Protein AF-A0A817TFV3-F1 (afdb_monomer_lite)

Structure (mmCIF, N/CA/C/O backbone):
data_AF-A0A817TFV3-F1
#
_entry.id   AF-A0A817TFV3-F1
#
loop_
_atom_site.group_PDB
_atom_site.id
_atom_site.type_symbol
_atom_site.label_atom_id
_atom_site.label_alt_id
_atom_site.label_comp_id
_atom_site.label_asym_id
_atom_site.label_entity_id
_atom_site.label_seq_id
_atom_site.pdbx_PDB_ins_code
_atom_site.Cartn_x
_atom_site.Cartn_y
_atom_site.Cartn_z
_atom_site.occupancy
_atom_site.B_iso_or_equiv
_atom_site.auth_seq_id
_atom_site.auth_comp_id
_atom_site.auth_asym_id
_atom_site.auth_atom_id
_atom_site.pdbx_PDB_model_num
ATOM 1 N N . MET A 1 1 ? -37.656 -33.175 47.670 1.00 30.80 1 MET A N 1
ATOM 2 C CA . MET A 1 1 ? -36.840 -32.812 46.497 1.00 30.80 1 MET A CA 1
ATOM 3 C C . MET A 1 1 ? -36.865 -31.299 46.432 1.00 30.80 1 MET A C 1
ATOM 5 O O . MET A 1 1 ? -37.912 -30.750 46.127 1.00 30.80 1 MET A O 1
ATOM 9 N N . SER A 1 2 ? -35.809 -30.638 46.906 1.00 28.09 2 SER A N 1
ATOM 10 C CA . SER A 1 2 ? -35.699 -29.178 46.861 1.00 28.09 2 SER A CA 1
ATOM 11 C C . SER A 1 2 ? -35.552 -28.756 45.404 1.00 28.09 2 SER A C 1
ATOM 13 O O . SER A 1 2 ? -34.631 -29.220 44.736 1.00 28.09 2 SER A O 1
ATOM 15 N N . SER A 1 3 ? -36.477 -27.935 44.916 1.00 32.72 3 SER A N 1
ATOM 16 C CA . SER A 1 3 ? -36.365 -27.254 43.629 1.00 32.72 3 SER A CA 1
ATOM 17 C C . SER A 1 3 ? -35.034 -26.503 43.586 1.00 32.72 3 SER A C 1
ATOM 19 O O . SER A 1 3 ? -34.817 -25.603 44.396 1.00 32.72 3 SER A O 1
ATOM 21 N N . SER A 1 4 ? -34.126 -26.899 42.695 1.00 42.16 4 SER A N 1
ATOM 22 C CA . SER A 1 4 ? -32.968 -26.078 42.347 1.00 42.16 4 SER A CA 1
ATOM 23 C C . SER A 1 4 ? -33.500 -24.757 41.798 1.00 42.16 4 SER A C 1
ATOM 25 O O . SER A 1 4 ? -34.212 -24.774 40.796 1.00 42.16 4 SER A O 1
ATOM 27 N N . SER A 1 5 ? -33.229 -23.641 42.471 1.00 53.72 5 SER A N 1
ATOM 28 C CA . SER A 1 5 ? -33.558 -22.309 41.964 1.00 53.72 5 SER A CA 1
ATOM 29 C C . SER A 1 5 ? -32.720 -22.052 40.712 1.00 53.72 5 SER A C 1
ATOM 31 O O . SER A 1 5 ? -31.523 -21.782 40.809 1.00 53.72 5 SER A O 1
ATOM 33 N N . SER A 1 6 ? -33.316 -22.235 39.537 1.00 72.19 6 SER A N 1
ATOM 34 C CA . SER A 1 6 ? -32.696 -21.870 38.267 1.00 72.19 6 SER A CA 1
ATOM 35 C C . SER A 1 6 ? -32.699 -20.353 38.143 1.00 72.19 6 SER A C 1
ATOM 37 O O . SER A 1 6 ? -33.741 -19.740 38.343 1.00 72.19 6 SER A O 1
ATOM 39 N N . TRP A 1 7 ? -31.549 -19.766 37.825 1.00 84.88 7 TRP A N 1
ATOM 40 C CA . TRP A 1 7 ? -31.457 -18.349 37.486 1.00 84.88 7 TRP A CA 1
ATOM 41 C C . TRP A 1 7 ? -31.914 -18.137 36.037 1.00 84.88 7 TRP A C 1
ATOM 43 O O . TRP A 1 7 ? -31.548 -18.937 35.165 1.00 84.88 7 TRP A O 1
ATOM 53 N N . HIS A 1 8 ? -32.676 -17.078 35.767 1.00 87.94 8 HIS A N 1
ATOM 54 C CA . HIS A 1 8 ? -33.058 -16.700 34.399 1.00 87.94 8 HIS A CA 1
ATOM 55 C C . HIS A 1 8 ? -31.999 -15.809 33.742 1.00 87.94 8 HIS A C 1
ATOM 57 O O . HIS A 1 8 ? -31.216 -15.149 34.413 1.00 87.94 8 HIS A O 1
ATOM 63 N N . ALA A 1 9 ? -31.923 -15.814 32.411 1.00 86.81 9 ALA A N 1
ATOM 64 C CA . ALA A 1 9 ? -30.982 -14.953 31.703 1.00 86.81 9 ALA A CA 1
ATOM 65 C C . ALA A 1 9 ? -31.516 -13.518 31.607 1.00 86.81 9 ALA A C 1
ATOM 67 O O . ALA A 1 9 ? -32.691 -13.309 31.321 1.00 86.81 9 ALA A O 1
ATOM 68 N N . LEU A 1 10 ? -30.632 -12.539 31.809 1.00 88.62 10 LEU A N 1
ATOM 69 C CA . LEU A 1 10 ? -30.952 -11.118 31.664 1.00 88.62 10 LEU A CA 1
ATOM 70 C C . LEU A 1 10 ? -30.774 -10.645 30.217 1.00 88.62 10 LEU A C 1
ATOM 72 O O . LEU A 1 10 ? -29.748 -10.910 29.576 1.00 88.62 10 LEU A O 1
ATOM 76 N N . GLU A 1 11 ? -31.764 -9.894 29.742 1.00 89.50 11 GLU A N 1
ATOM 77 C CA . GLU A 1 11 ? -31.744 -9.202 28.455 1.00 89.50 11 GLU A CA 1
ATOM 78 C C . GLU A 1 11 ? -30.618 -8.151 28.401 1.00 89.50 11 GLU A C 1
ATOM 80 O O . GLU A 1 11 ? -30.235 -7.568 29.422 1.00 89.50 11 GLU A O 1
ATOM 85 N N . SER A 1 12 ? -30.059 -7.933 27.206 1.00 89.94 12 SER A N 1
ATOM 86 C CA . SER A 1 12 ? -28.999 -6.944 26.968 1.00 89.94 12 SER A CA 1
ATOM 87 C C . SER A 1 12 ? -29.602 -5.559 26.764 1.00 89.94 12 SER A C 1
ATOM 89 O O . SER A 1 12 ? -29.548 -5.027 25.660 1.00 89.94 12 SER A O 1
ATOM 91 N N . ASP A 1 13 ? -30.181 -5.002 27.822 1.00 90.00 13 ASP A N 1
ATOM 92 C CA . ASP A 1 13 ? -30.858 -3.707 27.804 1.00 90.00 13 ASP A CA 1
ATOM 93 C C . ASP A 1 13 ? -30.249 -2.789 28.888 1.00 90.00 13 ASP A C 1
ATOM 95 O O . ASP A 1 13 ? -30.354 -3.104 30.081 1.00 90.00 13 ASP A O 1
ATOM 99 N N . PRO A 1 14 ? -29.586 -1.675 28.510 1.00 90.31 14 PRO A N 1
ATOM 100 C CA . PRO A 1 14 ? -29.017 -0.712 29.454 1.00 90.31 14 PRO A CA 1
ATOM 101 C C . PRO A 1 14 ? -30.021 -0.172 30.478 1.00 90.31 14 PRO A C 1
ATOM 103 O O . PRO A 1 14 ? -29.669 -0.047 31.654 1.00 90.31 14 PRO A O 1
ATOM 106 N N . ASP A 1 15 ? -31.268 0.089 30.071 1.00 90.00 15 ASP A N 1
ATOM 107 C CA . ASP A 1 15 ? -32.306 0.609 30.968 1.00 90.00 15 ASP A CA 1
ATOM 108 C C . ASP A 1 15 ? -32.667 -0.443 32.027 1.00 90.00 15 ASP A C 1
ATOM 110 O O . ASP A 1 15 ? -32.799 -0.145 33.220 1.00 90.00 15 ASP A O 1
ATOM 114 N N . LEU A 1 16 ? -32.744 -1.711 31.609 1.00 92.06 16 LEU A N 1
ATOM 115 C CA . LEU A 1 16 ? -32.974 -2.842 32.505 1.00 92.06 16 LEU A CA 1
ATOM 116 C C . LEU A 1 16 ? -31.817 -3.017 33.498 1.00 92.06 16 LEU A C 1
ATOM 118 O O . LEU A 1 16 ? -32.038 -3.265 34.688 1.00 92.06 16 LEU A O 1
ATOM 122 N N . TRP A 1 17 ? -30.574 -2.869 33.033 1.00 93.31 17 TRP A N 1
ATOM 123 C CA . TRP A 1 17 ? -29.389 -2.949 33.889 1.00 93.31 17 TRP A CA 1
ATOM 124 C C . TRP A 1 17 ? -29.336 -1.801 34.891 1.00 93.31 17 TRP A C 1
ATOM 126 O O . TRP A 1 17 ? -28.963 -2.038 36.042 1.00 93.31 17 TRP A O 1
ATOM 136 N N . GLN A 1 18 ? -29.764 -0.598 34.502 1.00 92.12 18 GLN A N 1
ATOM 137 C CA . GLN A 1 18 ? -29.839 0.553 35.397 1.00 92.12 18 GLN A CA 1
ATOM 138 C C . GLN A 1 18 ? -30.810 0.291 36.555 1.00 92.12 18 GLN A C 1
ATOM 140 O O . GLN A 1 18 ? -30.433 0.425 37.724 1.00 92.12 18 GLN A O 1
ATOM 145 N N . VAL A 1 19 ? -32.021 -0.191 36.249 1.00 91.81 19 VAL A N 1
ATOM 146 C CA . VAL A 1 19 ? -33.004 -0.612 37.264 1.00 91.81 19 VAL A CA 1
ATOM 147 C C . VAL A 1 19 ? -32.423 -1.702 38.166 1.00 91.81 19 VAL A C 1
ATOM 149 O O . VAL A 1 19 ? -32.622 -1.693 39.386 1.00 91.81 19 VAL A O 1
ATOM 152 N N . TYR A 1 20 ? -31.680 -2.646 37.588 1.00 94.31 20 TYR A N 1
ATOM 153 C CA . TYR A 1 20 ? -31.111 -3.754 38.340 1.00 94.31 20 TYR A CA 1
ATOM 154 C C . TYR A 1 20 ? -30.064 -3.299 39.359 1.00 94.31 20 TYR A C 1
ATOM 156 O O . TYR A 1 20 ? -30.129 -3.670 40.536 1.00 94.31 20 TYR A O 1
ATOM 164 N N . VAL A 1 21 ? -29.095 -2.487 38.932 1.00 94.25 21 VAL A N 1
ATOM 165 C CA . VAL A 1 21 ? -28.017 -2.027 39.814 1.00 94.25 21 VAL A CA 1
ATOM 166 C C . VAL A 1 21 ? -28.525 -1.052 40.876 1.00 94.25 21 VAL A C 1
ATOM 168 O O . VAL A 1 21 ? -28.026 -1.082 42.004 1.00 94.25 21 VAL A O 1
ATOM 171 N N . GLU A 1 22 ? -29.558 -0.259 40.574 1.00 94.06 22 GLU A N 1
ATOM 172 C CA . GLU A 1 22 ? -30.229 0.610 41.547 1.00 94.06 22 GLU A CA 1
ATOM 173 C C . GLU A 1 22 ? -30.889 -0.219 42.661 1.00 94.06 22 GLU A C 1
ATOM 175 O O . GLU A 1 22 ? -30.627 0.020 43.843 1.00 94.06 22 GLU A O 1
ATOM 180 N N . LYS A 1 23 ? -31.645 -1.277 42.319 1.00 93.94 23 LYS A N 1
ATOM 181 C CA . LYS A 1 23 ? -32.212 -2.224 43.309 1.00 93.94 23 LYS A CA 1
ATOM 182 C C . LYS A 1 23 ? -31.134 -2.860 44.194 1.00 93.94 23 LYS A C 1
ATOM 184 O O . LYS A 1 23 ? -31.369 -3.166 45.366 1.00 93.94 23 LYS A O 1
ATOM 189 N N . LEU A 1 24 ? -29.947 -3.074 43.635 1.00 95.19 24 LEU A N 1
ATOM 190 C CA . LEU A 1 24 ? -28.790 -3.633 44.328 1.00 95.19 24 LEU A CA 1
ATOM 191 C C . LEU A 1 24 ? -27.991 -2.598 45.149 1.00 95.19 24 LEU A C 1
ATOM 193 O O . LEU A 1 24 ? -27.069 -2.983 45.882 1.00 95.19 24 LEU A O 1
ATOM 197 N N . GLY A 1 25 ? -28.390 -1.324 45.084 1.00 94.44 25 GLY A N 1
ATOM 198 C CA . GLY A 1 25 ? -27.893 -0.194 45.866 1.00 94.44 25 GLY A CA 1
ATOM 199 C C . GLY A 1 25 ? -26.681 0.517 45.272 1.00 94.44 25 GLY A C 1
ATOM 200 O O . GLY A 1 25 ? -25.842 1.017 46.024 1.00 94.44 25 GLY A O 1
ATOM 201 N N . VAL A 1 26 ? -26.562 0.550 43.945 1.00 94.44 26 VAL A N 1
ATOM 202 C CA . VAL A 1 26 ? -25.661 1.474 43.244 1.00 94.44 26 VAL A CA 1
ATOM 203 C C . VAL A 1 26 ? -26.314 2.854 43.161 1.00 94.44 26 VAL A C 1
ATOM 205 O O . VAL A 1 26 ? -27.489 2.973 42.831 1.00 94.44 26 VAL A O 1
ATOM 208 N N . ASN A 1 27 ? -25.552 3.912 43.439 1.00 92.56 27 ASN A N 1
ATOM 209 C CA . ASN A 1 27 ? -26.024 5.277 43.242 1.00 92.56 27 ASN A CA 1
ATOM 210 C C . ASN A 1 27 ? -26.059 5.611 41.744 1.00 92.56 27 ASN A C 1
ATOM 212 O O . ASN A 1 27 ? -25.007 5.679 41.101 1.00 92.56 27 ASN A O 1
ATOM 216 N N . VAL A 1 28 ? -27.252 5.896 41.225 1.00 85.81 28 VAL A N 1
ATOM 217 C CA . VAL A 1 28 ? -27.509 6.203 39.805 1.00 85.81 28 VAL A CA 1
ATOM 218 C C . VAL A 1 28 ? -26.750 7.421 39.263 1.00 85.81 28 VAL A C 1
ATOM 220 O O . VAL A 1 28 ? -26.597 7.552 38.060 1.00 85.81 28 VAL A O 1
ATOM 223 N N . ASN A 1 29 ? -26.227 8.308 40.119 1.00 87.56 29 ASN A N 1
ATOM 224 C CA . ASN A 1 29 ? -25.401 9.440 39.668 1.00 87.56 29 ASN A CA 1
ATOM 225 C C . ASN A 1 29 ? -23.921 9.069 39.471 1.00 87.56 29 ASN A C 1
ATOM 227 O O . ASN A 1 29 ? -23.135 9.905 39.033 1.00 87.56 29 ASN A O 1
ATOM 231 N N . SER A 1 30 ? -23.513 7.864 39.881 1.00 89.38 30 SER A N 1
ATOM 232 C CA . SER A 1 30 ? -22.117 7.403 39.809 1.00 89.38 30 SER A CA 1
ATOM 233 C C . SER A 1 30 ? -21.858 6.393 38.692 1.00 89.38 30 SER A C 1
ATOM 235 O O . SER A 1 30 ? -20.701 6.114 38.382 1.00 89.38 30 SER A O 1
ATOM 237 N N . LEU A 1 31 ? -22.922 5.835 38.115 1.00 90.31 31 LEU A N 1
ATOM 238 C CA . LEU A 1 31 ? -22.875 4.821 37.074 1.00 90.31 31 LEU A CA 1
ATOM 239 C C . LEU A 1 31 ? -24.079 5.003 36.154 1.00 90.31 31 LEU A C 1
ATOM 241 O O . LEU A 1 31 ? -25.207 5.117 36.633 1.00 90.31 31 LEU A O 1
ATOM 245 N N . ASP A 1 32 ? -23.804 4.970 34.858 1.00 89.88 32 ASP A N 1
ATOM 246 C CA . ASP A 1 32 ? -24.804 4.914 33.803 1.00 89.88 32 ASP A CA 1
ATOM 247 C C . ASP A 1 32 ? -24.370 3.879 32.755 1.00 89.88 32 ASP A C 1
ATOM 249 O O . ASP A 1 32 ? -23.171 3.591 32.619 1.00 89.88 32 ASP A O 1
ATOM 253 N N . PHE A 1 33 ? -25.332 3.304 32.037 1.00 90.25 33 PHE A N 1
ATOM 254 C CA . PHE A 1 33 ? -25.087 2.336 30.970 1.00 90.25 33 PHE A CA 1
ATOM 255 C C . PHE A 1 33 ? -25.460 2.945 29.624 1.00 90.25 33 PHE A C 1
ATOM 257 O O . PHE A 1 33 ? -26.580 3.394 29.414 1.00 90.25 33 PHE A O 1
ATOM 264 N N . ILE A 1 34 ? -24.517 2.923 28.684 1.00 86.94 34 ILE A N 1
ATOM 265 C CA . ILE A 1 34 ? -24.698 3.497 27.350 1.00 86.94 34 ILE A CA 1
ATOM 266 C C . ILE A 1 34 ? -24.683 2.369 26.323 1.00 86.94 34 ILE A C 1
ATOM 268 O O . ILE A 1 34 ? -23.766 1.543 26.310 1.00 86.94 34 ILE A O 1
ATOM 272 N N . GLU A 1 35 ? -25.681 2.354 25.441 1.00 86.06 35 GLU A N 1
ATOM 273 C CA . GLU A 1 35 ? -25.716 1.432 24.310 1.00 86.06 35 GLU A CA 1
ATOM 274 C C . GLU A 1 35 ? -24.665 1.803 23.255 1.00 86.06 35 GLU A C 1
ATOM 276 O O . GLU A 1 35 ? -24.493 2.968 22.886 1.00 86.06 35 GLU A O 1
ATOM 281 N N . ILE A 1 36 ? -23.962 0.793 22.742 1.00 80.75 36 ILE A N 1
ATOM 282 C CA . ILE A 1 36 ? -22.967 0.951 21.679 1.00 80.75 36 ILE A CA 1
ATOM 283 C C . ILE A 1 36 ? -23.610 0.517 20.361 1.00 80.75 36 ILE A C 1
ATOM 285 O O . ILE A 1 36 ? -23.737 -0.675 20.087 1.00 80.75 36 ILE A O 1
ATOM 289 N N . TYR A 1 37 ? -23.990 1.490 19.532 1.00 75.62 37 TYR A N 1
ATOM 290 C CA . TYR A 1 37 ? -24.669 1.236 18.255 1.00 75.62 37 TYR A CA 1
ATOM 291 C C . TYR A 1 37 ? -23.729 0.746 17.142 1.00 75.62 37 TYR A C 1
ATOM 293 O O . TYR A 1 37 ? -24.149 0.017 16.244 1.00 75.62 37 TYR A O 1
ATOM 301 N N . SER A 1 38 ? -22.460 1.160 17.169 1.00 68.44 38 SER A N 1
ATOM 302 C CA . SER A 1 38 ? -21.448 0.836 16.159 1.00 68.44 38 SER A CA 1
ATOM 303 C C . SER A 1 38 ? -20.084 0.616 16.811 1.00 68.44 38 SER A C 1
ATOM 305 O O . SER A 1 38 ? -19.813 1.135 17.880 1.00 68.44 38 SER A O 1
ATOM 307 N N . LEU A 1 39 ? -19.188 -0.141 16.176 1.00 65.38 39 LEU A N 1
ATOM 308 C CA . LEU A 1 39 ? -17.788 -0.264 16.625 1.00 65.38 39 LEU A CA 1
ATOM 309 C C . LEU A 1 39 ? -16.857 0.735 15.913 1.00 65.38 39 LEU A C 1
ATOM 311 O O . LEU A 1 39 ? -15.685 0.848 16.272 1.00 65.38 39 LEU A O 1
ATOM 315 N N . ASP A 1 40 ? -17.368 1.436 14.896 1.00 56.19 40 ASP A N 1
ATOM 316 C CA . ASP A 1 40 ? -16.605 2.371 14.060 1.00 56.19 40 ASP A CA 1
ATOM 317 C C . ASP A 1 40 ? -16.645 3.820 14.570 1.00 56.19 40 ASP A C 1
ATOM 319 O O . ASP A 1 40 ? -15.864 4.659 14.111 1.00 56.19 40 ASP A O 1
ATOM 323 N N . GLU A 1 41 ? -17.559 4.122 15.491 1.00 55.94 41 GLU A N 1
ATOM 324 C CA . GLU A 1 41 ? -17.725 5.447 16.083 1.00 55.94 41 GLU A CA 1
ATOM 325 C C . GLU A 1 41 ? -16.893 5.592 17.360 1.00 55.94 41 GLU A C 1
ATOM 327 O O . GLU A 1 41 ? -16.724 4.656 18.144 1.00 55.94 41 GLU A O 1
ATOM 332 N N . ASP A 1 42 ? -16.350 6.790 17.575 1.00 59.91 42 ASP A N 1
ATOM 333 C CA . ASP A 1 42 ? -15.569 7.085 18.769 1.00 59.91 42 ASP A CA 1
ATOM 334 C C . ASP A 1 42 ? -16.474 7.620 19.888 1.00 59.91 42 ASP A C 1
ATOM 336 O O . ASP A 1 42 ? -16.698 8.826 20.028 1.00 59.91 42 ASP A O 1
ATOM 340 N N . TYR A 1 43 ? -16.990 6.698 20.701 1.00 62.16 43 TYR A N 1
ATOM 341 C CA . TYR A 1 43 ? -17.813 7.010 21.877 1.00 62.16 43 TYR A CA 1
ATOM 342 C C . TYR A 1 43 ? -17.010 7.644 23.027 1.00 62.16 43 TYR A C 1
ATOM 344 O O . TYR A 1 43 ? -17.589 8.039 24.035 1.00 62.16 43 TYR A O 1
ATOM 352 N N . SER A 1 44 ? -15.683 7.792 22.894 1.00 56.78 44 SER A N 1
ATOM 353 C CA . SER A 1 44 ? -14.814 8.339 23.951 1.00 56.78 44 SER A CA 1
ATOM 354 C C . SER A 1 44 ? -14.909 9.859 24.142 1.00 56.78 44 SER A C 1
ATOM 356 O O . SER A 1 44 ? -14.229 10.419 25.002 1.00 56.78 44 SER A O 1
ATOM 358 N N . SER A 1 45 ? -15.727 10.550 23.344 1.00 49.53 45 SER A N 1
ATOM 359 C CA . SER A 1 45 ? -15.648 12.006 23.204 1.00 49.53 45 SER A CA 1
ATOM 360 C C . SER A 1 45 ? -16.338 12.824 24.304 1.00 49.53 45 SER A C 1
ATOM 362 O O . SER A 1 45 ? -16.007 14.002 24.417 1.00 49.53 45 SER A O 1
ATOM 364 N N . ASN A 1 46 ? -17.207 12.248 25.150 1.00 44.78 46 ASN A N 1
ATOM 365 C CA . ASN A 1 46 ? -17.961 13.042 26.139 1.00 44.78 46 ASN A CA 1
ATOM 366 C C . ASN A 1 46 ? -17.907 12.564 27.603 1.00 44.78 46 ASN A C 1
ATOM 368 O O . ASN A 1 46 ? -18.116 13.399 28.481 1.00 44.78 46 ASN A O 1
ATOM 372 N N . GLU A 1 47 ? -17.582 11.301 27.912 1.00 56.25 47 GLU A N 1
ATOM 373 C CA . GLU A 1 47 ? -17.625 10.780 29.295 1.00 56.25 47 GLU A CA 1
ATOM 374 C C . GLU A 1 47 ? -16.531 9.736 29.588 1.00 56.25 47 GLU A C 1
ATOM 376 O O . GLU A 1 47 ? -16.001 9.078 28.691 1.00 56.25 47 GLU A O 1
ATOM 381 N N . ALA A 1 48 ? -16.149 9.594 30.862 1.00 73.56 48 ALA A N 1
ATOM 382 C CA . ALA A 1 48 ? -15.077 8.695 31.290 1.00 73.56 48 ALA A CA 1
ATOM 383 C C . ALA A 1 48 ? -15.554 7.230 31.358 1.00 73.56 48 ALA A C 1
ATOM 385 O O . ALA A 1 48 ? -15.909 6.735 32.426 1.00 73.56 48 ALA A O 1
ATOM 386 N N . ILE A 1 49 ? -15.522 6.520 30.227 1.00 82.12 49 ILE A N 1
ATOM 387 C CA . ILE A 1 49 ? -15.846 5.085 30.158 1.00 82.12 49 ILE A CA 1
ATOM 388 C C . ILE A 1 49 ? -14.749 4.260 30.851 1.00 82.12 49 ILE A C 1
ATOM 390 O O . ILE A 1 49 ? -13.575 4.331 30.483 1.00 82.12 49 ILE A O 1
ATOM 394 N N . PHE A 1 50 ? -15.125 3.438 31.834 1.00 85.69 50 PHE A N 1
ATOM 395 C CA . PHE A 1 50 ? -14.192 2.587 32.590 1.00 85.69 50 PHE A CA 1
ATOM 396 C C . PHE A 1 50 ? -14.409 1.077 32.408 1.00 85.69 50 PHE A C 1
ATOM 398 O O . PHE A 1 50 ? -13.559 0.278 32.816 1.00 85.69 50 PHE A O 1
ATOM 405 N N . SER A 1 51 ? -15.515 0.667 31.785 1.00 89.56 51 SER A N 1
ATOM 406 C CA . SER A 1 51 ? -15.787 -0.731 31.459 1.00 89.56 51 SER A CA 1
ATOM 407 C C . SER A 1 51 ? -16.640 -0.853 30.197 1.00 89.56 51 SER A C 1
ATOM 409 O O . SER A 1 51 ? -17.415 0.047 29.891 1.00 89.56 51 SER A O 1
ATOM 411 N N . TYR A 1 52 ? -16.486 -1.967 29.481 1.00 89.31 52 TYR A N 1
ATOM 412 C CA . TYR A 1 52 ? -17.313 -2.334 28.332 1.00 89.31 52 TYR A CA 1
ATOM 413 C C . TYR A 1 52 ? -17.861 -3.741 28.547 1.00 89.31 52 TYR A C 1
ATOM 415 O O . TYR A 1 52 ? -17.097 -4.641 28.896 1.00 89.31 52 TYR A O 1
ATOM 423 N N . ILE A 1 53 ? -19.153 -3.953 28.316 1.00 90.50 53 ILE A N 1
ATOM 424 C CA . ILE A 1 53 ? -19.792 -5.267 28.434 1.00 90.50 53 ILE A CA 1
ATOM 425 C C . ILE A 1 53 ? -20.225 -5.711 27.039 1.00 90.50 53 ILE A C 1
ATOM 427 O O . ILE A 1 53 ? -20.856 -4.947 26.315 1.00 90.50 53 ILE A O 1
ATOM 431 N N . PHE A 1 54 ? -19.866 -6.935 26.657 1.00 88.19 54 PHE A N 1
ATOM 432 C CA . PHE A 1 54 ? -20.212 -7.512 25.358 1.00 88.19 54 PHE A CA 1
ATOM 433 C C . PHE A 1 54 ? -21.006 -8.794 25.538 1.00 88.19 54 PHE A C 1
ATOM 435 O O . PHE A 1 54 ? -20.616 -9.651 26.331 1.00 88.19 54 PHE A O 1
ATOM 442 N N . LEU A 1 55 ? -22.060 -8.942 24.739 1.00 87.62 55 LEU A N 1
ATOM 443 C CA . LEU A 1 55 ? -22.793 -10.186 24.542 1.00 87.62 55 LEU A CA 1
ATOM 444 C C . LEU A 1 55 ? -22.357 -10.814 23.215 1.00 87.62 55 LEU A C 1
ATOM 446 O O . LEU A 1 55 ? -22.408 -10.160 22.174 1.00 87.62 55 LEU A O 1
ATOM 450 N N . TYR A 1 56 ? -21.939 -12.078 23.225 1.00 82.25 56 TYR A N 1
ATOM 451 C CA . TYR A 1 56 ? -21.557 -12.792 22.003 1.00 82.25 56 TYR A CA 1
ATOM 452 C C . TYR A 1 56 ? -22.071 -14.237 22.000 1.00 82.25 56 TYR A C 1
ATOM 454 O O . TYR A 1 56 ? -22.326 -14.790 23.069 1.00 82.25 56 TYR A O 1
ATOM 462 N N . PRO A 1 57 ? -22.232 -14.873 20.823 1.00 80.62 57 PRO A N 1
ATOM 463 C CA . PRO A 1 57 ? -22.642 -16.273 20.745 1.00 80.62 57 PRO A CA 1
ATOM 464 C C . PRO A 1 57 ? -21.600 -17.193 21.399 1.00 80.62 57 PRO A C 1
ATOM 466 O O . PRO A 1 57 ? -20.422 -17.145 21.038 1.00 80.62 57 PRO A O 1
ATOM 469 N N . ASP A 1 58 ? -22.015 -18.054 22.329 1.00 71.75 58 ASP A N 1
ATOM 470 C CA . ASP A 1 58 ? -21.127 -19.034 22.962 1.00 71.75 58 ASP A CA 1
ATOM 471 C C . ASP A 1 58 ? -20.780 -20.138 21.950 1.00 71.75 58 ASP A C 1
ATOM 473 O O . ASP A 1 58 ? -21.576 -21.033 21.663 1.00 71.75 58 ASP A O 1
ATOM 477 N N . SER A 1 59 ? -19.576 -20.076 21.376 1.00 57.69 59 SER A N 1
ATOM 478 C CA . SER A 1 59 ? -19.110 -21.049 20.383 1.00 57.69 59 SER A CA 1
ATOM 479 C C . SER A 1 59 ? -18.638 -22.376 20.999 1.00 57.69 59 SER A C 1
ATOM 481 O O . SER A 1 59 ? -18.139 -23.239 20.276 1.00 57.69 59 SER A O 1
ATOM 483 N N . GLY A 1 60 ? -18.738 -22.554 22.326 1.00 50.16 60 GLY A N 1
ATOM 484 C CA . GLY A 1 60 ? -18.367 -23.790 23.030 1.00 50.16 60 GLY A CA 1
ATOM 485 C C . GLY A 1 60 ? -16.864 -24.107 23.031 1.00 50.16 60 GLY A C 1
ATOM 486 O O . GLY A 1 60 ? -16.443 -25.150 23.533 1.00 50.16 60 GLY A O 1
ATOM 487 N N . SER A 1 61 ? -16.036 -23.216 22.482 1.00 40.84 61 SER A N 1
ATOM 488 C CA . SER A 1 61 ? -14.598 -23.399 22.315 1.00 40.84 61 SER A CA 1
ATOM 489 C C . SER A 1 61 ? -13.842 -22.187 22.852 1.00 40.84 61 SER A C 1
ATOM 491 O O . SER A 1 61 ? -13.513 -21.270 22.104 1.00 40.84 61 SER A O 1
ATOM 493 N N . SER A 1 62 ? -13.511 -22.176 24.142 1.00 41.25 62 SER A N 1
ATOM 494 C CA .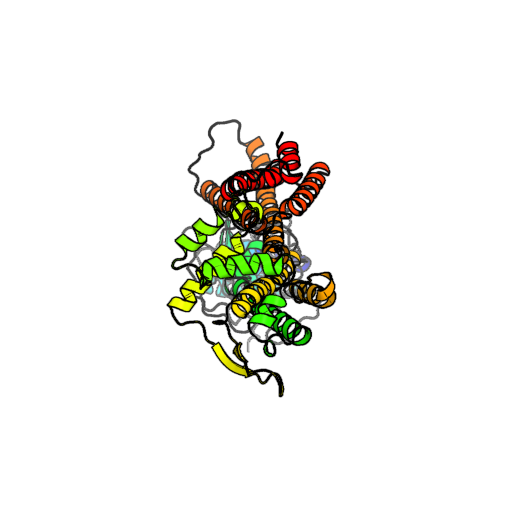 SER A 1 62 ? -12.415 -21.322 24.605 1.00 41.25 62 SER A CA 1
ATOM 495 C C . SER A 1 62 ? -11.105 -22.021 24.228 1.00 41.25 62 SER A C 1
ATOM 497 O O . SER A 1 62 ? -10.817 -23.082 24.794 1.00 41.25 62 SER A O 1
ATOM 499 N N . PRO A 1 63 ? -10.299 -21.508 23.278 1.00 35.59 63 PRO A N 1
ATOM 500 C CA . PRO A 1 63 ? -8.943 -22.004 23.129 1.00 35.59 63 PRO A CA 1
ATOM 501 C C . PRO A 1 63 ? -8.240 -21.801 24.471 1.00 35.59 63 PRO A C 1
ATOM 503 O O . PRO A 1 63 ? -8.317 -20.730 25.070 1.00 35.59 63 PRO A O 1
ATOM 506 N N . ILE A 1 64 ? -7.581 -22.850 24.959 1.00 37.94 64 ILE A N 1
ATOM 507 C CA . ILE A 1 64 ? -6.677 -22.775 26.106 1.00 37.94 64 ILE A CA 1
ATOM 508 C C . ILE A 1 64 ? -5.498 -21.905 25.654 1.00 37.94 64 ILE A C 1
ATOM 510 O O . ILE A 1 64 ? -4.476 -22.399 25.188 1.00 37.94 64 ILE A O 1
ATOM 514 N N . SER A 1 65 ? -5.670 -20.589 25.686 1.00 40.19 65 SER A N 1
ATOM 515 C CA . SER A 1 65 ? -4.581 -19.646 25.500 1.00 40.19 65 SER A CA 1
ATOM 516 C C . SER A 1 65 ? -3.769 -19.644 26.786 1.00 40.19 65 SER A C 1
ATOM 518 O O . SER A 1 65 ? -4.335 -19.512 27.868 1.00 40.19 65 SER A O 1
ATOM 520 N N . ASN A 1 66 ? -2.451 -19.803 26.677 1.00 39.88 66 ASN A N 1
ATOM 521 C CA . ASN A 1 66 ? -1.524 -19.601 27.787 1.00 39.88 66 ASN A CA 1
ATOM 522 C C . ASN A 1 66 ? -1.681 -18.161 28.296 1.00 39.88 66 ASN A C 1
ATOM 524 O O . ASN A 1 66 ? -1.133 -17.230 27.710 1.00 39.88 66 ASN A O 1
ATOM 528 N N . VAL A 1 67 ? -2.489 -17.973 29.337 1.00 48.69 67 VAL A N 1
ATOM 529 C CA . VAL A 1 67 ? -2.781 -16.654 29.895 1.00 48.69 67 VAL A CA 1
ATOM 530 C C . VAL A 1 67 ? -1.625 -16.231 30.796 1.00 48.69 67 VAL A C 1
ATOM 532 O O . VAL A 1 67 ? -1.256 -16.936 31.738 1.00 48.69 67 VAL A O 1
ATOM 535 N N . SER A 1 68 ? -1.056 -15.065 30.512 1.00 47.59 68 SER A N 1
ATOM 536 C CA . SER A 1 68 ? -0.185 -14.344 31.431 1.00 47.59 68 SER A CA 1
ATOM 537 C C . SER A 1 68 ? -0.988 -13.946 32.668 1.00 47.59 68 SER A C 1
ATOM 539 O O . SER A 1 68 ? -2.004 -13.261 32.562 1.00 47.59 68 SER A O 1
ATOM 541 N N . GLN A 1 69 ? -0.548 -14.377 33.854 1.00 52.09 69 GLN A N 1
ATOM 542 C CA . GLN A 1 69 ? -1.134 -13.885 35.099 1.00 52.09 69 GLN A CA 1
ATOM 543 C C . GLN A 1 69 ? -1.026 -12.352 35.152 1.00 52.09 69 GLN A C 1
ATOM 545 O O . GLN A 1 69 ? -0.012 -11.808 34.696 1.00 52.09 69 GLN A O 1
ATOM 550 N N . PRO A 1 70 ? -2.043 -11.649 35.686 1.00 52.44 70 PRO A N 1
ATOM 551 C CA . PRO A 1 70 ? -1.974 -10.204 35.845 1.00 52.44 70 PRO A CA 1
ATOM 552 C C . PRO A 1 70 ? -0.707 -9.829 36.624 1.00 52.44 70 PRO A C 1
ATOM 554 O O . PRO A 1 70 ? -0.338 -10.493 37.596 1.00 52.44 70 PRO A O 1
ATOM 557 N N . SER A 1 71 ? -0.010 -8.783 36.170 1.00 47.84 71 SER A N 1
ATOM 558 C CA . SER A 1 71 ? 1.129 -8.218 36.895 1.00 47.84 71 SER A CA 1
ATOM 559 C C . SER A 1 71 ? 0.719 -7.891 38.332 1.00 47.84 71 SER A C 1
ATOM 561 O O . SER A 1 71 ? -0.370 -7.367 38.542 1.00 47.84 71 SER A O 1
ATOM 563 N N . ILE A 1 72 ? 1.604 -8.166 39.296 1.00 47.19 72 ILE A N 1
ATOM 564 C CA . ILE A 1 72 ? 1.373 -8.084 40.755 1.00 47.19 72 ILE A CA 1
ATOM 565 C C . ILE A 1 72 ? 0.735 -6.751 41.222 1.00 47.19 72 ILE A C 1
ATOM 567 O O . ILE A 1 72 ? 0.077 -6.734 42.263 1.00 47.19 72 ILE A O 1
ATOM 571 N N . ASP A 1 73 ? 0.881 -5.666 40.454 1.00 50.62 73 ASP A N 1
ATOM 572 C CA . ASP A 1 73 ? 0.333 -4.338 40.765 1.00 50.62 73 ASP A CA 1
ATOM 573 C C . ASP A 1 73 ? -1.183 -4.184 40.534 1.00 50.62 73 ASP A C 1
ATOM 575 O O . ASP A 1 73 ? -1.826 -3.419 41.251 1.00 50.62 73 ASP A O 1
ATOM 579 N N . ASP A 1 74 ? -1.791 -4.920 39.599 1.00 62.88 74 ASP A N 1
ATOM 580 C CA . ASP A 1 74 ? -3.215 -4.783 39.266 1.00 62.88 74 ASP A CA 1
ATOM 581 C C . ASP A 1 74 ? -4.006 -5.931 39.920 1.00 62.88 74 ASP A C 1
ATOM 583 O O . ASP A 1 74 ? -4.288 -6.962 39.306 1.00 62.88 74 ASP A O 1
ATOM 587 N N . LYS A 1 75 ? -4.330 -5.791 41.214 1.00 74.88 75 LYS A N 1
ATOM 588 C CA . LYS A 1 75 ? -5.186 -6.748 41.943 1.00 74.88 75 LYS A CA 1
ATOM 589 C C . LYS A 1 75 ? -6.634 -6.666 41.446 1.00 74.88 75 LYS A C 1
ATOM 591 O O . LYS A 1 75 ? -7.468 -6.023 42.078 1.00 74.88 75 LYS A O 1
ATOM 596 N N . LEU A 1 76 ? -6.925 -7.329 40.331 1.00 86.25 76 LEU A N 1
ATOM 597 C CA . LEU A 1 76 ? -8.271 -7.403 39.762 1.00 86.25 76 LEU A CA 1
ATOM 598 C C . LEU A 1 76 ? -9.212 -8.238 40.644 1.00 86.25 76 LEU A C 1
ATOM 600 O O . LEU A 1 76 ? -8.860 -9.319 41.129 1.00 86.25 76 LEU A O 1
ATOM 604 N N . TRP A 1 77 ? -10.434 -7.747 40.832 1.00 90.19 77 TRP A N 1
ATOM 605 C CA . TRP A 1 77 ? -11.525 -8.482 41.459 1.00 90.19 77 TRP A CA 1
ATOM 606 C C . TRP A 1 77 ? -12.241 -9.324 40.394 1.00 90.19 77 TRP A C 1
ATOM 608 O O . TRP A 1 77 ? -12.824 -8.791 39.454 1.00 90.19 77 TRP A O 1
ATOM 618 N N . THR A 1 78 ? -12.187 -10.651 40.520 1.00 90.12 78 THR A N 1
ATOM 619 C CA . THR A 1 78 ? -12.834 -11.593 39.595 1.00 90.12 78 THR A CA 1
ATOM 620 C C . THR A 1 78 ? -13.733 -12.582 40.344 1.00 90.12 78 THR A C 1
ATOM 622 O O . THR A 1 78 ? -13.545 -12.840 41.533 1.00 90.12 78 THR A O 1
ATOM 625 N N . ILE A 1 79 ? -14.714 -13.152 39.653 1.00 90.31 79 ILE A N 1
ATOM 626 C CA . ILE A 1 79 ? -15.644 -14.169 40.161 1.00 90.31 79 ILE A CA 1
ATOM 627 C C . ILE A 1 79 ? -15.887 -15.201 39.062 1.00 90.31 79 ILE A C 1
ATOM 629 O O . ILE A 1 79 ? -15.931 -14.844 37.881 1.00 90.31 79 ILE A O 1
ATOM 633 N N . LYS A 1 80 ? -16.006 -16.473 39.454 1.00 88.06 80 LYS A N 1
ATOM 634 C CA . LYS A 1 80 ? -16.268 -17.578 38.530 1.00 88.06 80 LYS A CA 1
ATOM 635 C C . LYS A 1 80 ? -17.755 -17.752 38.265 1.00 88.06 80 LYS A C 1
ATOM 637 O O . LYS A 1 80 ? -18.559 -17.626 39.184 1.00 88.06 80 LYS A O 1
ATOM 642 N N . GLN A 1 81 ? -18.089 -18.145 37.045 1.00 86.56 81 GLN A N 1
ATOM 643 C CA . GLN A 1 81 ? -19.385 -18.724 36.734 1.00 86.56 81 GLN A CA 1
ATOM 644 C C . GLN A 1 81 ? -19.300 -20.237 36.928 1.00 86.56 81 GLN A C 1
ATOM 646 O O . GLN A 1 81 ? -18.538 -20.916 36.241 1.00 86.56 81 GLN A O 1
ATOM 651 N N . ILE A 1 82 ? -20.016 -20.738 37.930 1.00 85.56 82 ILE A N 1
ATOM 652 C CA . ILE A 1 82 ? -20.176 -22.174 38.193 1.00 85.56 82 ILE A CA 1
ATOM 653 C C . ILE A 1 82 ? -21.445 -22.682 37.504 1.00 85.56 82 ILE A C 1
ATOM 655 O O . ILE A 1 82 ? -22.287 -21.875 37.117 1.00 85.56 82 ILE A O 1
ATOM 659 N N . ASP A 1 83 ? -21.582 -24.000 37.362 1.00 81.25 83 ASP A N 1
ATOM 660 C CA . ASP A 1 83 ? -22.694 -24.624 36.630 1.00 81.25 83 ASP A CA 1
ATOM 661 C C . ASP A 1 83 ? -24.067 -24.255 37.233 1.00 81.25 83 ASP A C 1
ATOM 663 O O . ASP A 1 83 ? -25.052 -24.108 36.516 1.00 81.25 83 ASP A O 1
ATOM 667 N N . GLU A 1 84 ? -24.145 -24.018 38.546 1.00 82.69 84 GLU A N 1
ATOM 668 C CA . GLU A 1 84 ? -25.363 -23.555 39.227 1.00 82.69 84 GLU A CA 1
ATOM 669 C C . GLU A 1 84 ? -25.729 -22.086 38.923 1.00 82.69 84 GLU A C 1
ATOM 671 O O . GLU A 1 84 ? -26.807 -21.630 39.304 1.00 82.69 84 GLU A O 1
ATOM 676 N N . LEU A 1 85 ? -24.845 -21.351 38.241 1.00 81.81 85 LEU A N 1
ATOM 677 C CA . LEU A 1 85 ? -24.991 -19.956 37.810 1.00 81.81 85 LEU A CA 1
ATOM 678 C C . LEU A 1 85 ? -24.934 -19.822 36.269 1.00 81.81 85 LEU A C 1
ATOM 680 O O . LEU A 1 85 ? -24.543 -18.770 35.760 1.00 81.81 85 LEU A O 1
ATOM 684 N N . ASP A 1 86 ? -25.277 -20.868 35.506 1.00 73.75 86 ASP A N 1
ATOM 685 C CA . ASP A 1 86 ? -25.119 -20.927 34.033 1.00 73.75 86 ASP A CA 1
ATOM 686 C C . ASP A 1 86 ? -25.828 -19.771 33.283 1.00 73.75 86 ASP A C 1
ATOM 688 O O . ASP A 1 86 ? -25.321 -19.275 32.281 1.00 73.75 86 ASP A O 1
ATOM 692 N N . SER A 1 87 ? -26.923 -19.227 33.828 1.00 82.00 87 SER A N 1
ATOM 693 C CA . SER A 1 87 ? -27.645 -18.075 33.246 1.00 82.00 87 SER A CA 1
ATOM 694 C C . SER A 1 87 ? -27.212 -16.702 33.785 1.00 82.00 87 SER A C 1
ATOM 696 O O . SER A 1 87 ? -27.726 -15.672 33.355 1.00 82.00 87 SER A O 1
ATOM 698 N N . CYS A 1 88 ? -26.265 -16.644 34.726 1.00 85.19 88 CYS A N 1
ATOM 699 C CA . CYS A 1 88 ? -25.907 -15.412 35.439 1.00 85.19 88 CYS A CA 1
ATOM 700 C C . CYS A 1 88 ? -24.739 -14.644 34.813 1.00 85.19 88 CYS A C 1
ATOM 702 O O . CYS A 1 88 ? -24.174 -13.762 35.467 1.00 85.19 88 CYS A O 1
ATOM 704 N N . CYS A 1 89 ? -24.335 -14.966 33.582 1.00 87.25 89 CYS A N 1
ATOM 705 C CA . CYS A 1 89 ? -23.177 -14.344 32.935 1.00 87.25 89 CYS A CA 1
ATOM 706 C C . CYS A 1 89 ? -23.293 -12.808 32.882 1.00 87.25 89 CYS A C 1
ATOM 708 O O . CYS A 1 89 ? -22.299 -12.122 33.116 1.00 87.25 89 CYS A O 1
ATOM 710 N N . CYS A 1 90 ? -24.505 -12.267 32.697 1.00 90.06 90 CYS A N 1
ATOM 711 C CA . CYS A 1 90 ? -24.772 -10.824 32.759 1.00 90.06 90 CYS A CA 1
ATOM 712 C C . CYS A 1 90 ? -24.434 -10.229 34.134 1.00 90.06 90 CYS A C 1
ATOM 714 O O . CYS A 1 90 ? -23.675 -9.268 34.235 1.00 90.06 90 CYS A O 1
ATOM 716 N N . LEU A 1 91 ? -24.957 -10.825 35.212 1.00 92.25 91 LEU A N 1
ATOM 717 C CA . LEU A 1 91 ? -24.672 -10.387 36.579 1.00 92.25 91 LEU A CA 1
ATOM 718 C C . LEU A 1 91 ? -23.174 -10.481 36.883 1.00 92.25 91 LEU A C 1
ATOM 720 O O . LEU A 1 91 ? -22.609 -9.588 37.503 1.00 92.25 91 LEU A O 1
ATOM 724 N N . ILE A 1 92 ? -22.508 -11.536 36.423 1.00 92.06 92 ILE A N 1
ATOM 725 C CA . ILE A 1 92 ? -21.065 -11.699 36.607 1.00 92.06 92 ILE A CA 1
ATOM 726 C C . ILE A 1 92 ? -20.284 -10.591 35.891 1.00 92.06 92 ILE A C 1
ATOM 728 O O . ILE A 1 92 ? -19.382 -10.012 36.500 1.00 92.06 92 ILE A O 1
ATOM 732 N N . ALA A 1 93 ? -20.653 -10.249 34.654 1.00 91.69 93 ALA A N 1
ATOM 733 C CA . ALA A 1 93 ? -20.050 -9.139 33.921 1.00 91.69 93 ALA A CA 1
ATOM 734 C C . ALA A 1 93 ? -20.286 -7.788 34.628 1.00 91.69 93 ALA A C 1
ATOM 736 O O . ALA A 1 93 ? -19.348 -7.004 34.779 1.00 91.69 93 ALA A O 1
ATOM 737 N N . LEU A 1 94 ? -21.492 -7.548 35.157 1.00 93.94 94 LEU A N 1
ATOM 738 C CA . LEU A 1 94 ? -21.806 -6.358 35.961 1.00 93.94 94 LEU A CA 1
ATOM 739 C C . LEU A 1 94 ? -20.980 -6.303 37.258 1.00 93.94 94 LEU A C 1
ATOM 741 O O . LEU A 1 94 ? -20.429 -5.259 37.606 1.00 93.94 94 LEU A O 1
ATOM 745 N N . LEU A 1 95 ? -20.824 -7.430 37.959 1.00 94.44 95 LEU A N 1
ATOM 746 C CA . LEU A 1 95 ? -19.996 -7.523 39.166 1.00 94.44 95 LEU A CA 1
ATOM 747 C C . LEU A 1 95 ? -18.512 -7.282 38.866 1.00 94.44 95 LEU A C 1
ATOM 749 O O . LEU A 1 95 ? -17.826 -6.643 39.662 1.00 94.44 95 LEU A O 1
ATOM 753 N N . HIS A 1 96 ? -18.008 -7.767 37.729 1.00 92.50 96 HIS A N 1
ATOM 754 C CA . HIS A 1 96 ? -16.663 -7.453 37.243 1.00 92.50 96 HIS A CA 1
ATOM 755 C C . HIS A 1 96 ? -16.506 -5.955 36.962 1.00 92.50 96 HIS A C 1
ATOM 757 O O . HIS A 1 96 ? -15.526 -5.364 37.422 1.00 92.50 96 HIS A O 1
ATOM 763 N N . ALA A 1 97 ? -17.465 -5.335 36.267 1.00 92.25 97 ALA A N 1
ATOM 764 C CA . ALA A 1 97 ? -17.453 -3.907 35.949 1.00 92.25 97 ALA A CA 1
ATOM 765 C C . ALA A 1 97 ? -17.451 -3.033 37.213 1.00 92.25 97 ALA A C 1
ATOM 767 O O . ALA A 1 97 ? -16.575 -2.181 37.375 1.00 92.25 97 ALA A O 1
ATOM 768 N N . ILE A 1 98 ? -18.375 -3.292 38.142 1.00 93.62 98 ILE A N 1
ATOM 769 C CA . ILE A 1 98 ? -18.538 -2.520 39.383 1.00 93.62 98 ILE A CA 1
ATOM 770 C C . ILE A 1 98 ? -17.390 -2.801 40.360 1.00 93.62 98 ILE A C 1
ATOM 772 O O . ILE A 1 98 ? -16.773 -1.875 40.884 1.00 93.62 98 ILE A O 1
ATOM 776 N N . GLY A 1 99 ? -17.059 -4.075 40.592 1.00 92.12 99 GLY A N 1
ATOM 777 C CA . GLY A 1 99 ? -16.085 -4.493 41.604 1.00 92.12 99 GLY A CA 1
ATOM 778 C C . GLY A 1 99 ? -14.661 -3.995 41.346 1.00 92.12 99 GLY A C 1
ATOM 779 O O . GLY A 1 99 ? -13.909 -3.774 42.295 1.00 92.12 99 GLY A O 1
ATOM 780 N N . ASN A 1 100 ? -14.297 -3.778 40.079 1.00 91.50 100 ASN A N 1
ATOM 781 C CA . ASN A 1 100 ? -12.999 -3.215 39.696 1.00 91.50 100 ASN A CA 1
ATOM 782 C C . ASN A 1 100 ? -12.993 -1.681 39.589 1.00 91.50 100 ASN A C 1
ATOM 784 O O . ASN A 1 100 ? -11.939 -1.112 39.326 1.00 91.50 100 ASN A O 1
ATOM 788 N N . ASN A 1 101 ? -14.133 -1.019 39.805 1.00 90.94 101 ASN A N 1
ATOM 789 C CA . ASN A 1 101 ? -14.280 0.437 39.719 1.00 90.94 101 ASN A CA 1
ATOM 790 C C . ASN A 1 101 ? -14.974 1.025 40.962 1.00 90.94 101 ASN A C 1
ATOM 792 O O . ASN A 1 101 ? -15.644 2.051 40.878 1.00 90.94 101 ASN A O 1
ATOM 796 N N . LEU A 1 102 ? -14.815 0.398 42.135 1.00 90.69 102 LEU A N 1
ATOM 797 C CA . LEU A 1 102 ? -15.384 0.875 43.409 1.00 90.69 102 LEU A CA 1
ATOM 798 C C . LEU A 1 102 ? -14.809 2.226 43.884 1.00 90.69 102 LEU A C 1
ATOM 800 O O . LEU A 1 102 ? -15.308 2.804 44.846 1.00 90.69 102 LEU A O 1
ATOM 804 N N . ASP A 1 103 ? -13.747 2.723 43.250 1.00 88.50 103 ASP A N 1
ATOM 805 C CA . ASP A 1 103 ? -13.224 4.082 43.423 1.00 88.50 103 ASP A CA 1
ATOM 806 C C . ASP A 1 103 ? -14.034 5.143 42.656 1.00 88.50 103 ASP A C 1
ATOM 808 O O . ASP A 1 103 ? -13.970 6.322 43.005 1.00 88.50 103 ASP A O 1
ATOM 812 N N . LYS A 1 104 ? -14.804 4.729 41.641 1.00 89.19 104 LYS A N 1
ATOM 813 C CA . LYS A 1 104 ? -15.636 5.589 40.780 1.00 89.19 104 LYS A CA 1
ATOM 814 C C . LYS A 1 104 ? -17.134 5.372 41.024 1.00 89.19 104 LYS A C 1
ATOM 816 O O . LYS A 1 104 ? -17.895 6.334 41.023 1.00 89.19 104 LYS A O 1
ATOM 821 N N . VAL A 1 105 ? -17.544 4.126 41.269 1.00 91.19 105 VAL A N 1
ATOM 822 C CA . VAL A 1 105 ? -18.937 3.728 41.513 1.00 91.19 105 VAL A CA 1
ATOM 823 C C . VAL A 1 105 ? -19.254 3.804 43.004 1.00 91.19 105 VAL A C 1
ATOM 825 O O . VAL A 1 105 ? -18.588 3.179 43.831 1.00 91.19 105 VAL A O 1
ATOM 828 N N . VAL A 1 106 ? -20.305 4.544 43.358 1.00 93.56 106 VAL A N 1
ATOM 829 C CA . VAL A 1 106 ? -20.727 4.749 44.746 1.00 93.56 106 VAL A CA 1
ATOM 830 C C . VAL A 1 106 ? -21.823 3.751 45.102 1.00 93.56 106 VAL A C 1
ATOM 832 O O . VAL A 1 106 ? -22.893 3.744 44.498 1.00 93.56 106 VAL A O 1
ATOM 835 N N . LEU A 1 107 ? -21.573 2.931 46.124 1.00 94.94 107 LEU A N 1
ATOM 836 C CA . LEU A 1 107 ? -22.562 2.009 46.684 1.00 94.94 107 LEU A CA 1
ATOM 837 C C . LEU A 1 107 ? -23.213 2.608 47.930 1.00 94.94 107 LEU A C 1
ATOM 839 O O . LEU A 1 107 ? -22.529 3.137 48.811 1.00 94.94 107 LEU A O 1
ATOM 843 N N . GLU A 1 108 ? -24.530 2.478 48.042 1.00 93.69 108 GLU A N 1
ATOM 844 C CA . GLU A 1 108 ? -25.256 2.868 49.243 1.00 93.69 108 GLU A CA 1
ATOM 845 C C . GLU A 1 108 ? -24.839 2.009 50.440 1.00 93.69 108 GLU A C 1
ATOM 847 O O . GLU A 1 108 ? -24.639 0.791 50.343 1.00 93.69 108 GLU A O 1
ATOM 852 N N . HIS A 1 109 ? -24.729 2.642 51.608 1.00 91.38 109 HIS A N 1
ATOM 853 C CA . HIS A 1 109 ? -24.347 1.950 52.832 1.00 91.38 109 HIS A CA 1
ATOM 854 C C . HIS A 1 109 ? -25.366 0.851 53.174 1.00 91.38 109 HIS A C 1
ATOM 856 O O . HIS A 1 109 ? -26.571 1.087 53.171 1.00 91.38 109 HIS A O 1
ATOM 862 N N . ASN A 1 110 ? -24.889 -0.343 53.541 1.00 90.81 110 ASN A N 1
ATOM 863 C CA . ASN A 1 110 ? -25.707 -1.530 53.836 1.00 90.81 110 ASN A CA 1
ATOM 864 C C . ASN A 1 110 ? -26.530 -2.111 52.667 1.00 90.81 110 ASN A C 1
ATOM 866 O O . ASN A 1 110 ? -27.334 -3.026 52.919 1.00 90.81 110 ASN A O 1
ATOM 870 N N . SER A 1 111 ? -26.309 -1.655 51.432 1.00 94.81 111 SER A N 1
ATOM 871 C CA . SER A 1 111 ? -26.896 -2.258 50.230 1.00 94.81 111 SER A CA 1
ATOM 872 C C . SER A 1 111 ? -26.475 -3.725 50.034 1.00 94.81 111 SER A C 1
ATOM 874 O O . SER A 1 111 ? -25.467 -4.162 50.612 1.00 94.81 111 SER A O 1
ATOM 876 N N . PRO A 1 112 ? -27.236 -4.517 49.249 1.00 95.38 112 PRO A N 1
ATOM 877 C CA . PRO A 1 112 ? -26.845 -5.873 48.869 1.00 95.38 112 PRO A CA 1
ATOM 878 C C . PRO A 1 112 ? -25.418 -5.947 48.308 1.00 95.38 112 PRO A C 1
ATOM 880 O O . PRO A 1 112 ? -24.607 -6.716 48.828 1.00 95.38 112 PRO A O 1
ATOM 883 N N . LEU A 1 113 ? -25.070 -5.094 47.335 1.00 95.56 113 LEU A N 1
ATOM 884 C CA . LEU A 1 113 ? -23.733 -5.112 46.733 1.00 95.56 113 LEU A CA 1
ATOM 885 C C . LEU A 1 113 ? -22.637 -4.638 47.682 1.00 95.56 113 LEU A C 1
ATOM 887 O O . LEU A 1 113 ? -21.571 -5.251 47.699 1.00 95.56 113 LEU A O 1
ATOM 891 N N . ALA A 1 114 ? -22.877 -3.616 48.514 1.00 94.88 114 ALA A N 1
ATOM 892 C CA . ALA A 1 114 ? -21.872 -3.177 49.486 1.00 94.88 114 ALA A CA 1
ATOM 893 C C . ALA A 1 114 ? -21.480 -4.321 50.434 1.00 94.88 114 ALA A C 1
ATOM 895 O O . ALA A 1 114 ? -20.295 -4.595 50.628 1.00 94.88 114 ALA A O 1
ATOM 896 N N . LYS A 1 115 ? -22.473 -5.056 50.955 1.00 95.56 115 LYS A N 1
ATOM 897 C CA . LYS A 1 115 ? -22.244 -6.229 51.816 1.00 95.56 115 LYS A CA 1
ATOM 898 C C . LYS A 1 115 ? -21.545 -7.359 51.073 1.00 95.56 115 LYS A C 1
ATOM 900 O O . LYS A 1 115 ? -20.670 -8.015 51.640 1.00 95.56 115 LYS A O 1
ATOM 905 N N . PHE A 1 116 ? -21.926 -7.592 49.821 1.00 96.12 116 PHE A N 1
ATOM 906 C CA . PHE A 1 116 ? -21.326 -8.626 48.993 1.00 96.12 116 PHE A CA 1
ATOM 907 C C . PHE A 1 116 ? -19.842 -8.345 48.718 1.00 96.12 116 PHE A C 1
ATOM 909 O O . PHE A 1 116 ? -19.000 -9.204 48.995 1.00 96.12 116 PHE A O 1
ATOM 916 N N . PHE A 1 117 ? -19.488 -7.142 48.255 1.00 95.06 117 PHE A N 1
ATOM 917 C CA . PHE A 1 117 ? -18.096 -6.761 47.984 1.00 95.06 117 PHE A CA 1
ATOM 918 C C . PHE A 1 117 ? -17.241 -6.691 49.255 1.00 95.06 117 PHE A C 1
ATOM 920 O O . PHE A 1 117 ? -16.082 -7.109 49.234 1.00 95.06 117 PHE A O 1
ATOM 927 N N . GLU A 1 118 ? -17.803 -6.241 50.380 1.00 94.00 118 GLU A N 1
ATOM 928 C CA . GLU A 1 118 ? -17.106 -6.248 51.671 1.00 94.00 118 GLU A CA 1
ATOM 929 C C . GLU A 1 118 ? -16.781 -7.681 52.122 1.00 94.00 118 GLU A C 1
ATOM 931 O O . GLU A 1 118 ? -15.629 -7.988 52.442 1.00 94.00 118 GLU A O 1
ATOM 936 N N . LYS A 1 119 ? -17.766 -8.587 52.063 1.00 94.50 119 LYS A N 1
ATOM 937 C CA . LYS A 1 119 ? -17.609 -10.002 52.438 1.00 94.50 119 LYS A CA 1
ATOM 938 C C . LYS A 1 119 ? -16.621 -10.747 51.538 1.00 94.50 119 LYS A C 1
ATOM 940 O O . LYS A 1 119 ? -15.909 -11.631 52.008 1.00 94.50 119 LYS A O 1
ATOM 945 N N . THR A 1 120 ? -16.575 -10.408 50.251 1.00 93.62 120 THR A N 1
ATOM 946 C CA . THR A 1 120 ? -15.800 -11.135 49.230 1.00 93.62 120 THR A CA 1
ATOM 947 C C . THR A 1 120 ? -14.412 -10.562 48.942 1.00 93.62 120 THR A C 1
ATOM 949 O O . THR A 1 120 ? -13.661 -11.125 48.134 1.00 93.62 120 THR A O 1
ATOM 952 N N . LYS A 1 121 ? -14.035 -9.462 49.602 1.00 89.75 121 LYS A N 1
ATOM 953 C CA . LYS A 1 121 ? -12.810 -8.700 49.320 1.00 89.75 121 LYS A CA 1
ATOM 954 C C . LYS A 1 121 ? -11.537 -9.552 49.309 1.00 89.75 121 LYS A C 1
ATOM 956 O O . LYS A 1 121 ? -10.698 -9.382 48.429 1.00 89.75 121 LYS A O 1
ATOM 961 N N . THR A 1 122 ? -11.401 -10.485 50.251 1.00 89.56 122 THR A N 1
ATOM 962 C CA . THR A 1 122 ? -10.212 -11.347 50.406 1.00 89.56 122 THR A CA 1
ATOM 963 C C . THR A 1 122 ? -10.402 -12.772 49.888 1.00 89.56 122 THR A C 1
ATOM 965 O O . THR A 1 122 ? -9.496 -13.586 50.030 1.00 89.56 122 THR A O 1
ATOM 968 N N . MET A 1 123 ? -11.572 -13.085 49.330 1.00 91.19 123 MET A N 1
ATOM 969 C CA . MET A 1 123 ? -11.915 -14.426 48.851 1.00 91.19 123 MET A CA 1
ATOM 970 C C . MET A 1 123 ? -11.351 -14.695 47.455 1.00 91.19 123 MET A C 1
ATOM 972 O O . MET A 1 123 ? -11.144 -13.773 46.662 1.00 91.19 123 MET A O 1
ATOM 976 N N . THR A 1 124 ? -11.143 -15.970 47.149 1.00 89.06 124 THR A N 1
ATOM 977 C CA . THR A 1 124 ? -10.828 -16.454 45.799 1.00 89.06 124 THR A CA 1
ATOM 978 C C . THR A 1 124 ? -12.049 -16.369 44.883 1.00 89.06 124 THR A C 1
ATOM 980 O O . THR A 1 124 ? -13.188 -16.261 45.336 1.00 89.06 124 THR A O 1
ATOM 983 N N . ALA A 1 125 ? -11.835 -16.430 43.570 1.00 88.06 125 ALA A N 1
ATOM 984 C CA . ALA A 1 125 ? -12.928 -16.310 42.615 1.00 88.06 125 ALA A CA 1
ATOM 985 C C . ALA A 1 125 ? -13.970 -17.443 42.689 1.00 88.06 125 ALA A C 1
ATOM 987 O O . ALA A 1 125 ? -15.146 -17.195 42.417 1.00 88.06 125 ALA A O 1
ATOM 988 N N . ASP A 1 126 ? -13.560 -18.659 43.063 1.00 87.88 126 ASP A N 1
ATOM 989 C CA . ASP A 1 126 ? -14.471 -19.785 43.300 1.00 87.88 126 ASP A CA 1
ATOM 990 C C . ASP A 1 126 ? -15.284 -19.579 44.594 1.00 87.88 126 ASP A C 1
ATOM 992 O O . ASP A 1 126 ? -16.501 -19.750 44.598 1.00 87.88 126 ASP A O 1
ATOM 996 N N . GLU A 1 127 ? -14.652 -19.128 45.684 1.00 91.00 127 GLU A N 1
ATOM 997 C CA . GLU A 1 127 ? -15.354 -18.816 46.943 1.00 91.00 127 GLU A CA 1
ATOM 998 C C . GLU A 1 127 ? -16.392 -17.702 46.759 1.00 91.00 127 GLU A C 1
ATOM 1000 O O . GLU A 1 127 ? -17.489 -17.767 47.317 1.00 91.00 127 GLU A O 1
ATOM 1005 N N . ARG A 1 128 ? -16.076 -16.699 45.931 1.00 92.81 128 ARG A N 1
ATOM 1006 C CA . ARG A 1 128 ? -17.008 -15.626 45.556 1.00 92.81 128 ARG A CA 1
ATOM 1007 C C . ARG A 1 128 ? -18.258 -16.165 44.866 1.00 92.81 128 ARG A C 1
ATOM 1009 O O . ARG A 1 128 ? -19.353 -15.718 45.195 1.00 92.81 128 ARG A O 1
ATOM 1016 N N . ALA A 1 129 ? -18.102 -17.142 43.971 1.00 90.56 129 ALA A N 1
ATOM 1017 C CA . ALA A 1 129 ? -19.221 -17.793 43.292 1.00 90.56 129 ALA A CA 1
ATOM 1018 C C . ALA A 1 129 ? -20.137 -18.522 44.288 1.00 90.56 129 ALA A C 1
ATOM 1020 O O . ALA A 1 129 ? -21.355 -18.397 44.213 1.00 90.56 129 ALA A O 1
ATOM 1021 N N . ILE A 1 130 ? -19.557 -19.198 45.287 1.00 91.25 130 ILE A N 1
ATOM 1022 C CA . ILE A 1 130 ? -20.317 -19.870 46.356 1.00 91.25 130 ILE A CA 1
ATOM 1023 C C . ILE A 1 130 ? -21.078 -18.853 47.219 1.00 91.25 130 ILE A C 1
ATOM 1025 O O . ILE A 1 130 ? -22.212 -19.110 47.627 1.00 91.25 130 ILE A O 1
ATOM 1029 N N . VAL A 1 131 ? -20.482 -17.694 47.519 1.00 93.88 131 VAL A N 1
ATOM 1030 C CA . VAL A 1 131 ? -21.184 -16.625 48.248 1.00 93.88 131 VAL A CA 1
ATOM 1031 C C . VAL A 1 131 ? -22.338 -16.068 47.420 1.00 93.88 131 VAL A C 1
ATOM 1033 O O . VAL A 1 131 ? -23.413 -15.882 47.983 1.00 93.88 131 VAL A O 1
ATOM 1036 N N . LEU A 1 132 ? -22.134 -15.846 46.118 1.00 93.25 132 LEU A N 1
ATOM 1037 C CA . LEU A 1 132 ? -23.165 -15.340 45.209 1.00 93.25 132 LEU A CA 1
ATOM 1038 C C . LEU A 1 132 ? -24.341 -16.313 45.089 1.00 93.25 132 LEU A C 1
ATOM 1040 O O . LEU A 1 132 ? -25.488 -15.897 45.213 1.00 93.25 132 LEU A O 1
ATOM 1044 N N . LEU A 1 133 ? -24.055 -17.609 44.943 1.00 91.56 133 LEU A N 1
ATOM 1045 C CA . LEU A 1 133 ? -25.068 -18.663 44.872 1.00 91.56 133 LEU A CA 1
ATOM 1046 C C . LEU A 1 133 ? -25.983 -18.688 46.108 1.00 91.56 133 LEU A C 1
ATOM 1048 O O . LEU A 1 133 ? -27.160 -19.016 46.004 1.00 91.56 133 LEU A O 1
ATOM 1052 N N . ASN A 1 134 ? -25.450 -18.335 47.281 1.00 92.50 134 ASN A N 1
ATOM 1053 C CA . ASN A 1 134 ? -26.195 -18.320 48.540 1.00 92.50 134 ASN A CA 1
ATOM 1054 C C . ASN A 1 134 ? -26.804 -16.945 48.884 1.00 92.50 134 ASN A C 1
ATOM 1056 O O . ASN A 1 134 ? -27.414 -16.806 49.950 1.00 92.50 134 ASN A O 1
ATOM 1060 N N . ASP A 1 135 ? -26.626 -15.919 48.045 1.00 93.50 135 ASP A N 1
ATOM 1061 C CA . ASP A 1 135 ? -27.160 -14.581 48.303 1.00 93.50 135 ASP A CA 1
ATOM 1062 C C . ASP A 1 135 ? -28.604 -14.459 47.804 1.00 93.50 135 ASP A C 1
ATOM 1064 O O . ASP A 1 135 ? -28.880 -14.179 46.637 1.00 93.50 135 ASP A O 1
ATOM 1068 N N . THR A 1 136 ? -29.549 -14.647 48.724 1.00 92.88 136 THR A N 1
ATOM 1069 C CA . THR A 1 136 ? -30.980 -14.612 48.403 1.00 92.88 136 THR A CA 1
ATOM 1070 C C . THR A 1 136 ? -31.469 -13.239 47.957 1.00 92.88 136 THR A C 1
ATOM 1072 O O . THR A 1 136 ? -32.451 -13.166 47.226 1.00 92.88 136 THR A O 1
ATOM 1075 N N . LYS A 1 137 ? -30.809 -12.148 48.371 1.00 94.25 137 LYS A N 1
ATOM 1076 C CA . LYS A 1 137 ? -31.230 -10.790 48.002 1.00 94.25 137 LYS A CA 1
ATOM 1077 C C . LYS A 1 137 ? -30.820 -10.458 46.580 1.00 94.25 137 LYS A C 1
ATOM 1079 O O . LYS A 1 137 ? -31.627 -9.911 45.836 1.00 94.25 137 LYS A O 1
ATOM 1084 N N . ILE A 1 138 ? -29.582 -10.793 46.216 1.00 94.44 138 ILE A N 1
ATOM 1085 C CA . ILE A 1 138 ? -29.100 -10.613 44.844 1.00 94.44 138 ILE A CA 1
ATOM 1086 C C . ILE A 1 138 ? -29.884 -11.523 43.899 1.00 94.44 138 ILE A C 1
ATOM 1088 O O . ILE A 1 138 ? -30.295 -11.063 42.836 1.00 94.44 138 ILE A O 1
ATOM 1092 N N . HIS A 1 139 ? -30.148 -12.769 44.310 1.00 92.50 139 HIS A N 1
ATOM 1093 C CA . HIS A 1 139 ? -30.966 -13.697 43.534 1.00 92.50 139 HIS A CA 1
ATOM 1094 C C . HIS A 1 139 ? -32.389 -13.169 43.319 1.00 92.50 139 HIS A C 1
ATOM 1096 O O . HIS A 1 139 ? -32.828 -13.069 42.183 1.00 92.50 139 HIS A O 1
ATOM 1102 N N . GLN A 1 140 ? -33.085 -12.734 44.374 1.00 92.94 140 GLN A N 1
ATOM 1103 C CA . GLN A 1 140 ? -34.434 -12.177 44.233 1.00 92.94 140 GLN A CA 1
ATOM 1104 C C . GLN A 1 140 ? -34.459 -10.955 43.300 1.00 92.94 140 GLN A C 1
ATOM 1106 O O . GLN A 1 140 ? -35.297 -10.882 42.407 1.00 92.94 140 GLN A O 1
ATOM 1111 N N . ALA A 1 141 ? -33.522 -10.015 43.469 1.00 93.44 141 ALA A N 1
ATOM 1112 C CA . ALA A 1 141 ? -33.444 -8.835 42.610 1.00 93.44 141 ALA A CA 1
ATOM 1113 C C . ALA A 1 141 ? -33.145 -9.192 41.142 1.00 93.44 141 ALA A C 1
ATOM 1115 O O . ALA A 1 141 ? -33.596 -8.485 40.243 1.00 93.44 141 ALA A O 1
ATOM 1116 N N . HIS A 1 142 ? -32.376 -10.260 40.904 1.00 92.69 142 HIS A N 1
ATOM 1117 C CA . HIS A 1 142 ? -32.082 -10.769 39.566 1.00 92.69 142 HIS A CA 1
ATOM 1118 C C . HIS A 1 142 ? -33.346 -11.264 38.869 1.00 92.69 142 HIS A C 1
ATOM 1120 O O . HIS A 1 142 ? -33.661 -10.799 37.780 1.00 92.69 142 HIS A O 1
ATOM 1126 N N . GLU A 1 143 ? -34.088 -12.150 39.531 1.00 90.19 143 GLU A N 1
ATOM 1127 C CA . GLU A 1 143 ? -35.304 -12.766 38.995 1.00 90.19 143 GLU A CA 1
ATOM 1128 C C . GLU A 1 143 ? -36.384 -11.716 38.713 1.00 90.19 143 GLU A C 1
ATOM 1130 O O . GLU A 1 143 ? -36.905 -11.641 37.605 1.00 90.19 143 GLU A O 1
ATOM 1135 N N . GLU A 1 144 ? -36.626 -10.806 39.664 1.00 91.00 144 GLU A N 1
ATOM 1136 C CA . GLU A 1 144 ? -37.575 -9.697 39.487 1.00 91.00 144 GLU A CA 1
ATOM 1137 C C . GLU A 1 144 ? -37.203 -8.761 38.331 1.00 91.00 144 GLU A C 1
ATOM 1139 O O . GLU A 1 144 ? -38.054 -8.024 37.842 1.00 91.00 144 GLU A O 1
ATOM 1144 N N . THR A 1 145 ? -35.925 -8.702 37.956 1.00 91.06 145 THR A N 1
ATOM 1145 C CA . THR A 1 145 ? -35.445 -7.873 36.844 1.00 91.06 145 THR A CA 1
ATOM 1146 C C . THR A 1 145 ? -35.514 -8.646 35.532 1.00 91.06 145 THR A C 1
ATOM 1148 O O . THR A 1 145 ? -35.934 -8.080 34.532 1.00 91.06 145 THR A O 1
ATOM 1151 N N . ALA A 1 146 ? -35.184 -9.939 35.523 1.00 88.06 146 ALA A N 1
ATOM 1152 C CA . ALA A 1 146 ? -35.332 -10.785 34.340 1.00 88.06 146 ALA A CA 1
ATOM 1153 C C . ALA A 1 146 ? -36.783 -10.795 33.814 1.00 88.06 146 ALA A C 1
ATOM 1155 O O . ALA A 1 146 ? -36.991 -10.760 32.605 1.00 88.06 146 ALA A O 1
ATOM 1156 N N . GLU A 1 147 ? -37.778 -10.726 34.706 1.00 87.69 147 GLU A N 1
ATOM 1157 C CA . GLU A 1 147 ? -39.205 -10.623 34.351 1.00 87.69 147 GLU A CA 1
ATOM 1158 C C . GLU A 1 147 ? -39.617 -9.279 33.714 1.00 87.69 147 GLU A C 1
ATOM 1160 O O . GLU A 1 147 ? -40.704 -9.179 33.147 1.00 87.69 147 GLU A O 1
ATOM 1165 N N . GLN A 1 148 ? -38.794 -8.231 33.828 1.00 87.75 148 GLN A N 1
ATOM 1166 C CA . GLN A 1 148 ? -39.103 -6.874 33.347 1.00 87.75 148 GLN A CA 1
ATOM 1167 C C . GLN A 1 148 ? -38.575 -6.596 31.933 1.00 87.75 148 GLN A C 1
ATOM 1169 O O . GLN A 1 148 ? -38.771 -5.489 31.429 1.00 87.75 148 GLN A O 1
ATOM 1174 N N . GLY A 1 149 ? -37.905 -7.571 31.312 1.00 82.94 149 GLY A N 1
ATOM 1175 C CA . GLY A 1 149 ? -37.391 -7.459 29.949 1.00 82.94 149 GLY A CA 1
ATOM 1176 C C . GLY A 1 149 ? -38.488 -7.211 28.911 1.00 82.94 149 GLY A C 1
ATOM 1177 O O . GLY A 1 149 ? -39.675 -7.462 29.135 1.00 82.94 149 GLY A O 1
ATOM 1178 N N . GLN A 1 150 ? -38.082 -6.711 27.747 1.00 83.94 150 GLN A N 1
ATOM 1179 C CA . GLN A 1 150 ? -38.986 -6.471 26.620 1.00 83.94 150 GLN A CA 1
ATOM 1180 C C . GLN A 1 150 ? -39.298 -7.774 25.868 1.00 83.94 150 GLN A C 1
ATOM 1182 O O . GLN A 1 150 ? -40.277 -7.851 25.118 1.00 83.94 150 GLN A O 1
ATOM 1187 N N . THR A 1 151 ? -38.465 -8.797 26.063 1.00 83.56 151 THR A N 1
ATOM 1188 C CA . THR A 1 151 ? -38.586 -10.124 25.458 1.00 83.56 151 THR A CA 1
ATOM 1189 C C . THR A 1 151 ? -39.165 -11.159 26.425 1.00 83.56 151 THR A C 1
ATOM 1191 O O . THR A 1 151 ? -39.026 -11.056 27.642 1.00 83.56 151 THR A O 1
ATOM 1194 N N . GLU A 1 152 ? -39.844 -12.178 25.884 1.00 79.31 152 GLU A N 1
ATOM 1195 C CA . GLU A 1 152 ? -40.322 -13.303 26.696 1.00 79.31 152 GLU A CA 1
ATOM 1196 C C . GLU A 1 152 ? -39.136 -14.100 27.256 1.00 79.31 152 GLU A C 1
ATOM 1198 O O . GLU A 1 152 ? -38.192 -14.433 26.534 1.00 79.31 152 GLU A O 1
ATOM 1203 N N . MET A 1 153 ? -39.205 -14.438 28.545 1.00 78.00 153 MET A N 1
ATOM 1204 C CA . MET A 1 153 ? -38.184 -15.254 29.194 1.00 78.00 153 MET A CA 1
ATOM 1205 C C . MET A 1 153 ? -38.130 -16.660 28.591 1.00 78.00 153 MET A C 1
ATOM 1207 O O . MET A 1 153 ? -39.137 -17.248 28.198 1.00 78.00 153 MET A O 1
ATOM 1211 N N . VAL A 1 154 ? -36.931 -17.236 28.560 1.00 71.12 154 VAL A N 1
ATOM 1212 C CA . VAL A 1 154 ? -36.737 -18.618 28.117 1.00 71.12 154 VAL A CA 1
ATOM 1213 C C . VAL A 1 154 ? -37.007 -19.562 29.289 1.00 71.12 154 VAL A C 1
ATOM 1215 O O . VAL A 1 154 ? -36.202 -19.650 30.213 1.00 71.12 154 VAL A O 1
ATOM 1218 N N . ASP A 1 155 ? -38.113 -20.307 29.218 1.00 59.41 155 ASP A N 1
ATOM 1219 C CA . ASP A 1 155 ? -38.580 -21.202 30.291 1.00 59.41 155 ASP A CA 1
ATOM 1220 C C . ASP A 1 155 ? -37.626 -22.376 30.600 1.00 59.41 155 ASP A C 1
ATOM 1222 O O . ASP A 1 155 ? -37.675 -22.956 31.685 1.00 59.41 155 ASP A O 1
ATOM 1226 N N . SER A 1 156 ? -36.784 -22.792 29.641 1.00 55.62 156 SER A N 1
ATOM 1227 C CA . SER A 1 156 ? -35.740 -23.807 29.861 1.00 55.62 156 SER A CA 1
ATOM 1228 C C . SER A 1 156 ? -34.752 -23.924 28.693 1.00 55.62 156 SER A C 1
ATOM 1230 O O . SER A 1 156 ? -35.139 -23.917 27.525 1.00 55.62 156 SER A O 1
ATOM 1232 N N . GLY A 1 157 ? -33.468 -24.110 29.011 1.00 58.38 157 GLY A N 1
ATOM 1233 C CA . GLY A 1 157 ? -32.407 -24.389 28.039 1.00 58.38 157 GLY A CA 1
ATOM 1234 C C . GLY A 1 157 ? -31.156 -23.543 28.264 1.00 58.38 157 GLY A C 1
ATOM 1235 O O . GLY A 1 157 ? -31.216 -22.472 28.858 1.00 58.38 157 GLY A O 1
ATOM 1236 N N . ARG A 1 158 ? -30.004 -24.032 27.788 1.00 61.78 158 ARG A N 1
ATOM 1237 C CA . ARG A 1 158 ? -28.755 -23.263 27.814 1.00 61.78 158 ARG A CA 1
ATOM 1238 C C . ARG A 1 158 ? -28.859 -22.114 26.816 1.00 61.78 158 ARG A C 1
ATOM 1240 O O . ARG A 1 158 ? -29.119 -22.347 25.634 1.00 61.78 158 ARG A O 1
ATOM 1247 N N . VAL A 1 159 ? -28.644 -20.891 27.287 1.00 69.75 159 VAL A N 1
ATOM 1248 C CA . VAL A 1 159 ? -28.634 -19.702 26.433 1.00 69.75 159 VAL A CA 1
ATOM 1249 C C . VAL A 1 159 ? -27.391 -19.747 25.549 1.00 69.75 159 VAL A C 1
ATOM 1251 O O . VAL A 1 159 ? -26.279 -19.947 26.027 1.00 69.75 159 VAL A O 1
ATOM 1254 N N . GLY A 1 160 ? -27.576 -19.596 24.236 1.00 74.12 160 GLY A N 1
ATOM 1255 C CA . GLY A 1 160 ? -26.493 -19.666 23.247 1.00 74.12 160 GLY A CA 1
ATOM 1256 C C . GLY A 1 160 ? -25.594 -18.428 23.199 1.00 74.12 160 GLY A C 1
ATOM 1257 O O . GLY A 1 160 ? -24.846 -18.271 22.238 1.00 74.12 160 GLY A O 1
ATOM 1258 N N . TYR A 1 161 ? -25.686 -17.541 24.189 1.00 83.44 161 TYR A N 1
ATOM 1259 C CA . TYR A 1 161 ? -24.972 -16.272 24.260 1.00 83.44 161 TYR A CA 1
ATOM 1260 C C . TYR A 1 161 ? -24.338 -16.095 25.637 1.00 83.44 161 TYR A C 1
ATOM 1262 O O . TYR A 1 161 ? -24.852 -16.597 26.635 1.00 83.44 161 TYR A O 1
ATOM 1270 N N . HIS A 1 162 ? -23.228 -15.364 25.689 1.00 85.75 162 HIS A N 1
ATOM 1271 C CA . HIS A 1 162 ? -22.433 -15.177 26.895 1.00 85.75 162 HIS A CA 1
ATOM 1272 C C . HIS A 1 162 ? -21.955 -13.732 27.037 1.00 85.75 162 HIS A C 1
ATOM 1274 O O . HIS A 1 162 ? -21.516 -13.124 26.059 1.00 85.75 162 HIS A O 1
ATOM 1280 N N . TYR A 1 163 ? -22.022 -13.200 28.259 1.00 89.00 163 TYR A N 1
ATOM 1281 C CA . TYR A 1 163 ? -21.519 -11.867 28.587 1.00 89.00 163 TYR A CA 1
ATOM 1282 C C . TYR A 1 163 ? -20.069 -11.903 29.074 1.00 89.00 163 TYR A C 1
ATOM 1284 O O . TYR A 1 163 ? -19.695 -12.735 29.904 1.00 89.00 163 TYR A O 1
ATOM 1292 N N . ILE A 1 164 ? -19.269 -10.939 28.621 1.00 89.19 164 ILE A N 1
ATOM 1293 C CA . ILE A 1 164 ? -17.928 -10.645 29.149 1.00 89.19 164 ILE A CA 1
ATOM 1294 C C . ILE A 1 164 ? -17.788 -9.166 29.475 1.00 89.19 164 ILE A C 1
ATOM 1296 O O . ILE A 1 164 ? -18.424 -8.323 28.844 1.00 89.19 164 ILE A O 1
ATOM 1300 N N . ALA A 1 165 ? -16.914 -8.859 30.431 1.00 90.31 165 ALA A N 1
ATOM 1301 C CA . ALA A 1 165 ? -16.588 -7.492 30.806 1.00 90.31 165 ALA A CA 1
ATOM 1302 C C . ALA A 1 165 ? -15.135 -7.176 30.451 1.00 90.31 165 ALA A C 1
ATOM 1304 O O . ALA A 1 165 ? -14.219 -7.909 30.816 1.00 90.31 165 ALA A O 1
ATOM 1305 N N . TYR A 1 166 ? -14.905 -6.047 29.795 1.00 89.62 166 TYR A N 1
ATOM 1306 C CA . TYR A 1 166 ? -13.588 -5.449 29.654 1.00 89.62 166 TYR A CA 1
ATOM 1307 C C . TYR A 1 166 ? -13.414 -4.360 30.710 1.00 89.62 166 TYR A C 1
ATOM 1309 O O . TYR A 1 166 ? -14.275 -3.490 30.862 1.00 89.62 166 TYR A O 1
ATOM 1317 N N . ILE A 1 167 ? -12.304 -4.406 31.443 1.00 89.06 167 ILE A N 1
ATOM 1318 C CA . ILE A 1 167 ? -11.990 -3.496 32.548 1.00 89.06 167 ILE A CA 1
ATOM 1319 C C . ILE A 1 167 ? -10.768 -2.660 32.202 1.00 89.06 167 ILE A C 1
ATOM 1321 O O . ILE A 1 167 ? -9.722 -3.204 31.833 1.00 89.06 167 ILE A O 1
ATOM 1325 N N . LEU A 1 168 ? -10.894 -1.346 32.385 1.00 85.50 168 LEU A N 1
ATOM 1326 C CA . LEU A 1 168 ? -9.776 -0.418 32.331 1.00 85.50 168 LEU A CA 1
ATOM 1327 C C . LEU A 1 168 ? -9.198 -0.205 33.735 1.00 85.50 168 LEU A C 1
ATOM 1329 O O . LEU A 1 168 ? -9.830 0.416 34.588 1.00 85.50 168 LEU A O 1
ATOM 1333 N N . SER A 1 169 ? -7.987 -0.707 33.977 1.00 80.50 169 SER A N 1
ATOM 1334 C CA . SER A 1 169 ? -7.255 -0.422 35.213 1.00 80.50 169 SER A CA 1
ATOM 1335 C C . SER A 1 169 ? -6.888 1.063 35.306 1.00 80.50 169 SER A C 1
ATOM 1337 O O . SER A 1 169 ? -6.682 1.738 34.296 1.00 80.50 169 SER A O 1
ATOM 1339 N N . ASN A 1 170 ? -6.682 1.545 36.532 1.00 74.06 170 ASN A N 1
ATOM 1340 C CA . ASN A 1 170 ? -6.144 2.875 36.829 1.00 74.06 170 ASN A CA 1
ATOM 1341 C C . ASN A 1 170 ? -4.744 3.115 36.226 1.00 74.06 170 ASN A C 1
ATOM 1343 O O . ASN A 1 170 ? -4.312 4.259 36.107 1.00 74.06 170 ASN A O 1
ATOM 1347 N N . SER A 1 171 ? -4.046 2.052 35.812 1.00 72.69 171 SER A N 1
ATOM 1348 C CA . SER A 1 171 ? -2.788 2.103 35.055 1.00 72.69 171 SER A CA 1
ATOM 1349 C C . SER A 1 171 ? -2.975 2.124 33.523 1.00 72.69 171 SER A C 1
ATOM 1351 O O . SER A 1 171 ? -2.012 1.902 32.793 1.00 72.69 171 SER A O 1
ATOM 1353 N N . ASN A 1 172 ? -4.193 2.380 33.022 1.00 76.75 172 ASN A N 1
ATOM 1354 C CA . ASN A 1 172 ? -4.590 2.311 31.604 1.00 76.75 172 ASN A CA 1
ATOM 1355 C C . ASN A 1 172 ? -4.393 0.935 30.948 1.00 76.75 172 ASN A C 1
ATOM 1357 O O . ASN A 1 172 ? -4.292 0.822 29.727 1.00 76.75 172 ASN A O 1
ATOM 1361 N N . LYS A 1 173 ? -4.356 -0.135 31.740 1.00 84.00 173 LYS A N 1
ATOM 1362 C CA . LYS A 1 173 ? -4.306 -1.511 31.238 1.00 84.00 173 LYS A CA 1
ATOM 1363 C C . LYS A 1 173 ? -5.709 -2.063 31.020 1.00 84.00 173 LYS A C 1
ATOM 1365 O O . LYS A 1 173 ? -6.555 -1.957 31.903 1.00 84.00 173 LYS A O 1
ATOM 1370 N N . LEU A 1 174 ? -5.934 -2.673 29.864 1.00 85.44 174 LEU A N 1
ATOM 1371 C CA . LEU A 1 174 ? -7.182 -3.301 29.464 1.00 85.44 174 LEU A CA 1
ATOM 1372 C C . LEU A 1 174 ? -7.137 -4.804 29.740 1.00 85.44 174 LEU A C 1
ATOM 1374 O O . LEU A 1 174 ? -6.235 -5.509 29.273 1.00 85.44 174 LEU A O 1
ATOM 1378 N N . TYR A 1 175 ? -8.143 -5.288 30.459 1.00 86.44 175 TYR A N 1
ATOM 1379 C CA . TYR A 1 175 ? -8.309 -6.699 30.786 1.00 86.44 175 TYR A CA 1
ATOM 1380 C C . TYR A 1 175 ? -9.672 -7.197 30.328 1.00 86.44 175 TYR A C 1
ATOM 1382 O O . TYR A 1 175 ? -10.676 -6.538 30.563 1.00 86.44 175 TYR A O 1
ATOM 1390 N N . GLU A 1 176 ? -9.704 -8.374 29.718 1.00 87.75 176 GLU A N 1
ATOM 1391 C CA . GLU A 1 176 ? -10.923 -9.133 29.452 1.00 87.75 176 GLU A CA 1
ATOM 1392 C C . GLU A 1 176 ? -11.195 -10.041 30.650 1.00 87.75 176 GLU A C 1
ATOM 1394 O O . GLU A 1 176 ? -10.355 -10.879 30.995 1.00 87.75 176 GLU A O 1
ATOM 1399 N N . LEU A 1 177 ? -12.345 -9.861 31.297 1.00 88.56 177 LEU A N 1
ATOM 1400 C CA . LEU A 1 177 ? -12.810 -10.689 32.396 1.00 88.56 177 LEU A CA 1
ATOM 1401 C C . LEU A 1 177 ? -13.934 -11.613 31.929 1.00 88.56 177 LEU A C 1
ATOM 1403 O O . LEU A 1 177 ? -14.979 -11.168 31.450 1.00 88.56 177 LEU A O 1
ATOM 1407 N N . ASN A 1 178 ? -13.706 -12.918 32.080 1.00 86.06 178 ASN A N 1
ATOM 1408 C CA . ASN A 1 178 ? -14.654 -13.945 31.670 1.00 86.06 178 ASN A CA 1
ATOM 1409 C C . ASN A 1 178 ? -14.800 -15.034 32.745 1.00 86.06 178 ASN A C 1
ATOM 1411 O O . ASN A 1 178 ? -13.889 -15.837 32.981 1.00 86.06 178 ASN A O 1
ATOM 1415 N N . GLY A 1 179 ? -15.983 -15.072 33.366 1.00 78.81 179 GLY A N 1
ATOM 1416 C CA . GLY A 1 179 ? -16.318 -15.998 34.446 1.00 78.81 179 GLY A CA 1
ATOM 1417 C C . GLY A 1 179 ? -16.426 -17.469 34.030 1.00 78.81 179 GLY A C 1
ATOM 1418 O O . GLY A 1 179 ? -16.214 -18.326 34.886 1.00 78.81 179 GLY A O 1
ATOM 1419 N N . SER A 1 180 ? -16.705 -17.774 32.755 1.00 73.94 180 SER A N 1
ATOM 1420 C CA . SE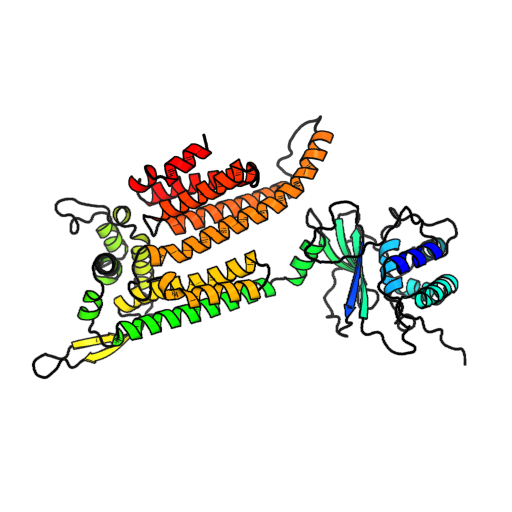R A 1 180 ? -16.923 -19.150 32.264 1.00 73.94 180 SER A CA 1
ATOM 1421 C C . SER A 1 180 ? -15.634 -19.885 31.874 1.00 73.94 180 SER A C 1
ATOM 1423 O O . SER A 1 180 ? -15.646 -21.078 31.558 1.00 73.94 180 SER A O 1
ATOM 1425 N N . THR A 1 181 ? -14.484 -19.205 31.905 1.00 64.81 181 THR A N 1
ATOM 1426 C CA . THR A 1 181 ? -13.206 -19.814 31.521 1.00 64.81 181 THR A CA 1
ATOM 1427 C C . THR A 1 181 ? -12.726 -20.844 32.551 1.00 64.81 181 THR A C 1
ATOM 1429 O O . THR A 1 181 ? -12.774 -20.638 33.763 1.00 64.81 181 THR A O 1
ATOM 1432 N N . LYS A 1 182 ? -12.177 -21.970 32.067 1.00 58.25 182 LYS A N 1
ATOM 1433 C CA . LYS A 1 182 ? -11.506 -22.984 32.911 1.00 58.25 182 LYS A CA 1
ATOM 1434 C C . LYS A 1 182 ? -10.121 -22.537 33.423 1.00 58.25 182 LYS A C 1
ATOM 1436 O O . LYS A 1 182 ? -9.474 -23.289 34.148 1.00 58.25 182 LYS A O 1
ATOM 1441 N N . GLY A 1 183 ? -9.651 -21.360 33.003 1.00 54.84 183 GLY A N 1
ATOM 1442 C CA . GLY A 1 183 ? -8.337 -20.784 33.306 1.00 54.84 183 GLY A CA 1
ATOM 1443 C C . GLY A 1 183 ? -8.432 -19.524 34.178 1.00 54.84 183 GLY A C 1
ATOM 1444 O O . GLY A 1 183 ? -9.442 -19.319 34.848 1.00 54.84 183 GLY A O 1
ATOM 1445 N N . PRO A 1 184 ? -7.388 -18.674 34.220 1.00 53.00 184 PRO A N 1
ATOM 1446 C CA . PRO A 1 184 ? -7.476 -17.400 34.924 1.00 53.00 184 PRO A CA 1
ATOM 1447 C C . PRO A 1 184 ? -8.542 -16.518 34.270 1.00 53.00 184 PRO A C 1
ATOM 1449 O O . PRO A 1 184 ? -8.534 -16.294 33.064 1.00 53.00 184 PRO A O 1
ATOM 1452 N N . GLN A 1 185 ? -9.433 -15.993 35.103 1.00 69.62 185 GLN A N 1
ATOM 1453 C CA . GLN A 1 185 ? -10.621 -15.233 34.701 1.00 69.62 185 GLN A CA 1
ATOM 1454 C C . GLN A 1 185 ? -10.316 -13.844 34.145 1.00 69.62 185 GLN A C 1
ATOM 1456 O O . GLN A 1 185 ? -11.247 -13.106 33.853 1.00 69.62 185 GLN A O 1
ATOM 1461 N N . ALA A 1 186 ? -9.037 -13.483 34.047 1.00 78.38 186 ALA A N 1
ATOM 1462 C CA . ALA A 1 186 ? -8.564 -12.206 33.552 1.00 78.38 186 ALA A CA 1
ATOM 1463 C C . ALA A 1 186 ? -7.492 -12.434 32.488 1.00 78.38 186 ALA A C 1
ATOM 1465 O O . ALA A 1 186 ? -6.447 -13.026 32.771 1.00 78.38 186 ALA A O 1
ATOM 1466 N N . LYS A 1 187 ? -7.732 -11.928 31.282 1.00 81.38 187 LYS A N 1
ATOM 1467 C CA . LYS A 1 187 ? -6.786 -11.930 30.167 1.00 81.38 187 LYS A CA 1
ATOM 1468 C C . LYS A 1 187 ? -6.334 -10.499 29.904 1.00 81.38 187 LYS A C 1
ATOM 1470 O O . LYS A 1 187 ? -7.150 -9.619 29.652 1.00 81.38 187 LYS A O 1
ATOM 1475 N N . PHE A 1 188 ? -5.027 -10.259 29.965 1.00 82.06 188 PHE A N 1
ATOM 1476 C CA . PHE A 1 188 ? -4.463 -8.962 29.598 1.00 82.06 188 PHE A CA 1
ATOM 1477 C C . PHE A 1 188 ? -4.555 -8.761 28.083 1.00 82.06 188 PHE A C 1
ATOM 1479 O O . PHE A 1 188 ? -4.061 -9.592 27.322 1.00 82.06 188 PHE A O 1
ATOM 1486 N N . ILE A 1 189 ? -5.182 -7.662 27.668 1.00 78.06 189 ILE A N 1
ATOM 1487 C CA . ILE A 1 189 ? -5.348 -7.290 26.259 1.00 78.06 189 ILE A CA 1
ATOM 1488 C C . ILE A 1 189 ? -4.273 -6.286 25.847 1.00 78.06 189 ILE A C 1
ATOM 1490 O O . ILE A 1 189 ? -3.706 -6.391 24.764 1.00 78.06 189 ILE A O 1
ATOM 1494 N N . GLY A 1 190 ? -3.954 -5.314 26.706 1.00 75.50 190 GLY A N 1
ATOM 1495 C CA . GLY A 1 190 ? -2.995 -4.272 26.355 1.00 75.50 190 GLY A CA 1
ATOM 1496 C C . GLY A 1 190 ? -3.031 -3.032 27.225 1.00 75.50 190 GLY A C 1
ATOM 1497 O O . GLY A 1 190 ? -3.780 -2.961 28.187 1.00 75.50 190 GLY A O 1
ATOM 1498 N N . GLU A 1 191 ? -2.240 -2.028 26.858 1.00 81.00 191 GLU A N 1
ATOM 1499 C CA . GLU A 1 191 ? -2.279 -0.689 27.454 1.00 81.00 191 GLU A CA 1
ATOM 1500 C C . GLU A 1 191 ? -2.936 0.301 26.487 1.00 81.00 191 GLU A C 1
ATOM 1502 O O . GLU A 1 191 ? -2.528 0.405 25.328 1.00 81.00 191 GLU A O 1
ATOM 1507 N N . LEU A 1 192 ? -3.921 1.058 26.969 1.00 70.88 192 LEU A N 1
ATOM 1508 C CA . LEU A 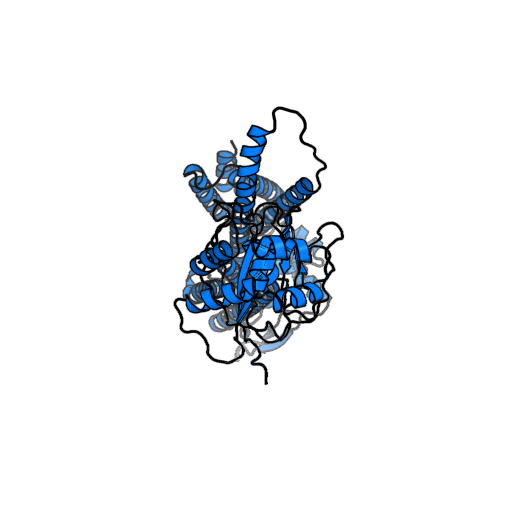1 192 ? -4.599 2.137 26.251 1.00 70.88 192 LEU A CA 1
ATOM 1509 C C . LEU A 1 192 ? -3.814 3.442 26.441 1.00 70.88 192 LEU A C 1
ATOM 1511 O O . LEU A 1 192 ? -4.226 4.377 27.124 1.00 70.88 192 LEU A O 1
ATOM 1515 N N . ASN A 1 193 ? -2.630 3.499 25.832 1.00 60.97 193 ASN A N 1
ATOM 1516 C CA . ASN A 1 193 ? -1.763 4.677 25.838 1.00 60.97 193 ASN A CA 1
ATOM 1517 C C . ASN A 1 193 ? -2.095 5.587 24.642 1.00 60.97 193 ASN A C 1
ATOM 1519 O O . ASN A 1 193 ? -1.244 5.788 23.772 1.00 60.97 193 ASN A O 1
ATOM 1523 N N . ASN A 1 194 ? -3.311 6.156 24.640 1.00 54.50 194 ASN A N 1
ATOM 1524 C CA . ASN A 1 194 ? -3.901 7.070 23.635 1.00 54.50 194 ASN A CA 1
ATOM 1525 C C . ASN A 1 194 ? -4.706 6.447 22.475 1.00 54.50 194 ASN A C 1
ATOM 1527 O O . ASN A 1 194 ? -5.077 7.164 21.547 1.00 54.50 194 ASN A O 1
ATOM 1531 N N . GLU A 1 195 ? -4.974 5.146 22.502 1.00 59.25 195 GLU A N 1
ATOM 1532 C CA . GLU A 1 195 ? -5.876 4.493 21.545 1.00 59.25 195 GLU A CA 1
ATOM 1533 C C . GLU A 1 195 ? -7.281 4.378 22.150 1.00 59.25 195 GLU A C 1
ATOM 1535 O O . GLU A 1 195 ? -7.409 4.239 23.368 1.00 59.25 195 GLU A O 1
ATOM 1540 N N . SER A 1 196 ? -8.334 4.418 21.325 1.00 68.31 196 SER A N 1
ATOM 1541 C CA . SER A 1 196 ? -9.681 4.069 21.792 1.00 68.31 196 SER A CA 1
ATOM 1542 C C . SER A 1 196 ? -9.772 2.563 22.059 1.00 68.31 196 SER A C 1
ATOM 1544 O O . SER A 1 196 ? -9.054 1.762 21.449 1.00 68.31 196 SER A O 1
ATOM 1546 N N . PHE A 1 197 ? -10.680 2.158 22.952 1.00 70.81 197 PHE A N 1
ATOM 1547 C CA . PHE A 1 197 ? -10.953 0.745 23.231 1.00 70.81 197 PHE A CA 1
ATOM 1548 C C . PHE A 1 197 ? -11.214 -0.053 21.941 1.00 70.81 197 PHE A C 1
ATOM 1550 O O . PHE A 1 197 ? -10.601 -1.098 21.724 1.00 70.81 197 PHE A O 1
ATOM 1557 N N . PHE A 1 198 ? -12.041 0.482 21.038 1.00 68.38 198 PHE A N 1
ATOM 1558 C CA . PHE A 1 198 ? -12.374 -0.165 19.766 1.00 68.38 198 PHE A CA 1
ATOM 1559 C C . PHE A 1 198 ? -11.179 -0.258 18.813 1.00 68.38 198 PHE A C 1
ATOM 1561 O O . PHE A 1 198 ? -10.982 -1.295 18.178 1.00 68.38 198 PHE A O 1
ATOM 1568 N N . SER A 1 199 ? -10.324 0.769 18.757 1.00 64.19 199 SER A N 1
ATOM 1569 C CA . SER A 1 199 ? -9.065 0.713 18.001 1.00 64.19 199 SER A CA 1
ATOM 1570 C C . SER A 1 199 ? -8.157 -0.407 18.518 1.00 64.19 199 SER A C 1
ATOM 1572 O O . SER A 1 199 ? -7.553 -1.138 17.735 1.00 64.19 199 SER A O 1
ATOM 1574 N N . ARG A 1 200 ? -8.082 -0.594 19.840 1.00 69.69 200 ARG A N 1
ATOM 1575 C CA . ARG A 1 200 ? -7.276 -1.670 20.424 1.00 69.69 200 ARG A CA 1
ATOM 1576 C C . ARG A 1 200 ? -7.874 -3.052 20.159 1.00 69.69 200 ARG A C 1
ATOM 1578 O O . ARG A 1 200 ? -7.153 -3.971 19.777 1.00 69.69 200 ARG A O 1
ATOM 1585 N N . MET A 1 201 ? -9.185 -3.201 20.327 1.00 66.00 201 MET A N 1
ATOM 1586 C CA . MET A 1 201 ? -9.874 -4.469 20.082 1.00 66.00 201 MET A CA 1
ATOM 158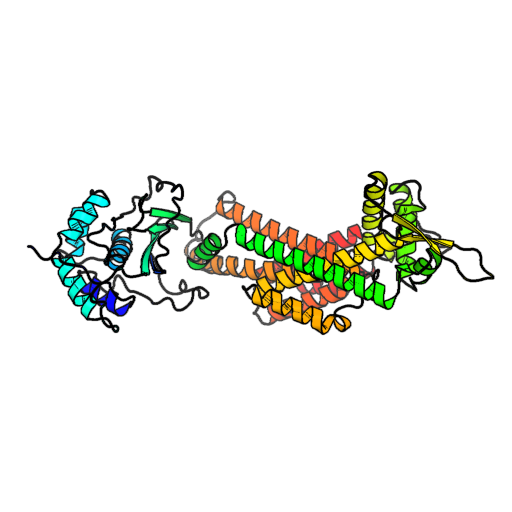7 C C . MET A 1 201 ? -9.805 -4.883 18.614 1.00 66.00 201 MET A C 1
ATOM 1589 O O . MET A 1 201 ? -9.561 -6.051 18.324 1.00 66.00 201 MET A O 1
ATOM 1593 N N . THR A 1 202 ? -9.940 -3.933 17.685 1.00 61.16 202 THR A N 1
ATOM 1594 C CA . THR A 1 202 ? -9.733 -4.195 16.256 1.00 61.16 202 THR A CA 1
ATOM 1595 C C . THR A 1 202 ? -8.295 -4.623 15.977 1.00 61.16 202 THR A C 1
ATOM 1597 O O . THR A 1 202 ? -8.106 -5.632 15.311 1.00 61.16 202 THR A O 1
ATOM 1600 N N . GLN A 1 203 ? -7.269 -3.967 16.529 1.00 62.53 203 GLN A N 1
ATOM 1601 C CA . GLN A 1 203 ? -5.876 -4.416 16.358 1.00 62.53 203 GLN A CA 1
ATOM 1602 C C . GLN A 1 203 ? -5.630 -5.859 16.843 1.00 62.53 203 GLN A C 1
ATOM 1604 O O . GLN A 1 203 ? -4.897 -6.602 16.190 1.00 62.53 203 GLN A O 1
ATOM 1609 N N . GLU A 1 204 ? -6.247 -6.273 17.951 1.00 59.19 204 GLU A N 1
ATOM 1610 C CA . GLU A 1 204 ? -6.143 -7.642 18.480 1.00 59.19 204 GLU A CA 1
ATOM 1611 C C . GLU A 1 204 ? -6.920 -8.660 17.622 1.00 59.19 204 GLU A C 1
ATOM 1613 O O . GLU A 1 204 ? -6.388 -9.716 17.267 1.00 59.19 204 GLU A O 1
ATOM 1618 N N . LEU A 1 205 ? -8.149 -8.321 17.207 1.00 51.19 205 LEU A N 1
ATOM 1619 C CA . LEU A 1 205 ? -8.952 -9.103 16.251 1.00 51.19 205 LEU A CA 1
ATOM 1620 C C . LEU A 1 205 ? -8.242 -9.252 14.893 1.00 51.19 205 LEU A C 1
ATOM 1622 O O . LEU A 1 205 ? -8.303 -10.310 14.269 1.00 51.19 205 LEU A O 1
ATOM 1626 N N . PHE A 1 206 ? -7.517 -8.216 14.466 1.00 55.06 206 PHE A N 1
ATOM 1627 C CA . PHE A 1 206 ? -6.727 -8.156 13.235 1.00 55.06 206 PHE A CA 1
ATOM 1628 C C . PHE A 1 206 ? -5.235 -8.446 13.466 1.00 55.06 206 PHE A C 1
ATOM 1630 O O . PHE A 1 206 ? -4.383 -7.959 12.713 1.00 55.06 206 PHE A O 1
ATOM 1637 N N . SER A 1 207 ? -4.900 -9.264 14.472 1.00 59.53 207 SER A N 1
ATOM 1638 C CA . SER A 1 207 ? -3.544 -9.804 14.645 1.00 59.53 207 SER A CA 1
ATOM 1639 C C . SER A 1 207 ? -3.019 -10.437 13.341 1.00 59.53 207 SER A C 1
ATOM 1641 O O . SER A 1 207 ? -3.811 -10.804 12.473 1.00 59.53 207 SER A O 1
ATOM 1643 N N . LEU A 1 208 ? -1.681 -10.525 13.203 1.00 57.34 208 LEU A N 1
ATOM 1644 C CA . LEU A 1 208 ? -0.838 -10.867 12.026 1.00 57.34 208 LEU A CA 1
ATOM 1645 C C . LEU A 1 208 ? -1.478 -11.582 10.806 1.00 57.34 208 LEU A C 1
ATOM 1647 O O . LEU A 1 208 ? -1.040 -11.359 9.678 1.00 57.34 208 LEU A O 1
ATOM 1651 N N . GLY A 1 209 ? -2.467 -12.453 11.007 1.00 70.19 209 GLY A N 1
ATOM 1652 C CA . GLY A 1 209 ? -3.227 -13.136 9.966 1.00 70.19 209 GLY A CA 1
ATOM 1653 C C . GLY A 1 209 ? -3.997 -12.212 9.016 1.00 70.19 209 GLY A C 1
ATOM 1654 O O . GLY A 1 209 ? -3.944 -12.448 7.815 1.00 70.19 209 GLY A O 1
ATOM 1655 N N . TYR A 1 210 ? -4.662 -11.149 9.481 1.00 77.81 210 TYR A N 1
ATOM 1656 C CA . TYR A 1 210 ? -5.446 -10.285 8.577 1.00 77.81 210 TYR A CA 1
ATOM 1657 C C . TYR A 1 210 ? -4.598 -9.552 7.518 1.00 77.81 210 TYR A C 1
ATOM 1659 O O . TYR A 1 210 ? -4.877 -9.713 6.327 1.00 77.81 210 TYR A O 1
ATOM 1667 N N . PRO A 1 211 ? -3.524 -8.813 7.873 1.00 82.25 211 PRO A N 1
ATOM 1668 C CA . PRO A 1 211 ? -2.663 -8.196 6.862 1.00 82.25 211 PRO A CA 1
ATOM 1669 C C . PRO A 1 211 ? -1.979 -9.237 5.963 1.00 82.25 211 PRO A C 1
ATOM 1671 O O . PRO A 1 211 ? -1.756 -8.967 4.783 1.00 82.25 211 PRO A O 1
ATOM 1674 N N . LEU A 1 212 ? -1.692 -10.440 6.477 1.00 86.50 212 LEU A N 1
ATOM 1675 C CA . LEU A 1 212 ? -1.163 -11.542 5.674 1.00 86.50 212 LEU A CA 1
ATOM 1676 C C . LEU A 1 212 ? -2.188 -12.045 4.646 1.00 86.50 212 LEU A C 1
ATOM 1678 O O . LEU A 1 212 ? -1.832 -12.249 3.489 1.00 86.50 212 LEU A O 1
ATOM 1682 N N . ILE A 1 213 ? -3.456 -12.199 5.035 1.00 90.06 213 ILE A N 1
ATOM 1683 C CA . ILE A 1 213 ? -4.554 -12.571 4.131 1.00 90.06 213 ILE A CA 1
ATOM 1684 C C . ILE A 1 213 ? -4.708 -11.518 3.032 1.00 90.06 213 ILE A C 1
ATOM 1686 O O . ILE A 1 213 ? -4.760 -11.872 1.855 1.00 90.06 213 ILE A O 1
ATOM 1690 N N . LEU A 1 214 ? -4.715 -10.230 3.390 1.00 91.94 214 LEU A N 1
ATOM 1691 C CA . LEU A 1 214 ? -4.783 -9.143 2.411 1.00 91.94 214 LEU A CA 1
ATOM 1692 C C . LEU A 1 214 ? -3.607 -9.179 1.433 1.00 91.94 214 LEU A C 1
ATOM 1694 O O . LEU A 1 214 ? -3.809 -9.017 0.230 1.00 91.94 214 LEU A O 1
ATOM 1698 N N . LEU A 1 215 ? -2.393 -9.427 1.930 1.00 93.31 215 LEU A N 1
ATOM 1699 C CA . LEU A 1 215 ? -1.205 -9.551 1.091 1.00 93.31 215 LEU A CA 1
ATOM 1700 C C . LEU A 1 215 ? -1.312 -10.746 0.135 1.00 93.31 215 LEU A C 1
ATOM 1702 O O . LEU A 1 215 ? -0.991 -10.609 -1.043 1.00 93.31 215 LEU A O 1
ATOM 1706 N N . ILE A 1 216 ? -1.796 -11.897 0.607 1.00 95.50 216 ILE A N 1
ATOM 1707 C CA . ILE A 1 216 ? -2.012 -13.083 -0.234 1.00 95.50 216 ILE A CA 1
ATOM 1708 C C . ILE A 1 216 ? -3.026 -12.775 -1.341 1.00 95.50 216 ILE A C 1
ATOM 1710 O O . ILE A 1 216 ? -2.751 -13.053 -2.507 1.00 95.50 216 ILE A O 1
ATOM 1714 N N . ILE A 1 217 ? -4.161 -12.153 -1.007 1.00 96.81 217 ILE A N 1
ATOM 1715 C CA . ILE A 1 217 ? -5.177 -11.762 -1.995 1.00 96.81 217 ILE A CA 1
ATOM 1716 C C . ILE A 1 217 ? -4.582 -10.781 -3.014 1.00 96.81 217 ILE A C 1
ATOM 1718 O O . ILE A 1 217 ? -4.744 -10.975 -4.219 1.00 96.81 217 ILE A O 1
ATOM 1722 N N . ALA A 1 218 ? -3.837 -9.772 -2.556 1.00 97.81 218 ALA A N 1
ATOM 1723 C CA . ALA A 1 218 ? -3.185 -8.798 -3.428 1.00 97.81 218 ALA A CA 1
ATOM 1724 C C . ALA A 1 218 ? -2.184 -9.454 -4.395 1.00 97.81 218 ALA A C 1
ATOM 1726 O O . ALA A 1 218 ? -2.132 -9.083 -5.569 1.00 97.81 218 ALA A O 1
ATOM 1727 N N . LEU A 1 219 ? -1.412 -10.446 -3.936 1.00 97.56 219 LEU A N 1
ATOM 1728 C CA . LEU A 1 219 ? -0.478 -11.203 -4.776 1.00 97.56 219 LEU A CA 1
ATOM 1729 C C . LEU A 1 219 ? -1.205 -12.062 -5.816 1.00 97.56 219 LEU A C 1
ATOM 1731 O O . LEU A 1 219 ? -0.786 -12.092 -6.973 1.00 97.56 219 LEU A O 1
ATOM 1735 N N . VAL A 1 220 ? -2.312 -12.708 -5.438 1.00 98.12 220 VAL A N 1
ATOM 1736 C CA . VAL A 1 220 ? -3.153 -13.469 -6.377 1.00 98.12 220 VAL A CA 1
ATOM 1737 C C . VAL A 1 220 ? -3.729 -12.544 -7.448 1.00 98.12 220 VAL A C 1
ATOM 1739 O O . VAL A 1 220 ? -3.579 -12.828 -8.634 1.00 98.12 220 VAL A O 1
ATOM 1742 N N . ILE A 1 221 ? -4.310 -11.405 -7.058 1.00 98.25 221 ILE A N 1
ATOM 1743 C CA . ILE A 1 221 ? -4.821 -10.392 -7.998 1.00 98.25 221 ILE A CA 1
ATOM 1744 C C . ILE A 1 221 ? -3.702 -9.900 -8.924 1.00 98.25 221 ILE A C 1
ATOM 1746 O O . ILE A 1 221 ? -3.904 -9.801 -10.134 1.00 98.25 221 ILE A O 1
ATOM 1750 N N . SER A 1 222 ? -2.509 -9.648 -8.378 1.00 98.12 222 SER A N 1
ATOM 1751 C CA . SER A 1 222 ? -1.355 -9.196 -9.163 1.00 98.12 222 SER A CA 1
ATOM 1752 C C . SER A 1 222 ? -0.935 -10.221 -10.215 1.00 98.12 222 SER A C 1
ATOM 1754 O O . SER A 1 222 ? -0.680 -9.857 -11.362 1.00 98.12 222 SER A O 1
ATOM 1756 N N . TYR A 1 223 ? -0.889 -11.504 -9.846 1.00 98.19 223 TYR A N 1
ATOM 1757 C CA . TYR A 1 223 ? -0.546 -12.594 -10.760 1.00 98.19 223 TYR A CA 1
ATOM 1758 C C . TYR A 1 223 ? -1.604 -12.798 -11.852 1.00 98.19 223 TYR A C 1
ATOM 1760 O O . TYR A 1 223 ? -1.260 -12.957 -13.026 1.00 98.19 223 TYR A O 1
ATOM 1768 N N . LEU A 1 224 ? -2.889 -12.752 -11.486 1.00 97.94 224 LEU A N 1
ATOM 1769 C CA . LEU A 1 224 ? -3.989 -12.856 -12.446 1.00 97.94 224 LEU A CA 1
ATOM 1770 C C . LEU A 1 224 ? -3.957 -11.701 -13.451 1.00 97.94 224 LEU A C 1
ATOM 1772 O O . LEU A 1 224 ? -4.092 -11.930 -14.649 1.00 97.94 224 LEU A O 1
ATOM 1776 N N . HIS A 1 225 ? -3.709 -10.474 -12.988 1.00 97.19 225 HIS A N 1
ATOM 1777 C CA . HIS A 1 225 ? -3.612 -9.308 -13.863 1.00 97.19 225 HIS A CA 1
ATOM 1778 C C . HIS A 1 225 ? -2.386 -9.345 -14.778 1.00 97.19 225 HIS A C 1
ATOM 1780 O O . HIS A 1 225 ? -2.490 -9.036 -15.962 1.00 97.19 225 HIS A O 1
ATOM 1786 N N . PHE A 1 226 ? -1.234 -9.770 -14.251 1.00 97.38 226 PHE A N 1
ATOM 1787 C CA . PHE A 1 226 ? -0.043 -10.032 -15.058 1.00 97.38 226 PHE A CA 1
ATOM 1788 C C . PHE A 1 226 ? -0.349 -11.019 -16.194 1.00 97.38 226 PHE A C 1
ATOM 1790 O O . PHE A 1 226 ? -0.045 -10.732 -17.351 1.00 97.38 226 PHE A O 1
ATOM 1797 N N . SER A 1 227 ? -0.987 -12.146 -15.865 1.00 97.25 227 SER A N 1
ATOM 1798 C CA . SER A 1 227 ? -1.339 -13.188 -16.837 1.00 97.25 227 SER A CA 1
ATOM 1799 C C . SER A 1 227 ? -2.329 -12.662 -17.880 1.00 97.25 227 SER A C 1
ATOM 1801 O O . SER A 1 227 ? -2.135 -12.869 -19.072 1.00 97.25 227 SER A O 1
ATOM 1803 N N . TYR A 1 228 ? -3.325 -11.889 -17.444 1.00 96.06 228 TYR A N 1
ATOM 1804 C CA . TYR A 1 228 ? -4.295 -11.233 -18.320 1.00 96.06 228 TYR A CA 1
ATOM 1805 C C . TYR A 1 228 ? -3.639 -10.266 -19.319 1.00 96.06 228 TYR A C 1
ATOM 1807 O O . TYR A 1 228 ? -3.898 -10.357 -20.517 1.00 96.06 228 TYR A O 1
ATOM 1815 N N . ILE A 1 229 ? -2.754 -9.369 -18.863 1.00 96.19 229 ILE A N 1
ATOM 1816 C CA . ILE A 1 229 ? -2.034 -8.449 -19.762 1.00 96.19 229 ILE A CA 1
ATOM 1817 C C . ILE A 1 229 ? -1.154 -9.231 -20.741 1.00 96.19 229 ILE A C 1
ATOM 1819 O O . ILE A 1 229 ? -1.106 -8.889 -21.923 1.00 96.19 229 ILE A O 1
ATOM 1823 N N . TYR A 1 230 ? -0.461 -10.264 -20.256 1.00 95.62 230 TYR A N 1
ATOM 1824 C CA . TYR A 1 230 ? 0.398 -11.099 -21.089 1.00 95.62 230 TYR A CA 1
ATOM 1825 C C . TYR A 1 230 ? -0.401 -11.766 -22.215 1.00 95.62 230 TYR A C 1
ATOM 1827 O O . TYR A 1 230 ? -0.014 -11.670 -23.379 1.00 95.62 230 TYR A O 1
ATOM 1835 N N . GLU A 1 231 ? -1.543 -12.378 -21.893 1.00 95.62 231 GLU A N 1
ATOM 1836 C CA . GLU A 1 231 ? -2.434 -12.993 -22.882 1.00 95.62 231 GLU A CA 1
ATOM 1837 C C . GLU A 1 231 ? -3.000 -11.968 -23.868 1.00 95.62 231 GLU A C 1
ATOM 1839 O O . GLU A 1 231 ? -3.055 -12.236 -25.066 1.00 95.62 231 GLU A O 1
ATOM 1844 N N . LEU A 1 232 ? -3.389 -10.776 -23.408 1.00 95.06 232 LEU A N 1
ATOM 1845 C CA . LEU A 1 232 ? -3.860 -9.713 -24.299 1.00 95.06 232 LEU A CA 1
ATOM 1846 C C . LEU A 1 232 ? -2.778 -9.249 -25.275 1.00 95.06 232 LEU A C 1
ATOM 1848 O O . LEU A 1 232 ? -3.055 -9.090 -26.464 1.00 95.06 232 LEU A O 1
ATOM 1852 N N . PHE A 1 233 ? -1.550 -9.064 -24.788 1.00 95.12 233 PHE A N 1
ATOM 1853 C CA . PHE A 1 233 ? -0.411 -8.706 -25.628 1.00 95.12 233 PHE A CA 1
ATOM 1854 C C . PHE A 1 233 ? -0.106 -9.801 -26.654 1.00 95.12 233 PHE A C 1
ATOM 1856 O O . PHE A 1 233 ? 0.095 -9.498 -27.831 1.00 95.12 233 PHE A O 1
ATOM 1863 N N . GLU A 1 234 ? -0.117 -11.069 -26.238 1.00 94.31 234 GLU A N 1
ATOM 1864 C CA . GLU A 1 234 ? 0.107 -12.199 -27.140 1.00 94.31 234 GLU A CA 1
ATOM 1865 C C . GLU A 1 234 ? -1.006 -12.315 -28.189 1.00 94.31 234 GLU A C 1
ATOM 1867 O O . GLU A 1 234 ? -0.721 -12.495 -29.371 1.00 94.31 234 GLU A O 1
ATOM 1872 N N . ASN A 1 235 ? -2.267 -12.120 -27.804 1.00 94.19 235 ASN A N 1
ATOM 1873 C CA . ASN A 1 235 ? -3.400 -12.161 -28.729 1.00 94.19 235 ASN A CA 1
ATOM 1874 C C . ASN A 1 235 ? -3.372 -11.017 -29.761 1.00 94.19 235 ASN A C 1
ATOM 1876 O O . ASN A 1 235 ? -3.746 -11.231 -30.916 1.00 94.19 235 ASN A O 1
ATOM 1880 N N . ASP A 1 236 ? -2.916 -9.821 -29.370 1.00 91.88 236 ASP A N 1
ATOM 1881 C CA . ASP A 1 236 ? -2.797 -8.658 -30.264 1.00 91.88 236 ASP A CA 1
ATOM 1882 C C . ASP A 1 236 ? -1.579 -8.760 -31.193 1.00 91.88 236 ASP A C 1
ATOM 1884 O O . ASP A 1 236 ? -1.687 -8.559 -32.406 1.00 91.88 236 ASP A O 1
ATOM 1888 N N . LYS A 1 237 ? -0.401 -9.068 -30.637 1.00 89.88 237 LYS A N 1
ATOM 1889 C CA . LYS A 1 237 ? 0.873 -9.026 -31.371 1.00 89.88 237 LYS A CA 1
ATOM 1890 C C . LYS A 1 237 ? 1.278 -10.350 -31.992 1.00 89.88 237 LYS A C 1
ATOM 1892 O O . LYS A 1 237 ? 2.095 -10.326 -32.913 1.00 89.88 237 LYS A O 1
ATOM 1897 N N . ARG A 1 238 ? 0.740 -11.474 -31.504 1.00 90.62 238 ARG A N 1
ATOM 1898 C CA . ARG A 1 238 ? 1.220 -12.831 -31.816 1.00 90.62 238 ARG A CA 1
ATOM 1899 C C . ARG A 1 238 ? 2.732 -12.909 -31.634 1.00 90.62 238 ARG A C 1
ATOM 1901 O O . ARG A 1 238 ? 3.459 -13.291 -32.549 1.00 90.62 238 ARG A O 1
ATOM 1908 N N . PHE A 1 239 ? 3.203 -12.420 -30.488 1.00 90.56 239 PHE A N 1
ATOM 1909 C CA . PHE A 1 239 ? 4.609 -12.108 -30.252 1.00 90.56 239 PHE A CA 1
ATOM 1910 C C . PHE A 1 239 ? 5.495 -13.361 -30.305 1.00 90.56 239 PHE A C 1
ATOM 1912 O O . PHE A 1 239 ? 6.629 -13.274 -30.780 1.00 90.56 239 PHE A O 1
ATOM 1919 N N . SER A 1 240 ? 4.952 -14.521 -29.917 1.00 88.75 240 SER A N 1
ATOM 1920 C CA . SER A 1 240 ? 5.558 -15.856 -30.106 1.00 88.75 240 SER A CA 1
ATOM 1921 C C . SER A 1 240 ? 5.889 -16.182 -31.558 1.00 88.75 240 SER A C 1
ATOM 1923 O O . SER A 1 240 ? 6.986 -16.637 -31.875 1.00 88.75 240 SER A O 1
ATOM 1925 N N . HIS A 1 241 ? 4.994 -15.839 -32.479 1.00 84.88 241 HIS A N 1
ATOM 1926 C CA . HIS A 1 241 ? 5.139 -16.164 -33.893 1.00 84.88 241 HIS A CA 1
ATOM 1927 C C . HIS A 1 241 ? 6.124 -15.263 -34.651 1.00 84.88 241 HIS A C 1
ATOM 1929 O O . HIS A 1 241 ? 6.406 -15.518 -35.823 1.00 84.88 241 HIS A O 1
ATOM 1935 N N . LEU A 1 242 ? 6.641 -14.209 -34.016 1.00 87.62 242 LEU A N 1
ATOM 1936 C CA . LEU A 1 242 ? 7.593 -13.289 -34.628 1.00 87.62 242 LEU A CA 1
ATOM 1937 C C . LEU A 1 242 ? 9.032 -13.797 -34.466 1.00 87.62 242 LEU A C 1
ATOM 1939 O O . LEU A 1 242 ? 9.429 -14.291 -33.408 1.00 87.62 242 LEU A O 1
ATOM 1943 N N . SER A 1 243 ? 9.851 -13.620 -35.503 1.00 87.31 243 SER A N 1
ATOM 1944 C CA . SER A 1 243 ? 11.303 -13.801 -35.381 1.00 87.31 243 SER A CA 1
ATOM 1945 C C . SER A 1 243 ? 11.920 -12.737 -34.464 1.00 87.31 243 SER A C 1
ATOM 1947 O O . SER A 1 243 ? 11.351 -11.661 -34.275 1.00 87.31 243 SER A O 1
ATOM 1949 N N . THR A 1 244 ? 13.126 -12.980 -33.938 1.00 87.31 244 THR A N 1
ATOM 1950 C CA . THR A 1 244 ? 13.839 -12.011 -33.080 1.00 87.31 244 THR A CA 1
ATOM 1951 C C . THR A 1 244 ? 13.914 -10.614 -33.701 1.00 87.31 244 THR A C 1
ATOM 1953 O O . THR A 1 244 ? 13.614 -9.630 -33.029 1.00 87.31 244 THR A O 1
ATOM 1956 N N . LEU A 1 245 ? 14.243 -10.508 -34.994 1.00 87.62 245 LEU A N 1
ATOM 1957 C CA . LEU A 1 245 ? 14.307 -9.211 -35.673 1.00 87.62 245 LEU A CA 1
ATOM 1958 C C . LEU A 1 245 ? 12.926 -8.542 -35.757 1.00 87.62 245 LEU A C 1
ATOM 1960 O O . LEU A 1 245 ? 12.810 -7.345 -35.515 1.00 87.62 245 LEU A O 1
ATOM 1964 N N . GLU A 1 246 ? 11.876 -9.296 -36.081 1.00 89.56 246 GLU A N 1
ATOM 1965 C CA . GLU A 1 246 ? 10.509 -8.766 -36.161 1.00 89.56 246 GLU A CA 1
ATOM 1966 C C . GLU A 1 246 ? 9.998 -8.298 -34.792 1.00 89.56 246 GLU A C 1
ATOM 1968 O O . GLU A 1 246 ? 9.349 -7.254 -34.713 1.00 89.56 246 GLU A O 1
ATOM 1973 N N . ARG A 1 247 ? 10.354 -9.000 -33.706 1.00 91.94 247 ARG A N 1
ATOM 1974 C CA . ARG A 1 247 ? 10.065 -8.563 -32.331 1.00 91.94 247 ARG A CA 1
ATOM 1975 C C . ARG A 1 247 ? 10.738 -7.236 -32.010 1.00 91.94 247 ARG A C 1
ATOM 1977 O O . ARG A 1 247 ? 10.071 -6.331 -31.515 1.00 91.94 247 ARG A O 1
ATOM 1984 N N . GLU A 1 248 ? 12.018 -7.077 -32.336 1.00 92.00 248 GLU A N 1
ATOM 1985 C CA . GLU A 1 248 ? 12.722 -5.807 -32.111 1.00 92.00 248 GLU A CA 1
ATOM 1986 C C . GLU A 1 248 ? 12.128 -4.666 -32.952 1.00 92.00 248 GLU A C 1
ATOM 1988 O O . GLU A 1 248 ? 11.930 -3.564 -32.443 1.00 92.00 248 GLU A O 1
ATOM 1993 N N . LEU A 1 249 ? 11.753 -4.935 -34.206 1.00 90.50 249 LEU A N 1
ATOM 1994 C CA . LEU A 1 249 ? 11.096 -3.960 -35.086 1.00 90.50 249 LEU A CA 1
ATOM 1995 C C . LEU A 1 249 ? 9.657 -3.620 -34.658 1.00 90.50 249 LEU A C 1
ATOM 1997 O O . LEU A 1 249 ? 9.129 -2.572 -35.046 1.00 90.50 249 LEU A O 1
ATOM 2001 N N . SER A 1 250 ? 9.012 -4.478 -33.861 1.00 91.56 250 SER A N 1
ATOM 2002 C CA . SER A 1 250 ? 7.693 -4.196 -33.286 1.00 91.56 250 SER A CA 1
ATOM 2003 C C . SER A 1 250 ? 7.743 -3.046 -32.271 1.00 91.56 250 SER A C 1
ATOM 2005 O O . SER A 1 250 ? 6.757 -2.320 -32.110 1.00 91.56 250 SER A O 1
ATOM 2007 N N . PHE A 1 251 ? 8.903 -2.817 -31.643 1.00 93.31 251 PHE A N 1
ATOM 2008 C CA . PHE A 1 251 ? 9.134 -1.687 -30.752 1.00 93.31 251 PHE A CA 1
ATOM 2009 C C . PHE A 1 251 ? 9.404 -0.417 -31.557 1.00 93.31 251 PHE A C 1
ATOM 2011 O O . PHE A 1 251 ? 10.533 -0.081 -31.911 1.00 93.31 251 PHE A O 1
ATOM 2018 N N . ARG A 1 252 ? 8.331 0.315 -31.852 1.00 89.81 252 ARG A N 1
ATOM 2019 C CA . ARG A 1 252 ? 8.406 1.587 -32.576 1.00 89.81 252 ARG A CA 1
ATOM 2020 C C . ARG A 1 252 ? 8.764 2.742 -31.640 1.00 89.81 252 ARG A C 1
ATOM 2022 O O . ARG A 1 252 ? 8.545 2.667 -30.434 1.00 89.81 252 ARG A O 1
ATOM 2029 N N . THR A 1 253 ? 9.294 3.811 -32.235 1.00 90.12 253 THR A N 1
ATOM 2030 C CA . THR A 1 253 ? 9.550 5.103 -31.577 1.00 90.12 253 THR A CA 1
ATOM 2031 C C . THR A 1 253 ? 10.335 4.964 -30.261 1.00 90.12 253 THR A C 1
ATOM 2033 O O . THR A 1 253 ? 11.460 4.465 -30.264 1.00 90.12 253 THR A O 1
ATOM 2036 N N . GLU A 1 254 ? 9.765 5.408 -29.144 1.00 91.25 254 GLU A N 1
ATOM 2037 C CA . GLU A 1 254 ? 10.408 5.452 -27.829 1.00 91.25 254 GLU A CA 1
ATOM 2038 C C . GLU A 1 254 ? 10.645 4.050 -27.259 1.00 91.25 254 GLU A C 1
ATOM 2040 O O . GLU A 1 254 ? 11.674 3.808 -26.634 1.00 91.25 254 GLU A O 1
ATOM 2045 N N . MET A 1 255 ? 9.748 3.098 -27.541 1.00 94.00 255 MET A N 1
ATOM 2046 C CA . MET A 1 255 ? 9.873 1.716 -27.066 1.00 94.00 255 MET A CA 1
ATOM 2047 C C . MET A 1 255 ? 11.162 1.072 -27.585 1.00 94.00 255 MET A C 1
ATOM 2049 O O . MET A 1 255 ? 11.901 0.449 -26.824 1.00 94.00 255 MET A O 1
ATOM 2053 N N . GLY A 1 256 ? 11.442 1.252 -28.880 1.00 94.44 256 GLY A N 1
ATOM 2054 C CA . GLY A 1 256 ? 12.649 0.725 -29.516 1.00 94.44 256 GLY A CA 1
ATOM 2055 C C . GLY A 1 256 ? 13.909 1.412 -28.999 1.00 94.44 256 GLY A C 1
ATOM 2056 O O . GLY A 1 256 ? 14.908 0.745 -28.730 1.00 94.44 256 GLY A O 1
ATOM 2057 N N . LEU A 1 257 ? 13.840 2.731 -28.782 1.00 93.81 257 LEU A N 1
ATOM 2058 C CA . LEU A 1 257 ? 14.935 3.499 -28.191 1.00 93.81 257 LEU A CA 1
ATOM 2059 C C . LEU A 1 257 ? 15.301 2.961 -26.801 1.00 93.81 257 LEU A C 1
ATOM 2061 O O . LEU A 1 257 ? 16.465 2.657 -26.548 1.00 93.81 257 LEU A O 1
ATOM 2065 N N . TYR A 1 258 ? 14.324 2.789 -25.913 1.00 95.81 258 TYR A N 1
ATOM 2066 C CA . TYR A 1 258 ? 14.566 2.317 -24.548 1.00 95.81 258 TYR A CA 1
ATOM 2067 C C . TYR A 1 258 ? 15.053 0.872 -24.501 1.00 95.81 258 TYR A C 1
ATOM 2069 O O . TYR A 1 258 ? 16.048 0.576 -23.833 1.00 95.81 258 TYR A O 1
ATOM 2077 N N . TYR A 1 259 ? 14.428 -0.007 -25.287 1.00 96.75 259 TYR A N 1
ATOM 2078 C CA . TYR A 1 259 ? 14.883 -1.385 -25.427 1.00 96.75 259 TYR A CA 1
ATOM 2079 C C . TYR A 1 259 ? 16.334 -1.461 -25.930 1.00 96.75 259 TYR A C 1
ATOM 2081 O O . TYR A 1 259 ? 17.102 -2.293 -25.450 1.00 96.75 259 TYR A O 1
ATOM 2089 N N . SER A 1 260 ? 16.753 -0.569 -26.837 1.00 95.38 260 SER A N 1
ATOM 2090 C CA . SER A 1 260 ? 18.132 -0.559 -27.344 1.00 95.38 260 SER A CA 1
ATOM 2091 C C . SER A 1 260 ? 19.175 -0.307 -26.246 1.00 95.38 260 SER A C 1
ATOM 2093 O O . SER A 1 260 ? 20.228 -0.943 -26.253 1.00 95.38 260 SER A O 1
ATOM 2095 N N . TYR A 1 261 ? 18.870 0.542 -25.258 1.00 96.12 261 TYR A N 1
ATOM 2096 C CA . TYR A 1 261 ? 19.756 0.778 -24.114 1.00 96.12 261 TYR A CA 1
ATOM 2097 C C . TYR A 1 261 ? 19.764 -0.389 -23.134 1.00 96.12 261 TYR A C 1
ATOM 2099 O O . TYR A 1 261 ? 20.832 -0.767 -22.649 1.00 96.12 261 TYR A O 1
ATOM 2107 N N . PHE A 1 262 ? 18.602 -0.998 -22.880 1.00 97.25 262 PHE A N 1
ATOM 2108 C CA . PHE A 1 262 ? 18.538 -2.254 -22.134 1.00 97.25 262 PHE A CA 1
ATOM 2109 C C . PHE A 1 262 ? 19.426 -3.314 -22.800 1.00 97.25 262 PHE A C 1
ATOM 2111 O O . PHE A 1 262 ? 20.302 -3.871 -22.147 1.00 97.25 262 PHE A O 1
ATOM 2118 N N . LYS A 1 263 ? 19.287 -3.528 -24.113 1.00 96.12 263 LYS A N 1
ATOM 2119 C CA . LYS A 1 263 ? 20.095 -4.484 -24.886 1.00 96.12 263 LYS A CA 1
ATOM 2120 C C . LYS A 1 263 ? 21.594 -4.171 -24.816 1.00 96.12 263 LYS A C 1
ATOM 2122 O O . LYS A 1 263 ? 22.394 -5.068 -24.547 1.00 96.12 263 LYS A O 1
ATOM 2127 N N . GLN A 1 264 ? 21.968 -2.899 -24.948 1.00 95.44 264 GLN A N 1
ATOM 2128 C CA . GLN A 1 264 ? 23.357 -2.447 -24.844 1.00 95.44 264 GLN A CA 1
ATOM 2129 C C . GLN A 1 264 ? 23.980 -2.780 -23.476 1.00 95.44 264 GLN A C 1
ATOM 2131 O O . GLN A 1 264 ? 25.108 -3.283 -23.393 1.00 95.44 264 GLN A O 1
ATOM 2136 N N . ILE A 1 265 ? 23.255 -2.527 -22.382 1.00 96.75 265 ILE A N 1
ATOM 2137 C CA . ILE A 1 265 ? 23.747 -2.808 -21.026 1.00 96.75 265 ILE A CA 1
ATOM 2138 C C . ILE A 1 265 ? 23.676 -4.298 -20.721 1.00 96.75 265 ILE A C 1
ATOM 2140 O O . ILE A 1 265 ? 24.592 -4.820 -20.098 1.00 96.75 265 ILE A O 1
ATOM 2144 N N . ALA A 1 266 ? 22.619 -4.997 -21.117 1.00 95.88 266 ALA A N 1
ATOM 2145 C CA . ALA A 1 266 ? 22.369 -6.385 -20.746 1.00 95.88 266 ALA A CA 1
ATOM 2146 C C . ALA A 1 266 ? 23.194 -7.391 -21.566 1.00 95.88 266 ALA A C 1
ATOM 2148 O O . ALA A 1 266 ? 23.604 -8.414 -21.015 1.00 95.88 266 ALA A O 1
ATOM 2149 N N . ILE A 1 267 ? 23.454 -7.096 -22.844 1.00 94.44 267 ILE A N 1
ATOM 2150 C CA . ILE A 1 267 ? 23.993 -8.056 -23.821 1.00 94.44 267 ILE A CA 1
ATOM 2151 C C . ILE A 1 267 ? 25.272 -7.545 -24.475 1.00 94.44 267 ILE A C 1
ATOM 2153 O O . ILE A 1 267 ? 26.296 -8.218 -24.396 1.00 94.44 267 ILE A O 1
ATOM 2157 N N . ASP A 1 268 ? 25.227 -6.369 -25.107 1.00 94.38 268 ASP A N 1
ATOM 2158 C CA . ASP A 1 268 ? 26.301 -5.948 -26.022 1.00 94.38 268 ASP A CA 1
ATOM 2159 C C . ASP A 1 268 ? 27.599 -5.579 -25.283 1.00 94.38 268 ASP A C 1
ATOM 2161 O O . ASP A 1 268 ? 28.699 -5.671 -25.829 1.00 94.38 268 ASP A O 1
ATOM 2165 N N . SER A 1 269 ? 27.490 -5.156 -24.022 1.00 94.31 269 SER A N 1
ATOM 2166 C CA . SER A 1 269 ? 28.641 -4.830 -23.178 1.00 94.31 269 SER A CA 1
ATOM 2167 C C . SER A 1 269 ? 29.265 -6.070 -22.531 1.00 94.31 269 SER A C 1
ATOM 2169 O O . SER A 1 269 ? 28.585 -7.022 -22.152 1.00 94.31 269 SER A O 1
ATOM 2171 N N . THR A 1 270 ? 30.584 -6.056 -22.315 1.00 93.25 270 THR A N 1
ATOM 2172 C CA . THR A 1 270 ? 31.267 -7.192 -21.662 1.00 93.25 270 THR A CA 1
ATOM 2173 C C . THR A 1 270 ? 30.944 -7.290 -20.168 1.00 93.25 270 THR A C 1
ATOM 2175 O O . THR A 1 270 ? 30.843 -8.383 -19.617 1.00 93.25 270 THR A O 1
ATOM 2178 N N . SER A 1 271 ? 30.718 -6.149 -19.512 1.00 95.25 271 SER A N 1
ATOM 2179 C CA . SER A 1 271 ? 30.352 -6.055 -18.098 1.00 95.25 271 SER A CA 1
ATOM 2180 C C . SER A 1 271 ? 29.250 -5.023 -17.874 1.00 95.25 271 SER A C 1
ATOM 2182 O O . SER A 1 271 ? 29.121 -4.062 -18.634 1.00 95.25 271 SER A O 1
ATOM 2184 N N . PHE A 1 272 ? 28.493 -5.187 -16.784 1.00 95.81 272 PHE A N 1
ATOM 2185 C CA . PHE A 1 272 ? 27.444 -4.240 -16.395 1.00 95.81 272 PHE A CA 1
ATOM 2186 C C . PHE A 1 272 ? 27.987 -2.815 -16.219 1.00 95.81 272 PHE A C 1
ATOM 2188 O O . PHE A 1 272 ? 27.396 -1.869 -16.724 1.00 95.81 272 PHE A O 1
ATOM 2195 N N . ILE A 1 273 ? 29.140 -2.663 -15.555 1.00 95.69 273 ILE A N 1
ATOM 2196 C CA . ILE A 1 273 ? 29.757 -1.351 -15.306 1.00 95.69 273 ILE A CA 1
ATOM 2197 C C . ILE A 1 273 ? 30.156 -0.684 -16.625 1.00 95.69 273 ILE A C 1
ATOM 2199 O O . ILE A 1 273 ? 29.904 0.504 -16.802 1.00 95.69 273 ILE A O 1
ATOM 2203 N N . GLN A 1 274 ? 30.732 -1.435 -17.570 1.00 95.56 274 GLN A N 1
ATOM 2204 C CA . GLN A 1 274 ? 31.054 -0.891 -18.890 1.00 95.56 274 GLN A CA 1
ATOM 2205 C C . GLN A 1 274 ? 29.787 -0.442 -19.630 1.00 95.56 274 GLN A C 1
ATOM 2207 O O . GLN A 1 274 ? 29.772 0.653 -20.188 1.00 95.56 274 GLN A O 1
ATOM 2212 N N . GLY A 1 275 ? 28.725 -1.256 -19.612 1.00 95.06 275 GLY A N 1
ATOM 2213 C CA . GLY A 1 275 ? 27.431 -0.890 -20.190 1.00 95.06 275 GLY A CA 1
ATOM 2214 C C . GLY A 1 275 ? 26.864 0.386 -19.564 1.00 95.06 275 GLY A C 1
ATOM 2215 O O . GLY A 1 275 ? 26.513 1.323 -20.277 1.00 95.06 275 GLY A O 1
ATOM 2216 N N . PHE A 1 276 ? 26.868 0.470 -18.235 1.00 95.50 276 PHE A N 1
ATOM 2217 C CA . PHE A 1 276 ? 26.403 1.635 -17.485 1.00 95.50 276 PHE A CA 1
ATOM 2218 C C . PHE A 1 276 ? 27.205 2.908 -17.800 1.00 95.50 276 PHE A C 1
ATOM 2220 O O . PHE A 1 276 ? 26.625 3.949 -18.090 1.00 95.50 276 PHE A O 1
ATOM 2227 N N . LEU A 1 277 ? 28.539 2.836 -17.819 1.00 94.81 277 LEU A N 1
ATOM 2228 C CA . LEU A 1 277 ? 29.377 3.987 -18.176 1.00 94.81 277 LEU A CA 1
ATOM 2229 C C . LEU A 1 277 ? 29.179 4.414 -19.638 1.00 94.81 277 LEU A C 1
ATOM 2231 O O . LEU A 1 277 ? 29.223 5.607 -19.933 1.00 94.81 277 LEU A O 1
ATOM 2235 N N . SER A 1 278 ? 28.912 3.462 -20.540 1.00 93.56 278 SER A N 1
ATOM 2236 C CA . SER A 1 278 ? 28.688 3.762 -21.958 1.00 93.56 278 SER A CA 1
ATOM 2237 C C . SER A 1 278 ? 27.426 4.590 -22.216 1.00 93.56 278 SER A C 1
ATOM 2239 O O . SER A 1 278 ? 27.423 5.382 -23.150 1.00 93.56 278 SER A O 1
ATOM 2241 N N . ILE A 1 279 ? 26.390 4.467 -21.375 1.00 94.38 279 ILE A N 1
ATOM 2242 C CA . ILE A 1 279 ? 25.160 5.270 -21.505 1.00 94.38 279 ILE A CA 1
ATOM 2243 C C . ILE A 1 279 ? 25.248 6.631 -20.796 1.00 94.38 279 ILE A C 1
ATOM 2245 O O . ILE A 1 279 ? 24.501 7.549 -21.125 1.00 94.38 279 ILE A O 1
ATOM 2249 N N . ILE A 1 280 ? 26.157 6.790 -19.828 1.00 93.81 280 ILE A N 1
ATOM 2250 C CA . ILE A 1 280 ? 26.410 8.085 -19.171 1.00 93.81 280 ILE A CA 1
ATOM 2251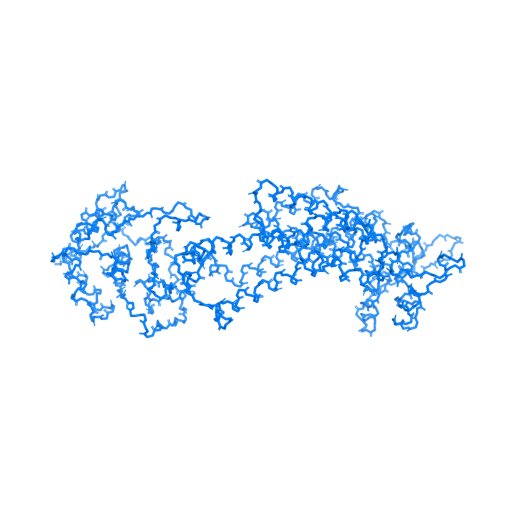 C C . ILE A 1 280 ? 27.189 9.027 -20.097 1.00 93.81 280 ILE A C 1
ATOM 2253 O O . ILE A 1 280 ? 27.044 10.242 -20.005 1.00 93.81 280 ILE A O 1
ATOM 2257 N N . SER A 1 281 ? 28.013 8.476 -20.988 1.00 92.00 281 SER A N 1
ATOM 2258 C CA . SER A 1 281 ? 28.798 9.235 -21.962 1.00 92.00 281 SER A CA 1
ATOM 2259 C C . SER A 1 281 ? 28.502 8.749 -23.382 1.00 92.00 281 SER A C 1
ATOM 2261 O O . SER A 1 281 ? 29.398 8.269 -24.083 1.00 92.00 281 SER A O 1
ATOM 2263 N N . ASP A 1 282 ? 27.244 8.865 -23.810 1.00 92.19 282 ASP A N 1
ATOM 2264 C CA . ASP A 1 282 ? 26.817 8.420 -25.137 1.00 92.19 282 ASP A CA 1
ATOM 2265 C C . ASP A 1 282 ? 27.083 9.495 -26.196 1.00 92.19 282 ASP A C 1
ATOM 2267 O O . ASP A 1 282 ? 26.626 10.627 -26.070 1.00 92.19 282 ASP A O 1
ATOM 2271 N N . ASN A 1 283 ? 27.804 9.132 -27.259 1.00 91.69 283 ASN A N 1
ATOM 2272 C CA . ASN A 1 283 ? 28.048 9.989 -28.430 1.00 91.69 283 ASN A CA 1
ATOM 2273 C C . ASN A 1 283 ? 27.313 9.490 -29.685 1.00 91.69 283 ASN A C 1
ATOM 2275 O O . ASN A 1 283 ? 27.565 9.962 -30.791 1.00 91.69 283 ASN A O 1
ATOM 2279 N N . ARG A 1 284 ? 26.484 8.448 -29.561 1.00 88.75 284 ARG A N 1
ATOM 2280 C CA . ARG A 1 284 ? 25.858 7.800 -30.719 1.00 88.75 284 ARG A CA 1
ATOM 2281 C C . ARG A 1 284 ? 24.503 8.419 -31.032 1.00 88.75 284 ARG A C 1
ATOM 2283 O O . ARG A 1 284 ? 24.145 8.541 -32.198 1.00 88.75 284 ARG A O 1
ATOM 2290 N N . THR A 1 285 ? 23.760 8.791 -29.999 1.00 88.62 285 THR A N 1
ATOM 2291 C CA . THR A 1 285 ? 22.350 9.175 -30.108 1.00 88.62 285 THR A CA 1
ATOM 2292 C C . THR A 1 285 ? 22.176 10.605 -30.601 1.00 88.62 285 THR A C 1
ATOM 2294 O O . THR A 1 285 ? 21.340 10.850 -31.463 1.00 88.62 285 THR A O 1
ATOM 2297 N N . GLU A 1 286 ? 22.999 11.536 -30.110 1.00 87.19 286 GLU A N 1
ATOM 2298 C CA . GLU A 1 286 ? 22.991 12.951 -30.510 1.00 87.19 286 GLU A CA 1
ATOM 2299 C C . GLU A 1 286 ? 24.372 13.385 -31.048 1.00 87.19 286 GLU A C 1
ATOM 2301 O O . GLU A 1 286 ? 24.915 14.419 -30.664 1.00 87.19 286 GLU A O 1
ATOM 2306 N N . ALA A 1 287 ? 24.977 12.593 -31.944 1.00 86.06 287 ALA A N 1
ATOM 2307 C CA . ALA A 1 287 ? 26.272 12.929 -32.547 1.00 86.06 287 ALA A CA 1
ATOM 2308 C C . ALA A 1 287 ? 26.213 14.291 -33.281 1.00 86.06 287 ALA A C 1
ATOM 2310 O O . ALA A 1 287 ? 25.281 14.516 -34.060 1.00 86.06 287 ALA A O 1
ATOM 2311 N N . PRO A 1 288 ? 27.191 15.205 -33.096 1.00 87.88 288 PRO A N 1
ATOM 2312 C CA . PRO A 1 288 ? 28.526 15.013 -32.509 1.00 87.88 288 PRO A CA 1
ATOM 2313 C C . PRO A 1 288 ? 28.633 15.291 -30.996 1.00 87.88 288 PRO A C 1
ATOM 2315 O O . PRO A 1 288 ? 29.745 15.368 -30.470 1.00 87.88 288 PRO A O 1
ATOM 2318 N N . THR A 1 289 ? 27.517 15.532 -30.308 1.00 89.25 289 THR A N 1
ATOM 2319 C CA . THR A 1 289 ? 27.512 15.849 -28.876 1.00 89.25 289 THR A CA 1
ATOM 2320 C C . THR A 1 289 ? 27.415 14.595 -28.017 1.00 89.25 289 THR A C 1
ATOM 2322 O O . THR A 1 289 ? 26.646 13.681 -28.300 1.00 89.25 289 THR A O 1
ATOM 2325 N N . THR A 1 290 ? 28.179 14.573 -26.926 1.00 90.44 290 THR A N 1
ATOM 2326 C CA . THR A 1 290 ? 28.070 13.539 -25.898 1.00 90.44 290 THR A CA 1
ATOM 2327 C C . THR A 1 290 ? 26.992 13.914 -24.892 1.00 90.44 290 THR A C 1
ATOM 2329 O O . THR A 1 290 ? 27.058 15.003 -24.315 1.00 90.44 290 THR A O 1
ATOM 2332 N N . ILE A 1 291 ? 26.049 13.013 -24.638 1.00 92.69 291 ILE A N 1
ATOM 2333 C CA . ILE A 1 291 ? 24.955 13.221 -23.689 1.00 92.69 291 ILE A CA 1
ATOM 2334 C C . ILE A 1 291 ? 24.952 12.158 -22.589 1.00 92.69 291 ILE A C 1
ATOM 2336 O O . ILE A 1 291 ? 25.324 11.003 -22.804 1.00 92.69 291 ILE A O 1
ATOM 2340 N N . ASN A 1 292 ? 24.481 12.553 -21.405 1.00 93.25 292 ASN A N 1
ATOM 2341 C CA . ASN A 1 292 ? 24.127 11.619 -20.346 1.00 93.25 292 ASN A CA 1
ATOM 2342 C C . ASN A 1 292 ? 22.702 11.118 -20.581 1.00 93.25 292 ASN A C 1
ATOM 2344 O O . ASN A 1 292 ? 21.722 11.796 -20.270 1.00 93.25 292 ASN A O 1
ATOM 2348 N N . VAL A 1 293 ? 22.589 9.921 -21.146 1.00 92.62 293 VAL A N 1
ATOM 2349 C CA . VAL A 1 293 ? 21.301 9.338 -21.536 1.00 92.62 293 VAL A CA 1
ATOM 2350 C C . VAL A 1 293 ? 20.449 9.004 -20.308 1.00 92.62 293 VAL A C 1
ATOM 2352 O O . VAL A 1 293 ? 19.223 9.117 -20.354 1.00 92.62 293 VAL A O 1
ATOM 2355 N N . LEU A 1 294 ? 21.089 8.647 -19.189 1.00 91.69 294 LEU A N 1
ATOM 2356 C CA . LEU A 1 294 ? 20.400 8.348 -17.935 1.00 91.69 294 LEU A CA 1
ATOM 2357 C C . LEU A 1 294 ? 19.646 9.576 -17.405 1.00 91.69 294 LEU A C 1
ATOM 2359 O O . LEU A 1 294 ? 18.478 9.458 -17.038 1.00 91.69 294 LEU A O 1
ATOM 2363 N N . GLU A 1 295 ? 20.289 10.748 -17.432 1.00 90.19 295 GLU A N 1
ATOM 2364 C CA . GLU A 1 295 ? 19.667 12.036 -17.093 1.00 90.19 295 GLU A CA 1
ATOM 2365 C C . GLU A 1 295 ? 18.611 12.449 -18.124 1.00 90.19 295 GLU A C 1
ATOM 2367 O O . GLU A 1 295 ? 17.531 12.913 -17.757 1.00 90.19 295 GLU A O 1
ATOM 2372 N N . ARG A 1 296 ? 18.934 12.309 -19.415 1.00 89.88 296 ARG A N 1
ATOM 2373 C CA . ARG A 1 296 ? 18.132 12.842 -20.522 1.00 89.88 296 ARG A CA 1
ATOM 2374 C C . ARG A 1 296 ? 16.804 12.112 -20.715 1.00 89.88 296 ARG A C 1
ATOM 2376 O O . ARG A 1 296 ? 15.831 12.756 -21.095 1.00 89.88 296 ARG A O 1
ATOM 2383 N N . PHE A 1 297 ? 16.773 10.798 -20.486 1.00 91.50 297 PHE A N 1
ATOM 2384 C CA . PHE A 1 297 ? 15.624 9.943 -20.814 1.00 91.50 297 PHE A CA 1
ATOM 2385 C C . PHE A 1 297 ? 15.109 9.095 -19.643 1.00 91.50 297 PHE A C 1
ATOM 2387 O O . PHE A 1 297 ? 14.273 8.217 -19.861 1.00 91.50 297 PHE A O 1
ATOM 2394 N N . ASN A 1 298 ? 15.581 9.331 -18.413 1.00 93.25 298 ASN A N 1
ATOM 2395 C CA . ASN A 1 298 ? 15.118 8.627 -17.210 1.00 93.25 298 ASN A CA 1
ATOM 2396 C C . ASN A 1 298 ? 15.250 7.088 -17.307 1.00 93.25 298 ASN A C 1
ATOM 2398 O O . ASN A 1 298 ? 14.342 6.350 -16.919 1.00 93.25 298 ASN A O 1
ATOM 2402 N N . LEU A 1 299 ? 16.393 6.590 -17.799 1.00 94.38 299 LEU A N 1
ATOM 2403 C CA . LEU A 1 299 ? 16.659 5.156 -18.053 1.00 94.38 299 LEU A CA 1
ATOM 2404 C C . LEU A 1 299 ? 16.913 4.288 -16.802 1.00 94.38 299 LEU A C 1
ATOM 2406 O O . LEU A 1 299 ? 17.479 3.197 -16.889 1.00 94.38 299 LEU A O 1
ATOM 2410 N N . TYR A 1 300 ? 16.521 4.749 -15.614 1.00 95.31 300 TYR A N 1
ATOM 2411 C CA . TYR A 1 300 ? 16.699 3.990 -14.373 1.00 95.31 300 TYR A CA 1
ATOM 2412 C C . TYR A 1 300 ? 16.047 2.592 -14.416 1.00 95.31 300 TYR A C 1
ATOM 2414 O O . TYR A 1 300 ? 16.700 1.643 -13.968 1.00 95.31 300 TYR A O 1
ATOM 2422 N N . PRO A 1 301 ? 14.829 2.411 -14.980 1.00 96.31 301 PRO A N 1
ATOM 2423 C CA . PRO A 1 301 ? 14.235 1.084 -15.143 1.00 96.31 301 PRO A CA 1
ATOM 2424 C C . PRO A 1 301 ? 15.106 0.141 -15.975 1.00 96.31 301 PRO A C 1
ATOM 2426 O O . PRO A 1 301 ? 15.343 -0.991 -15.568 1.00 96.31 301 PRO A O 1
ATOM 2429 N N . GLU A 1 302 ? 15.644 0.596 -17.106 1.00 96.88 302 GLU A N 1
ATOM 2430 C CA . GLU A 1 302 ? 16.463 -0.224 -18.001 1.00 96.88 302 GLU A CA 1
ATOM 2431 C C . GLU A 1 302 ? 17.777 -0.628 -17.345 1.00 96.88 302 GLU A C 1
ATOM 2433 O O . GLU A 1 302 ? 18.189 -1.778 -17.481 1.00 96.88 302 GLU A O 1
ATOM 2438 N N . VAL A 1 303 ? 18.421 0.275 -16.599 1.00 96.69 303 VAL A N 1
ATOM 2439 C CA . VAL A 1 303 ? 19.637 -0.043 -15.835 1.00 96.69 303 VAL A CA 1
ATOM 2440 C C . VAL A 1 303 ? 19.350 -1.145 -14.811 1.00 96.69 303 VAL A C 1
ATOM 2442 O O . VAL A 1 303 ? 20.098 -2.123 -14.736 1.00 96.69 303 VAL A O 1
ATOM 2445 N N . LEU A 1 304 ? 18.251 -1.024 -14.059 1.00 96.56 304 LEU A N 1
ATOM 2446 C CA . LEU A 1 304 ? 17.856 -2.011 -13.053 1.00 96.56 304 LEU A CA 1
ATOM 2447 C C . LEU A 1 304 ? 17.505 -3.364 -13.689 1.00 96.56 304 LEU A C 1
ATOM 2449 O O . LEU A 1 304 ? 18.015 -4.398 -13.261 1.00 96.56 304 LEU A O 1
ATOM 2453 N N . ILE A 1 305 ? 16.679 -3.368 -14.736 1.00 97.25 305 ILE A N 1
ATOM 2454 C CA . ILE A 1 305 ? 16.253 -4.592 -15.429 1.00 97.25 305 ILE A CA 1
ATOM 2455 C C . ILE A 1 305 ? 17.451 -5.270 -16.104 1.00 97.25 305 ILE A C 1
ATOM 2457 O O . ILE A 1 305 ? 17.563 -6.492 -16.054 1.00 97.25 305 ILE A O 1
ATOM 2461 N N . SER A 1 306 ? 18.399 -4.505 -16.656 1.00 97.44 306 SER A N 1
ATOM 2462 C CA . SER A 1 306 ? 19.641 -5.051 -17.227 1.00 97.44 306 SER A CA 1
ATOM 2463 C C . SER A 1 306 ? 20.514 -5.732 -16.176 1.00 97.44 306 SER A C 1
ATOM 2465 O O . SER A 1 306 ? 21.106 -6.779 -16.449 1.00 97.44 306 SER A O 1
ATOM 2467 N N . LEU A 1 307 ? 20.599 -5.158 -14.969 1.00 97.19 307 LEU A N 1
ATOM 2468 C CA . LEU A 1 307 ? 21.313 -5.772 -13.850 1.00 97.19 307 LEU A CA 1
ATOM 2469 C C . LEU A 1 307 ? 20.658 -7.099 -13.454 1.00 97.19 307 LEU A C 1
ATOM 2471 O O . LEU A 1 307 ? 21.349 -8.112 -13.360 1.00 97.19 307 LEU A O 1
ATOM 2475 N N . ILE A 1 308 ? 19.334 -7.103 -13.274 1.00 97.12 308 ILE A N 1
ATOM 2476 C CA . ILE A 1 308 ? 18.571 -8.305 -12.914 1.00 97.12 308 ILE A CA 1
ATOM 2477 C C . ILE A 1 308 ? 18.733 -9.381 -13.995 1.00 97.12 308 ILE A C 1
ATOM 2479 O O . ILE A 1 308 ? 19.064 -10.518 -13.667 1.00 97.12 308 ILE A O 1
ATOM 2483 N N . TYR A 1 309 ? 18.593 -9.020 -15.275 1.00 97.56 309 TYR A N 1
ATOM 2484 C CA . TYR A 1 309 ? 18.774 -9.939 -16.399 1.00 97.56 309 TYR A CA 1
ATOM 2485 C C . TYR A 1 309 ? 20.151 -10.607 -16.373 1.00 97.56 309 TYR A C 1
ATOM 2487 O O . TYR A 1 309 ? 20.250 -11.831 -16.430 1.00 97.56 309 TYR A O 1
ATOM 2495 N N . ARG A 1 310 ? 21.228 -9.822 -16.233 1.00 96.31 310 ARG A N 1
ATOM 2496 C CA . ARG A 1 310 ? 22.596 -10.359 -16.169 1.00 96.31 310 ARG A CA 1
ATOM 2497 C C . ARG A 1 310 ? 22.792 -11.294 -14.982 1.00 96.31 310 ARG A C 1
ATOM 2499 O O . ARG A 1 310 ? 23.393 -12.352 -15.156 1.00 96.31 310 ARG A O 1
ATOM 2506 N N . LEU A 1 311 ? 22.292 -10.920 -13.803 1.00 96.25 311 LEU A N 1
ATOM 2507 C CA . LEU A 1 311 ? 22.382 -11.749 -12.600 1.00 96.25 311 LEU A CA 1
ATOM 2508 C C . LEU A 1 311 ? 21.654 -13.084 -12.803 1.00 96.25 311 LEU A C 1
ATOM 2510 O O . LEU A 1 311 ? 22.272 -14.136 -12.646 1.00 96.25 311 LEU A O 1
ATOM 2514 N N . MET A 1 312 ? 20.400 -13.056 -13.258 1.00 96.38 312 MET A N 1
ATOM 2515 C CA . MET A 1 312 ? 19.613 -14.268 -13.516 1.00 96.38 312 MET A CA 1
ATOM 2516 C C . MET A 1 312 ? 20.222 -15.141 -14.619 1.00 96.38 312 MET A C 1
ATOM 2518 O O . MET A 1 312 ? 20.271 -16.363 -14.478 1.00 96.38 312 MET A O 1
ATOM 2522 N N . ASN A 1 313 ? 20.735 -14.532 -15.693 1.00 94.62 313 ASN A N 1
ATOM 2523 C CA . ASN A 1 313 ? 21.391 -15.258 -16.779 1.00 94.62 313 ASN A CA 1
ATOM 2524 C C . ASN A 1 313 ? 22.693 -15.920 -16.303 1.00 94.62 313 ASN A C 1
ATOM 2526 O O . ASN A 1 313 ? 22.937 -17.087 -16.594 1.00 94.62 313 ASN A O 1
ATOM 2530 N N . SER A 1 314 ? 23.506 -15.211 -15.509 1.00 93.19 314 SER A N 1
ATOM 2531 C CA . SER A 1 314 ? 24.745 -15.766 -14.940 1.00 93.19 314 SER A CA 1
ATOM 2532 C C . SER A 1 314 ? 24.501 -16.916 -13.960 1.00 93.19 314 SER A C 1
ATOM 2534 O O . SER A 1 314 ? 25.339 -17.806 -13.843 1.00 93.19 314 SER A O 1
ATOM 2536 N N . GLN A 1 315 ? 23.344 -16.925 -13.294 1.00 94.94 315 GLN A N 1
ATOM 2537 C CA . GLN A 1 315 ? 22.909 -18.003 -12.406 1.00 94.94 315 GLN A CA 1
ATOM 2538 C C . GLN A 1 315 ? 22.199 -19.147 -13.150 1.00 94.94 315 GLN A C 1
ATOM 2540 O O . GLN A 1 315 ? 21.817 -20.130 -12.521 1.00 94.94 315 GLN A O 1
ATOM 2545 N N . GLY A 1 316 ? 22.006 -19.038 -14.470 1.00 92.62 316 GLY A N 1
ATOM 2546 C CA . GLY A 1 316 ? 21.310 -20.048 -15.272 1.00 92.62 316 GLY A CA 1
ATOM 2547 C C . GLY A 1 316 ? 19.813 -20.170 -14.965 1.00 92.62 316 GLY A C 1
ATOM 2548 O O . GLY A 1 316 ? 19.222 -21.209 -15.234 1.00 92.62 316 GLY A O 1
ATOM 2549 N N . MET A 1 317 ? 19.194 -19.130 -14.394 1.00 94.31 317 MET A N 1
ATOM 2550 C CA . MET A 1 317 ? 17.769 -19.131 -14.025 1.00 94.31 317 MET A CA 1
ATOM 2551 C C . MET A 1 317 ? 16.831 -18.876 -15.212 1.00 94.31 317 MET A C 1
ATOM 2553 O O . MET A 1 317 ? 15.623 -19.062 -15.089 1.00 94.31 317 MET A O 1
ATOM 2557 N N . LEU A 1 318 ? 17.364 -18.399 -16.339 1.00 94.81 318 LEU A N 1
ATOM 2558 C CA . LEU A 1 318 ? 16.581 -18.048 -17.520 1.00 94.81 318 LEU A CA 1
ATOM 2559 C C . LEU A 1 318 ? 16.535 -19.218 -18.503 1.00 94.81 318 LEU A C 1
ATOM 2561 O O . LEU A 1 318 ? 17.570 -19.774 -18.871 1.00 94.81 318 LEU A O 1
ATOM 2565 N N . THR A 1 319 ? 15.333 -19.551 -18.961 1.00 92.81 319 THR A N 1
ATOM 2566 C CA . THR A 1 319 ? 15.083 -20.613 -19.938 1.00 92.81 319 THR A CA 1
ATOM 2567 C C . THR A 1 319 ? 14.602 -20.035 -21.268 1.00 92.81 319 THR A C 1
ATOM 2569 O O . THR A 1 319 ? 13.993 -18.963 -21.321 1.00 92.81 319 THR A O 1
ATOM 2572 N N . GLU A 1 320 ? 14.893 -20.756 -22.348 1.00 93.81 320 GLU A N 1
ATOM 2573 C CA . GLU A 1 320 ? 14.355 -20.512 -23.686 1.00 93.81 320 GLU A CA 1
ATOM 2574 C C . GLU A 1 320 ? 14.113 -21.835 -24.409 1.00 93.81 320 GLU A C 1
ATOM 2576 O O . GLU A 1 320 ? 14.805 -22.828 -24.166 1.00 93.81 320 GLU A O 1
ATOM 2581 N N . VAL A 1 321 ? 13.145 -21.826 -25.315 1.00 91.44 321 VAL A N 1
ATOM 2582 C CA . VAL A 1 321 ? 12.875 -22.897 -26.271 1.00 91.44 321 VAL A CA 1
ATOM 2583 C C . VAL A 1 321 ? 12.959 -22.293 -27.663 1.00 91.44 321 VAL A C 1
ATOM 2585 O O . VAL A 1 321 ? 12.342 -21.267 -27.927 1.00 91.44 321 VAL A O 1
ATOM 2588 N N . CYS A 1 322 ? 13.736 -22.909 -28.551 1.00 91.44 322 CYS A N 1
ATOM 2589 C CA . CYS A 1 322 ? 13.956 -22.390 -29.895 1.00 91.44 322 CYS A CA 1
ATOM 2590 C C . CYS A 1 322 ? 13.270 -23.249 -30.951 1.00 91.44 322 CYS A C 1
ATOM 2592 O O . CYS A 1 322 ? 13.394 -24.474 -30.954 1.00 91.44 322 CYS A O 1
ATOM 2594 N N . TYR A 1 323 ? 12.600 -22.576 -31.878 1.00 86.06 323 TYR A N 1
ATOM 2595 C CA . TYR A 1 323 ? 11.901 -23.152 -33.013 1.00 86.06 323 TYR A CA 1
ATOM 2596 C C . TYR A 1 323 ? 12.504 -22.625 -34.314 1.00 86.06 323 TYR A C 1
ATOM 2598 O O . TYR A 1 323 ? 12.995 -21.498 -34.389 1.00 86.06 323 TYR A O 1
ATOM 2606 N N . GLN A 1 324 ? 12.463 -23.437 -35.365 1.00 84.88 324 GLN A N 1
ATOM 2607 C CA . GLN A 1 324 ? 12.854 -23.013 -36.703 1.00 84.88 324 GLN A CA 1
ATOM 2608 C C . GLN A 1 324 ? 11.598 -22.584 -37.464 1.00 84.88 324 GLN A C 1
ATOM 2610 O O . GLN A 1 324 ? 10.734 -23.411 -37.748 1.00 84.88 324 GLN A O 1
ATOM 2615 N N . ILE A 1 325 ? 11.490 -21.291 -37.764 1.00 80.50 325 ILE A N 1
ATOM 2616 C CA . ILE A 1 325 ? 10.337 -20.713 -38.456 1.00 80.50 325 ILE A CA 1
ATOM 2617 C C . ILE A 1 325 ? 10.606 -20.734 -39.960 1.00 80.50 325 ILE A C 1
ATOM 2619 O O . ILE A 1 325 ? 11.550 -20.096 -40.439 1.00 80.50 325 ILE A O 1
ATOM 2623 N N . ASP A 1 326 ? 9.770 -21.461 -40.700 1.00 80.06 326 ASP A N 1
ATOM 2624 C CA . ASP A 1 326 ? 9.749 -21.424 -42.161 1.00 80.06 326 ASP A CA 1
ATOM 2625 C C . ASP A 1 326 ? 9.096 -20.116 -42.640 1.00 80.06 326 ASP A C 1
ATOM 2627 O O . ASP A 1 326 ? 8.028 -19.727 -42.165 1.00 80.06 326 ASP A O 1
ATOM 2631 N N . ARG A 1 327 ? 9.762 -19.415 -43.561 1.00 77.56 327 ARG A N 1
ATOM 2632 C CA . ARG A 1 327 ? 9.333 -18.108 -44.087 1.00 77.56 327 ARG A CA 1
ATOM 2633 C C . ARG A 1 327 ? 8.861 -18.199 -45.544 1.00 77.56 327 ARG A C 1
ATOM 2635 O O . ARG A 1 327 ? 8.752 -17.174 -46.217 1.00 77.56 327 ARG A O 1
ATOM 2642 N N . GLY A 1 328 ? 8.556 -19.407 -46.017 1.00 80.06 328 GLY A N 1
ATOM 2643 C CA . GLY A 1 328 ? 8.074 -19.679 -47.369 1.00 80.06 328 GLY A CA 1
ATOM 2644 C C . GLY A 1 328 ? 9.198 -20.022 -48.348 1.00 80.06 328 GLY A C 1
ATOM 2645 O O . GLY A 1 328 ? 10.380 -19.945 -48.029 1.00 80.06 328 GLY A O 1
ATOM 2646 N N . GLU A 1 329 ? 8.822 -20.375 -49.579 1.00 77.56 329 GLU A N 1
ATOM 2647 C CA . GLU A 1 329 ? 9.702 -21.063 -50.542 1.00 77.56 329 GLU A CA 1
ATOM 2648 C C . GLU A 1 329 ? 10.965 -20.285 -50.956 1.00 77.56 329 GLU A C 1
ATOM 2650 O O . GLU A 1 329 ? 11.948 -20.885 -51.387 1.00 77.56 329 GLU A O 1
ATOM 2655 N N . THR A 1 330 ? 10.964 -18.953 -50.837 1.00 83.94 330 THR A N 1
ATOM 2656 C CA . THR A 1 330 ? 12.062 -18.090 -51.308 1.00 83.94 330 THR A CA 1
ATOM 2657 C C . THR A 1 330 ? 12.988 -17.582 -50.202 1.00 83.94 330 THR A C 1
ATOM 2659 O O . THR A 1 330 ? 13.970 -16.908 -50.510 1.00 83.94 330 THR A O 1
ATOM 2662 N N . MET A 1 331 ? 12.689 -17.841 -48.925 1.00 77.81 331 MET A N 1
ATOM 2663 C CA . MET A 1 331 ? 13.468 -17.328 -47.793 1.00 77.81 331 MET A CA 1
ATOM 2664 C C . MET A 1 331 ? 14.010 -18.467 -46.934 1.00 77.81 331 MET A C 1
ATOM 2666 O O . MET A 1 331 ? 13.325 -19.446 -46.664 1.00 77.81 331 MET A O 1
ATOM 2670 N N . THR A 1 332 ? 15.252 -18.334 -46.467 1.00 82.81 332 THR A N 1
ATOM 2671 C CA . THR A 1 332 ? 15.832 -19.317 -45.549 1.00 82.81 332 THR A CA 1
ATOM 2672 C C . THR A 1 332 ? 15.091 -19.294 -44.209 1.00 82.81 332 THR A C 1
ATOM 2674 O O . THR A 1 332 ? 14.837 -18.197 -43.694 1.00 82.81 332 THR A O 1
ATOM 2677 N N . PRO A 1 333 ? 14.799 -20.464 -43.610 1.00 81.75 333 PRO A N 1
ATOM 2678 C CA . PRO A 1 333 ? 14.208 -20.528 -42.281 1.00 81.75 333 PRO A CA 1
ATOM 2679 C C . PRO A 1 333 ? 15.066 -19.795 -41.244 1.00 81.75 333 PRO A C 1
ATOM 2681 O O . PRO A 1 333 ? 16.297 -19.808 -41.326 1.00 81.75 333 PRO A O 1
ATOM 2684 N N . VAL A 1 334 ? 14.419 -19.175 -40.260 1.00 83.75 334 VAL A N 1
ATOM 2685 C CA . VAL A 1 334 ? 15.087 -18.411 -39.196 1.00 83.75 334 VAL A CA 1
ATOM 2686 C C . VAL A 1 334 ? 14.835 -19.088 -37.854 1.00 83.75 334 VAL A C 1
ATOM 2688 O O . VAL A 1 334 ? 13.723 -19.529 -37.573 1.00 83.75 334 VAL A O 1
ATOM 2691 N N . LEU A 1 335 ? 15.872 -19.177 -37.019 1.00 85.50 335 LEU A N 1
ATOM 2692 C CA . LEU A 1 335 ? 15.737 -19.638 -35.640 1.00 85.50 335 LEU A CA 1
ATOM 2693 C C . LEU A 1 335 ? 15.076 -18.533 -34.802 1.00 85.50 335 LEU A C 1
ATOM 2695 O O . LEU A 1 335 ? 15.587 -17.414 -34.759 1.00 85.50 335 LEU A O 1
ATOM 2699 N N . SER A 1 336 ? 13.968 -18.848 -34.135 1.00 86.88 336 SER A N 1
ATOM 2700 C CA . SER A 1 336 ? 13.304 -17.966 -33.174 1.00 86.88 336 SER A CA 1
ATOM 2701 C C . SER A 1 336 ? 13.208 -18.660 -31.824 1.00 86.88 336 SER A C 1
ATOM 2703 O O . SER A 1 336 ? 12.711 -19.781 -31.738 1.00 86.88 336 SER A O 1
ATOM 2705 N N . CYS A 1 337 ? 13.704 -18.008 -30.776 1.00 90.75 337 CYS A N 1
ATOM 2706 C CA . CYS A 1 337 ? 13.637 -18.511 -29.408 1.00 90.75 337 CYS A CA 1
ATOM 2707 C C . CYS A 1 337 ? 12.546 -17.791 -28.614 1.00 90.75 337 CYS A C 1
ATOM 2709 O O . CYS A 1 337 ? 12.341 -16.589 -28.776 1.00 90.75 337 CYS A O 1
ATOM 2711 N N . GLU A 1 338 ? 11.851 -18.524 -27.757 1.00 90.06 338 GLU A N 1
ATOM 2712 C CA . GLU A 1 338 ? 10.819 -18.034 -26.850 1.00 90.06 338 GLU A CA 1
ATOM 2713 C C . GLU A 1 338 ? 11.235 -18.317 -25.409 1.00 90.06 338 GLU A C 1
ATOM 2715 O O . GLU A 1 338 ? 11.751 -19.393 -25.107 1.00 90.06 338 GLU A O 1
ATOM 2720 N N . GLY A 1 339 ? 10.997 -17.370 -24.504 1.00 91.62 339 GLY A N 1
ATOM 2721 C CA . GLY A 1 339 ? 11.286 -17.525 -23.078 1.00 91.62 339 GLY A CA 1
ATOM 2722 C C . GLY A 1 339 ? 12.071 -16.358 -22.495 1.00 91.62 339 GLY A C 1
ATOM 2723 O O . GLY A 1 339 ? 12.479 -15.440 -23.196 1.00 91.62 339 GLY A O 1
ATOM 2724 N N . HIS A 1 340 ? 12.284 -16.375 -21.183 1.00 92.50 340 HIS A N 1
ATOM 2725 C CA . HIS A 1 340 ? 12.885 -15.249 -20.461 1.00 92.50 340 HIS A CA 1
ATOM 2726 C C . HIS A 1 340 ? 14.385 -15.073 -20.711 1.00 92.50 340 HIS A C 1
ATOM 2728 O O . HIS A 1 340 ? 14.943 -14.050 -20.322 1.00 92.50 340 HIS A O 1
ATOM 2734 N N . LYS A 1 341 ? 15.049 -16.049 -21.338 1.00 93.81 341 LYS A N 1
ATOM 2735 C CA . LYS A 1 341 ? 16.423 -15.872 -21.818 1.00 93.81 341 LYS A CA 1
ATOM 2736 C C . LYS A 1 341 ? 16.481 -15.075 -23.125 1.00 93.81 341 LYS A C 1
ATOM 2738 O O . LYS A 1 341 ? 17.495 -14.439 -23.391 1.00 93.81 341 LYS A O 1
ATOM 2743 N N . GLU A 1 342 ? 15.379 -15.006 -23.873 1.00 94.25 342 GLU A N 1
ATOM 2744 C CA . GLU A 1 342 ? 15.249 -14.055 -24.970 1.00 94.25 342 GLU A CA 1
ATOM 2745 C C . GLU A 1 342 ? 15.030 -12.634 -24.389 1.00 94.25 342 GLU A C 1
ATOM 2747 O O . GLU A 1 342 ? 14.080 -12.400 -23.630 1.00 94.25 342 GLU A O 1
ATOM 2752 N N . PRO A 1 343 ? 15.865 -11.640 -24.746 1.00 95.06 343 PRO A N 1
ATOM 2753 C CA . PRO A 1 343 ? 15.867 -10.328 -24.090 1.00 95.06 343 PRO A CA 1
ATOM 2754 C C . PRO A 1 343 ? 14.577 -9.526 -24.277 1.00 95.06 343 PRO A C 1
ATOM 2756 O O . PRO A 1 343 ? 14.149 -8.812 -23.369 1.00 95.06 343 PRO A O 1
ATOM 2759 N N . THR A 1 344 ? 13.946 -9.641 -25.450 1.00 94.88 344 THR A N 1
ATOM 2760 C CA . THR A 1 344 ? 12.676 -8.963 -25.753 1.00 94.88 344 THR A CA 1
ATOM 2761 C C . THR A 1 344 ? 11.558 -9.441 -24.824 1.00 94.88 344 THR A C 1
ATOM 2763 O O . THR A 1 344 ? 10.838 -8.618 -24.254 1.00 94.88 344 THR A O 1
ATOM 2766 N N . TYR A 1 345 ? 11.470 -10.755 -24.592 1.00 94.94 345 TYR A N 1
ATOM 2767 C CA . TYR A 1 345 ? 10.535 -11.350 -23.639 1.00 94.94 345 TYR A CA 1
ATOM 2768 C C . TYR A 1 345 ? 10.827 -10.922 -22.214 1.00 94.94 345 TYR A C 1
ATOM 2770 O O . TYR A 1 345 ? 9.899 -10.536 -21.505 1.00 94.94 345 TYR A O 1
ATOM 2778 N N . PHE A 1 346 ? 12.088 -10.974 -21.782 1.00 96.56 346 PHE A N 1
ATOM 2779 C CA . PHE A 1 346 ? 12.456 -10.570 -20.426 1.00 96.56 346 PHE A CA 1
ATOM 2780 C C . PHE A 1 346 ? 12.051 -9.123 -20.135 1.00 96.56 346 PHE A C 1
ATOM 2782 O O . PHE A 1 346 ? 11.445 -8.830 -19.099 1.00 96.56 346 PHE A O 1
ATOM 2789 N N . TYR A 1 347 ? 12.347 -8.221 -21.072 1.00 96.62 347 TYR A N 1
ATOM 2790 C CA . TYR A 1 347 ? 12.074 -6.798 -20.926 1.00 96.62 347 TYR A CA 1
ATOM 2791 C C . TYR A 1 347 ? 10.569 -6.508 -20.841 1.00 96.62 347 TYR A C 1
ATOM 2793 O O . TYR A 1 347 ? 10.122 -5.871 -19.888 1.00 96.62 347 TYR A O 1
ATOM 2801 N N . VAL A 1 348 ? 9.768 -7.046 -21.768 1.00 95.94 348 VAL A N 1
ATOM 2802 C CA . VAL A 1 348 ? 8.306 -6.857 -21.765 1.00 95.94 348 VAL A CA 1
ATOM 2803 C C . VAL A 1 348 ? 7.647 -7.545 -20.564 1.00 95.94 348 VAL A C 1
ATOM 2805 O O . VAL A 1 348 ? 6.802 -6.947 -19.900 1.00 95.94 348 VAL A O 1
ATOM 2808 N N . THR A 1 349 ? 8.086 -8.756 -20.208 1.00 95.88 349 THR A N 1
ATOM 2809 C CA . THR A 1 349 ? 7.583 -9.475 -19.023 1.00 95.88 349 THR A CA 1
ATOM 2810 C C . THR A 1 349 ? 7.825 -8.669 -17.746 1.00 95.88 349 THR A C 1
ATOM 2812 O O . THR A 1 349 ? 6.944 -8.597 -16.893 1.00 95.88 349 THR A O 1
ATOM 2815 N N . SER A 1 350 ? 8.983 -8.010 -17.622 1.00 96.44 350 SER A N 1
ATOM 2816 C CA . SER A 1 350 ? 9.302 -7.166 -16.461 1.00 96.44 350 SER A CA 1
ATOM 2817 C C . SER A 1 350 ? 8.307 -6.011 -16.296 1.00 96.44 350 SER A C 1
ATOM 2819 O O . SER A 1 350 ? 7.881 -5.718 -15.178 1.00 96.44 350 SER A O 1
ATOM 2821 N N . VAL A 1 351 ? 7.881 -5.392 -17.404 1.00 97.00 351 VAL A N 1
ATOM 2822 C CA . VAL A 1 351 ? 6.831 -4.357 -17.403 1.00 97.00 351 VAL A CA 1
ATOM 2823 C C . VAL A 1 351 ? 5.492 -4.936 -16.946 1.00 97.00 351 VAL A C 1
ATOM 2825 O O . VAL A 1 351 ? 4.798 -4.327 -16.127 1.00 97.00 351 VAL A O 1
ATOM 2828 N N . PHE A 1 352 ? 5.115 -6.106 -17.463 1.00 97.38 352 PHE A N 1
ATOM 2829 C CA . PHE A 1 352 ? 3.840 -6.738 -17.131 1.00 97.38 352 PHE A CA 1
ATOM 2830 C C . PHE A 1 352 ? 3.774 -7.180 -15.674 1.00 97.38 352 PHE A C 1
ATOM 2832 O O . PHE A 1 352 ? 2.738 -6.990 -15.047 1.00 97.38 352 PHE A O 1
ATOM 2839 N N . ILE A 1 353 ? 4.863 -7.701 -15.101 1.00 97.00 353 ILE A N 1
ATOM 2840 C CA . ILE A 1 353 ? 4.927 -8.029 -13.668 1.00 97.00 353 ILE A CA 1
ATOM 2841 C C . ILE A 1 353 ? 4.669 -6.769 -12.837 1.00 97.00 353 ILE A C 1
ATOM 2843 O O . ILE A 1 353 ? 3.860 -6.789 -11.909 1.00 97.00 353 ILE A O 1
ATOM 2847 N N . LEU A 1 354 ? 5.303 -5.652 -13.200 1.00 96.31 354 LEU A N 1
ATOM 2848 C CA . LEU A 1 354 ? 5.126 -4.385 -12.498 1.00 96.31 354 LEU A CA 1
ATOM 2849 C C . LEU A 1 354 ? 3.680 -3.854 -12.604 1.00 96.31 354 LEU A C 1
ATOM 2851 O O . LEU A 1 354 ? 3.134 -3.344 -11.627 1.00 96.31 354 LEU A O 1
ATOM 2855 N N . ASN A 1 355 ? 3.030 -4.027 -13.757 1.00 96.12 355 ASN A N 1
ATOM 2856 C CA . ASN A 1 355 ? 1.616 -3.678 -13.950 1.00 96.12 355 ASN A CA 1
ATOM 2857 C C . ASN A 1 355 ? 0.652 -4.704 -13.324 1.00 96.12 355 ASN A C 1
ATOM 2859 O O . ASN A 1 355 ? -0.476 -4.364 -12.979 1.00 96.12 355 ASN A O 1
ATOM 2863 N N . GLY A 1 356 ? 1.086 -5.942 -13.095 1.00 97.12 356 GLY A N 1
ATOM 2864 C CA . GLY A 1 356 ? 0.403 -6.878 -12.206 1.00 97.12 356 GLY A CA 1
ATOM 2865 C C . GLY A 1 356 ? 0.361 -6.324 -10.782 1.00 97.12 356 GLY A C 1
ATOM 2866 O O . GLY A 1 356 ? -0.716 -6.164 -10.209 1.00 97.12 356 GLY A O 1
ATOM 2867 N N . LEU A 1 357 ? 1.524 -5.927 -10.250 1.00 96.69 357 LEU A N 1
ATOM 2868 C CA . LEU A 1 357 ? 1.645 -5.342 -8.907 1.00 96.69 357 LEU A CA 1
ATOM 2869 C C . LEU A 1 357 ? 0.800 -4.075 -8.724 1.00 96.69 357 LEU A C 1
ATOM 2871 O O . LEU A 1 357 ? 0.250 -3.877 -7.645 1.00 96.69 357 LEU A O 1
ATOM 2875 N N . LEU A 1 358 ? 0.647 -3.245 -9.761 1.00 96.56 358 LEU A N 1
ATOM 2876 C CA . LEU A 1 358 ? -0.254 -2.084 -9.741 1.00 96.56 358 LEU A CA 1
ATOM 2877 C C . LEU A 1 358 ? -1.666 -2.450 -9.275 1.00 96.56 358 LEU A C 1
ATOM 2879 O O . LEU A 1 358 ? -2.210 -1.765 -8.409 1.00 96.56 358 LEU A O 1
ATOM 2883 N N . LEU A 1 359 ? -2.256 -3.518 -9.821 1.00 97.31 359 LEU A N 1
ATOM 2884 C CA . LEU A 1 359 ? -3.619 -3.899 -9.459 1.00 97.31 359 LEU A CA 1
ATOM 2885 C C . LEU A 1 359 ? -3.694 -4.441 -8.025 1.00 97.31 359 LEU A C 1
ATOM 2887 O O . LEU A 1 359 ? -4.643 -4.137 -7.305 1.00 97.31 359 LEU A O 1
ATOM 2891 N N . GLY A 1 360 ? -2.665 -5.162 -7.571 1.00 97.88 360 GLY A N 1
ATOM 2892 C CA . GLY A 1 360 ? -2.537 -5.550 -6.164 1.00 97.88 360 GLY A CA 1
ATOM 2893 C C . GLY A 1 360 ? -2.436 -4.347 -5.221 1.00 97.88 360 GLY A C 1
ATOM 2894 O O . GLY A 1 360 ? -3.090 -4.323 -4.179 1.00 97.88 360 GLY A O 1
ATOM 2895 N N . ILE A 1 361 ? -1.674 -3.314 -5.593 1.00 97.75 361 ILE A N 1
ATOM 2896 C CA . ILE A 1 361 ? -1.569 -2.067 -4.819 1.00 97.75 361 ILE A CA 1
ATOM 2897 C C . ILE A 1 361 ? -2.914 -1.327 -4.808 1.00 97.75 361 ILE A C 1
ATOM 2899 O O . ILE A 1 361 ? -3.325 -0.853 -3.752 1.00 97.75 361 ILE A O 1
ATOM 2903 N N . LEU A 1 362 ? -3.634 -1.267 -5.935 1.00 97.50 362 LEU A N 1
ATOM 2904 C CA . LEU A 1 362 ? -4.983 -0.688 -6.002 1.00 97.50 362 LEU A CA 1
ATOM 2905 C C . LEU A 1 362 ? -5.981 -1.436 -5.112 1.00 97.50 362 LEU A C 1
ATOM 2907 O O . LEU A 1 362 ? -6.769 -0.794 -4.421 1.00 97.50 362 LEU A O 1
ATOM 2911 N N . PHE A 1 363 ? -5.926 -2.770 -5.082 1.00 98.19 363 PHE A N 1
ATOM 2912 C CA . PHE A 1 363 ? -6.732 -3.580 -4.168 1.00 98.19 363 PHE A CA 1
ATOM 2913 C C . PHE A 1 363 ? -6.450 -3.221 -2.704 1.00 98.19 363 PHE A C 1
ATOM 2915 O O . PHE A 1 363 ? -7.386 -2.980 -1.935 1.00 98.19 363 PHE A O 1
ATOM 2922 N N . LEU A 1 364 ? -5.171 -3.149 -2.316 1.00 96.75 364 LEU A N 1
ATOM 2923 C CA . LEU A 1 364 ? -4.776 -2.771 -0.957 1.00 96.75 364 LEU A CA 1
ATOM 2924 C C . LEU A 1 364 ? -5.227 -1.348 -0.626 1.00 96.75 364 LEU A C 1
ATOM 2926 O O . LEU A 1 364 ? -5.759 -1.111 0.456 1.00 96.75 364 LEU A O 1
ATOM 2930 N N . PHE A 1 365 ? -5.077 -0.418 -1.567 1.00 96.31 365 PHE A N 1
ATOM 2931 C CA . PHE A 1 365 ? -5.468 0.971 -1.381 1.00 96.31 365 PHE A CA 1
ATOM 2932 C C . PHE A 1 365 ? -6.991 1.131 -1.239 1.00 96.31 365 PHE A C 1
ATOM 2934 O O . PHE A 1 365 ? -7.457 1.800 -0.317 1.00 96.31 365 PHE A O 1
ATOM 2941 N N . GLY A 1 366 ? -7.776 0.461 -2.087 1.00 95.00 366 GLY A N 1
ATOM 2942 C CA . GLY A 1 366 ? -9.239 0.441 -1.998 1.00 95.00 366 GLY A CA 1
ATOM 2943 C C . GLY A 1 366 ? -9.743 -0.227 -0.717 1.00 95.00 366 GLY A C 1
ATOM 2944 O O . GLY A 1 366 ? -10.657 0.284 -0.067 1.00 95.00 366 GLY A O 1
ATOM 2945 N N . THR A 1 367 ? -9.101 -1.321 -0.294 1.00 91.38 367 THR A N 1
ATOM 2946 C CA . THR A 1 367 ? -9.393 -1.989 0.988 1.00 91.38 367 THR A CA 1
ATOM 2947 C C . THR A 1 367 ? -9.102 -1.068 2.167 1.00 91.38 367 THR A C 1
ATOM 2949 O O . THR A 1 367 ? -9.902 -0.976 3.093 1.00 91.38 367 THR A O 1
ATOM 2952 N N . TYR A 1 368 ? -7.978 -0.352 2.119 1.00 88.69 368 TYR A N 1
ATOM 2953 C CA . TYR A 1 368 ? -7.575 0.580 3.164 1.00 88.69 368 TYR A CA 1
ATOM 2954 C C . TYR A 1 368 ? -8.550 1.758 3.297 1.00 88.69 368 TYR A C 1
ATOM 2956 O O . TYR A 1 368 ? -8.987 2.071 4.401 1.00 88.69 368 TYR A O 1
ATOM 2964 N N . LEU A 1 369 ? -8.948 2.375 2.179 1.00 86.81 369 LEU A N 1
ATOM 2965 C CA . LEU A 1 369 ? -9.889 3.501 2.176 1.00 86.81 369 LEU A CA 1
ATOM 2966 C C . LEU A 1 369 ? -11.298 3.116 2.637 1.00 86.81 369 LEU A C 1
ATOM 2968 O O . LEU A 1 369 ? -11.939 3.876 3.356 1.00 86.81 369 LEU A O 1
ATOM 2972 N N . SER A 1 370 ? -11.781 1.948 2.218 1.00 86.19 370 SER A N 1
ATOM 2973 C CA . SER A 1 370 ? -13.124 1.459 2.559 1.00 86.19 370 SER A CA 1
ATOM 2974 C C . SER A 1 370 ? -13.195 0.718 3.894 1.00 86.19 370 SER A C 1
ATOM 2976 O O . SER A 1 370 ? -14.287 0.340 4.312 1.00 86.19 370 SER A O 1
ATOM 2978 N N . LYS A 1 371 ? -12.043 0.452 4.530 1.00 79.81 371 LYS A N 1
ATOM 2979 C CA . LYS A 1 371 ? -11.898 -0.446 5.687 1.00 79.81 371 LYS A CA 1
ATOM 2980 C C . LYS A 1 371 ? -12.501 -1.847 5.458 1.00 79.81 371 LYS A C 1
ATOM 2982 O O . LYS A 1 371 ? -12.833 -2.542 6.412 1.00 79.81 371 LYS A O 1
ATOM 2987 N N . SER A 1 372 ? -12.640 -2.284 4.202 1.00 81.50 372 SER A N 1
ATOM 2988 C CA . SER A 1 372 ? -13.313 -3.537 3.840 1.00 81.50 372 SER A CA 1
ATOM 2989 C C . SER A 1 372 ? -12.692 -4.196 2.610 1.00 81.50 372 SER A C 1
ATOM 2991 O O . SER A 1 372 ? -12.397 -3.539 1.612 1.00 81.50 372 SER A O 1
ATOM 2993 N N . ILE A 1 373 ? -12.561 -5.527 2.637 1.00 87.25 373 ILE A N 1
ATOM 2994 C CA . ILE A 1 373 ? -12.086 -6.322 1.488 1.00 87.25 373 ILE A CA 1
ATOM 2995 C C . ILE A 1 373 ? -12.981 -6.095 0.264 1.00 87.25 373 ILE A C 1
ATOM 2997 O O . ILE A 1 373 ? -12.493 -6.032 -0.865 1.00 87.25 373 ILE A O 1
ATOM 3001 N N . LEU A 1 374 ? -14.290 -5.925 0.483 1.00 89.12 374 LEU A N 1
ATOM 3002 C CA . LEU A 1 374 ? -15.246 -5.693 -0.595 1.00 89.12 374 LEU A CA 1
ATOM 3003 C C . LEU A 1 374 ? -14.919 -4.412 -1.371 1.00 89.12 374 LEU A C 1
ATOM 3005 O O . LEU A 1 374 ? -15.010 -4.409 -2.596 1.00 89.12 374 LEU A O 1
ATOM 3009 N N . GLY A 1 375 ? -14.484 -3.348 -0.689 1.00 91.50 375 GLY A N 1
ATOM 3010 C CA . GLY A 1 375 ? -14.089 -2.114 -1.363 1.00 91.50 375 GLY A CA 1
ATOM 3011 C C . GLY A 1 375 ? -12.857 -2.306 -2.245 1.00 91.50 375 GLY A C 1
ATOM 3012 O O . GLY A 1 375 ? -12.859 -1.853 -3.386 1.00 91.50 375 GLY A O 1
ATOM 3013 N N . GLY A 1 376 ? -11.858 -3.071 -1.789 1.00 95.19 376 GLY A N 1
ATOM 3014 C CA . GLY A 1 376 ? -10.711 -3.449 -2.623 1.00 95.19 376 GLY A CA 1
ATOM 3015 C C . GLY A 1 376 ? -11.101 -4.274 -3.851 1.00 95.19 376 GLY A C 1
ATOM 3016 O O . GLY A 1 376 ? -10.590 -4.039 -4.951 1.00 95.19 376 GLY A O 1
ATOM 3017 N N . ILE A 1 377 ? -12.036 -5.216 -3.692 1.00 96.38 377 ILE A N 1
ATOM 3018 C CA . ILE A 1 377 ? -12.577 -6.019 -4.799 1.00 96.38 377 ILE A CA 1
ATOM 3019 C C . ILE A 1 377 ? -13.289 -5.117 -5.819 1.00 96.38 377 ILE A C 1
ATOM 3021 O O . ILE A 1 377 ? -13.029 -5.228 -7.017 1.00 96.38 377 ILE A O 1
ATOM 3025 N N . ILE A 1 378 ? -14.133 -4.186 -5.364 1.00 96.81 378 ILE A N 1
ATOM 3026 C CA . ILE A 1 378 ? -14.832 -3.231 -6.239 1.00 96.81 378 ILE A CA 1
ATOM 3027 C C . ILE A 1 378 ? -13.830 -2.352 -6.997 1.00 96.81 378 ILE A C 1
ATOM 3029 O O . ILE A 1 378 ? -13.965 -2.194 -8.210 1.00 96.81 378 ILE A O 1
ATOM 3033 N N . THR A 1 379 ? -12.796 -1.829 -6.328 1.00 96.69 379 THR A N 1
ATOM 3034 C CA . THR A 1 379 ? -11.723 -1.056 -6.981 1.00 96.69 379 THR A CA 1
ATOM 3035 C C . THR A 1 379 ? -11.026 -1.874 -8.069 1.00 96.69 379 THR A C 1
ATOM 3037 O O . THR A 1 379 ? -10.787 -1.371 -9.166 1.00 96.69 379 THR A O 1
ATOM 3040 N N . THR A 1 380 ? -10.751 -3.149 -7.792 1.00 97.19 380 THR A N 1
ATOM 3041 C CA . THR A 1 380 ? -10.117 -4.071 -8.744 1.00 97.19 380 THR A CA 1
ATOM 3042 C C . THR A 1 380 ? -10.994 -4.282 -9.979 1.00 97.19 380 THR A C 1
ATOM 3044 O O . THR A 1 380 ? -10.524 -4.124 -11.105 1.00 97.19 380 THR A O 1
ATOM 3047 N N . PHE A 1 381 ? -12.284 -4.575 -9.788 1.00 96.62 381 PHE A N 1
ATOM 3048 C CA . PHE A 1 381 ? -13.228 -4.741 -10.896 1.00 96.62 381 PHE A CA 1
ATOM 3049 C C . PHE A 1 381 ? -13.411 -3.459 -11.706 1.00 96.62 381 PHE A C 1
ATOM 3051 O O . PHE A 1 381 ? -13.453 -3.525 -12.931 1.00 96.62 381 PHE A O 1
ATOM 3058 N N . ALA A 1 382 ? -13.476 -2.298 -11.051 1.00 96.50 382 ALA A N 1
ATOM 3059 C CA . ALA A 1 382 ? -13.592 -1.014 -11.733 1.00 96.50 382 ALA A CA 1
ATOM 3060 C C . ALA A 1 382 ? -12.377 -0.731 -12.630 1.00 96.50 382 ALA A C 1
ATOM 3062 O O . ALA A 1 382 ? -12.546 -0.246 -13.750 1.00 96.50 382 ALA A O 1
ATOM 3063 N N . TYR A 1 383 ? -11.168 -1.071 -12.172 1.00 96.12 383 TYR A N 1
ATOM 3064 C CA . TYR A 1 383 ? -9.959 -0.953 -12.985 1.00 96.12 383 TYR A CA 1
ATOM 3065 C C . TYR A 1 383 ? -9.988 -1.904 -14.186 1.00 96.12 383 TYR A C 1
ATOM 3067 O O . TYR A 1 383 ? -9.782 -1.466 -15.313 1.00 96.12 383 TYR A O 1
ATOM 3075 N N . VAL A 1 384 ? -10.296 -3.189 -13.967 1.00 95.12 384 VAL A N 1
ATOM 3076 C CA . VAL A 1 384 ? -10.336 -4.197 -15.042 1.00 95.12 384 VAL A CA 1
ATOM 3077 C C . VAL A 1 384 ? -11.412 -3.865 -16.079 1.00 95.12 384 VAL A C 1
ATOM 3079 O O . VAL A 1 384 ? -11.156 -3.957 -17.277 1.00 95.12 384 VAL A O 1
ATOM 3082 N N . PHE A 1 385 ? -12.592 -3.419 -15.642 1.00 95.38 385 PHE A N 1
ATOM 3083 C CA . PHE A 1 385 ? -13.675 -3.000 -16.535 1.00 95.38 385 PHE A CA 1
ATOM 3084 C C . PHE A 1 385 ? -13.260 -1.828 -17.435 1.00 95.38 385 PHE A C 1
ATOM 3086 O O . PHE A 1 385 ? -13.613 -1.796 -18.610 1.00 95.38 385 PHE A O 1
ATOM 3093 N N . ASN A 1 386 ? -12.467 -0.895 -16.903 1.00 95.38 386 ASN A N 1
ATOM 3094 C CA . ASN A 1 386 ? -11.970 0.269 -17.632 1.00 95.38 386 ASN A CA 1
ATOM 3095 C C . ASN A 1 386 ? -10.532 0.088 -18.148 1.00 95.38 386 ASN A C 1
ATOM 3097 O O . ASN A 1 386 ? -9.873 1.083 -18.439 1.00 95.38 386 ASN A O 1
ATOM 3101 N N . HIS A 1 387 ? -10.023 -1.146 -18.271 1.00 93.12 387 HIS A N 1
ATOM 3102 C CA . HIS A 1 387 ? -8.599 -1.397 -18.532 1.00 93.12 387 HIS A CA 1
ATOM 3103 C C . HIS A 1 387 ? -8.065 -0.636 -19.758 1.00 93.12 387 HIS A C 1
ATOM 3105 O O . HIS A 1 387 ? -6.990 -0.052 -19.684 1.00 93.12 387 HIS A O 1
ATOM 3111 N N . GLY A 1 388 ? -8.829 -0.587 -20.858 1.00 88.19 388 GLY A N 1
ATOM 3112 C CA . GLY A 1 388 ? -8.426 0.110 -22.089 1.00 88.19 388 GLY A CA 1
ATOM 3113 C C . GLY A 1 388 ? -8.280 1.632 -21.954 1.00 88.19 388 GLY A C 1
ATOM 3114 O O . GLY A 1 388 ? -7.480 2.220 -22.676 1.00 88.19 388 GLY A O 1
ATOM 3115 N N . GLU A 1 389 ? -8.998 2.250 -21.013 1.00 90.31 389 GLU A N 1
ATOM 3116 C CA . GLU A 1 389 ? -8.888 3.683 -20.694 1.00 90.31 389 GLU A CA 1
ATOM 3117 C C . GLU A 1 389 ? -7.883 3.934 -19.560 1.00 90.31 389 GLU A C 1
ATOM 3119 O O . GLU A 1 389 ? -7.226 4.972 -19.507 1.00 90.31 389 GLU A O 1
ATOM 3124 N N . ALA A 1 390 ? -7.745 2.974 -18.642 1.00 89.62 390 ALA A N 1
ATOM 3125 C CA . ALA A 1 390 ? -6.872 3.078 -17.479 1.00 89.62 390 ALA A CA 1
ATOM 3126 C C . ALA A 1 390 ? -5.393 2.868 -17.825 1.00 89.62 390 ALA A C 1
ATOM 3128 O O . ALA A 1 390 ? -4.515 3.417 -17.157 1.00 89.62 390 ALA A O 1
ATOM 3129 N N . THR A 1 391 ? -5.092 2.050 -18.835 1.00 91.38 391 THR A N 1
ATOM 3130 C CA . THR A 1 391 ? -3.720 1.778 -19.257 1.00 91.38 391 THR A CA 1
ATOM 3131 C C . THR A 1 391 ? -3.640 1.346 -20.716 1.00 91.38 391 THR A C 1
ATOM 3133 O O . THR A 1 391 ? -4.502 0.656 -21.251 1.00 91.38 391 THR A O 1
ATOM 3136 N N . ARG A 1 392 ? -2.524 1.698 -21.356 1.00 91.50 392 ARG A N 1
ATOM 3137 C CA . ARG A 1 392 ? -2.160 1.225 -22.698 1.00 91.50 392 ARG A CA 1
ATOM 3138 C C . ARG A 1 392 ? -1.019 0.208 -22.694 1.00 91.50 392 ARG A C 1
ATOM 3140 O O . ARG A 1 392 ? -0.460 -0.091 -23.750 1.00 91.50 392 ARG A O 1
ATOM 3147 N N . VAL A 1 393 ? -0.666 -0.326 -21.519 1.00 94.00 393 VAL A N 1
ATOM 3148 C CA . VAL A 1 393 ? 0.499 -1.207 -21.326 1.00 94.00 393 VAL A CA 1
ATOM 3149 C C . VAL A 1 393 ? 0.484 -2.429 -22.246 1.00 94.00 393 VAL A C 1
ATOM 3151 O O . VAL A 1 393 ? 1.537 -2.847 -22.709 1.00 94.00 393 VAL A O 1
ATOM 3154 N N . MET A 1 394 ? -0.691 -2.962 -22.586 1.00 90.75 394 MET A N 1
ATOM 3155 C CA . MET A 1 394 ? -0.796 -4.115 -23.486 1.00 90.75 394 MET A CA 1
ATOM 3156 C C . MET A 1 394 ? -0.469 -3.800 -24.950 1.00 90.75 394 MET A C 1
ATOM 3158 O O . MET A 1 394 ? -0.186 -4.712 -25.709 1.00 90.75 394 MET A O 1
ATOM 3162 N N . TRP A 1 395 ? -0.505 -2.538 -25.381 1.00 90.62 395 TRP A N 1
ATOM 3163 C CA . TRP A 1 395 ? -0.151 -2.167 -26.759 1.00 90.62 395 TRP A CA 1
ATOM 3164 C C . TRP A 1 395 ? 1.252 -1.588 -26.849 1.00 90.62 395 TRP A C 1
ATOM 3166 O O . TRP A 1 395 ? 1.969 -1.831 -27.822 1.00 90.62 395 TRP A O 1
ATOM 3176 N N . THR A 1 396 ? 1.637 -0.817 -25.833 1.00 92.31 396 THR A N 1
ATOM 3177 C CA . THR A 1 396 ? 2.922 -0.125 -25.757 1.00 92.31 396 THR A CA 1
ATOM 3178 C C . THR A 1 396 ? 3.563 -0.359 -24.385 1.00 92.31 396 THR A C 1
ATOM 3180 O O . THR A 1 396 ? 3.553 0.546 -23.545 1.00 92.31 396 THR A O 1
ATOM 3183 N N . PRO A 1 397 ? 4.095 -1.571 -24.117 1.00 93.75 397 PRO A N 1
ATOM 3184 C CA . PRO A 1 397 ? 4.542 -1.937 -22.776 1.00 93.75 397 PRO A CA 1
ATOM 3185 C C . PRO A 1 397 ? 5.670 -1.058 -22.224 1.00 93.75 397 PRO A C 1
ATOM 3187 O O . PRO A 1 397 ? 5.475 -0.454 -21.173 1.00 93.75 397 PRO A O 1
ATOM 3190 N N . PRO A 1 398 ? 6.829 -0.906 -22.890 1.00 94.12 398 PRO A N 1
ATOM 3191 C CA . PRO A 1 398 ? 8.007 -0.293 -22.290 1.00 94.12 398 PRO A CA 1
ATOM 3192 C C . PRO A 1 398 ? 7.996 1.236 -22.417 1.00 94.12 398 PRO A C 1
ATOM 3194 O O . PRO A 1 398 ? 8.987 1.841 -22.809 1.00 94.12 398 PRO A O 1
ATOM 3197 N N . LEU A 1 399 ? 6.864 1.874 -22.130 1.00 94.00 399 LEU A N 1
ATOM 3198 C CA . LEU A 1 399 ? 6.793 3.325 -21.992 1.00 94.00 399 LEU A CA 1
ATOM 3199 C C . LEU A 1 399 ? 7.087 3.740 -20.548 1.00 94.00 399 LEU A C 1
ATOM 3201 O O . LEU A 1 399 ? 6.898 2.970 -19.604 1.00 94.00 399 LEU A O 1
ATOM 3205 N N . ARG A 1 400 ? 7.548 4.980 -20.365 1.00 93.38 400 ARG A N 1
ATOM 3206 C CA . ARG A 1 400 ? 7.941 5.506 -19.047 1.00 93.38 400 ARG A CA 1
ATOM 3207 C C . ARG A 1 400 ? 6.770 5.515 -18.068 1.00 93.38 400 ARG A C 1
ATOM 3209 O O . ARG A 1 400 ? 6.946 5.151 -16.905 1.00 93.38 400 ARG A O 1
ATOM 3216 N N . GLU A 1 401 ? 5.573 5.868 -18.536 1.00 91.31 401 GLU A N 1
ATOM 3217 C CA . GLU A 1 401 ? 4.370 5.825 -17.707 1.00 91.31 401 GLU A CA 1
ATOM 3218 C C . GLU A 1 401 ? 4.036 4.401 -17.246 1.00 91.31 401 GLU A C 1
ATOM 3220 O O . GLU A 1 401 ? 3.641 4.219 -16.099 1.00 91.31 401 GLU A O 1
ATOM 3225 N N . SER A 1 402 ? 4.288 3.379 -18.071 1.00 94.12 402 SER A N 1
ATOM 3226 C CA . SER A 1 402 ? 4.028 1.977 -17.719 1.00 94.12 402 SER A CA 1
ATOM 3227 C C . SER A 1 402 ? 4.936 1.484 -16.591 1.00 94.12 402 SER A C 1
ATOM 3229 O O . SER A 1 402 ? 4.533 0.617 -15.817 1.00 94.12 402 SER A O 1
ATOM 3231 N N . PHE A 1 403 ? 6.148 2.043 -16.475 1.00 94.94 403 PHE A N 1
ATOM 3232 C CA . PHE A 1 403 ? 7.045 1.797 -15.343 1.00 94.94 403 PHE A CA 1
ATOM 3233 C C . PHE A 1 403 ? 6.676 2.617 -14.105 1.00 94.94 403 PHE A C 1
ATOM 3235 O O . PHE A 1 403 ? 6.849 2.154 -12.984 1.00 94.94 403 PHE A O 1
ATOM 3242 N N . SER A 1 404 ? 6.204 3.848 -14.288 1.00 94.94 404 SER A N 1
ATOM 3243 C CA . SER A 1 404 ? 5.995 4.795 -13.189 1.00 94.94 404 SER A CA 1
ATOM 3244 C C . SER A 1 404 ? 4.624 4.664 -12.517 1.00 94.94 404 SER A C 1
ATOM 3246 O O . SER A 1 404 ? 4.503 4.889 -11.313 1.00 94.94 404 SER A O 1
ATOM 3248 N N . PHE A 1 405 ? 3.592 4.241 -13.248 1.00 93.06 405 PHE A N 1
ATOM 3249 C CA . PHE A 1 405 ? 2.214 4.186 -12.753 1.00 93.06 405 PHE A CA 1
ATOM 3250 C C . PHE A 1 405 ? 1.999 3.329 -11.483 1.00 93.06 405 PHE A C 1
ATOM 3252 O O . PHE A 1 405 ? 1.304 3.785 -10.573 1.00 93.06 405 PHE A O 1
ATOM 3259 N N . PRO A 1 406 ? 2.638 2.156 -11.317 1.00 94.81 406 PRO A N 1
ATOM 3260 C CA . PRO A 1 406 ? 2.564 1.379 -10.073 1.00 94.81 406 PRO A CA 1
ATOM 3261 C C . PRO A 1 406 ? 3.110 2.159 -8.864 1.00 94.81 406 PRO A C 1
ATOM 3263 O O . PRO A 1 406 ? 2.530 2.132 -7.777 1.00 94.81 406 PRO A O 1
ATOM 3266 N N . PHE A 1 407 ? 4.186 2.926 -9.066 1.00 96.69 407 PHE A N 1
ATOM 3267 C CA . PHE A 1 407 ? 4.763 3.791 -8.037 1.00 96.69 407 PHE A CA 1
ATOM 3268 C C . PHE A 1 407 ? 3.924 5.044 -7.788 1.00 96.69 407 PHE A C 1
ATOM 3270 O O . PHE A 1 407 ? 3.896 5.528 -6.660 1.00 96.69 407 PHE A O 1
ATOM 3277 N N . HIS A 1 408 ? 3.197 5.538 -8.795 1.00 95.62 408 HIS A N 1
ATOM 3278 C CA . HIS A 1 408 ? 2.226 6.612 -8.611 1.00 95.62 408 HIS A CA 1
ATOM 3279 C C . HIS A 1 408 ? 1.136 6.204 -7.617 1.00 95.62 408 HIS A C 1
ATOM 3281 O O . HIS A 1 408 ? 0.900 6.909 -6.637 1.00 95.62 408 HIS A O 1
ATOM 3287 N N . VAL A 1 409 ? 0.504 5.047 -7.837 1.00 96.25 409 VAL A N 1
ATOM 3288 C CA . VAL A 1 409 ? -0.555 4.549 -6.947 1.00 96.25 409 VAL A CA 1
ATOM 3289 C C . VAL A 1 409 ? -0.001 4.240 -5.559 1.00 96.25 409 VAL A C 1
ATOM 3291 O O . VAL A 1 409 ? -0.637 4.579 -4.562 1.00 96.25 409 VAL A O 1
ATOM 3294 N N . LEU A 1 410 ? 1.204 3.668 -5.469 1.00 96.69 410 LEU A N 1
ATOM 3295 C CA . LEU A 1 410 ? 1.875 3.475 -4.184 1.00 96.69 410 LEU A CA 1
ATOM 3296 C C . LEU A 1 410 ? 2.097 4.807 -3.456 1.00 96.69 410 LEU A C 1
ATOM 3298 O O . LEU A 1 410 ? 1.849 4.895 -2.257 1.00 96.69 410 LEU A O 1
ATOM 3302 N N . GLN A 1 411 ? 2.544 5.845 -4.164 1.00 97.00 411 GLN A N 1
ATOM 3303 C CA . GLN A 1 411 ? 2.762 7.170 -3.591 1.00 97.00 411 GLN A CA 1
ATOM 3304 C C . GLN A 1 411 ? 1.444 7.799 -3.118 1.00 97.00 411 GLN A C 1
ATOM 3306 O O . GLN A 1 411 ? 1.403 8.327 -2.006 1.00 97.00 411 GLN A O 1
ATOM 3311 N N . LEU A 1 412 ? 0.360 7.677 -3.894 1.00 95.56 412 LEU A N 1
ATOM 3312 C CA . LEU A 1 412 ? -0.979 8.105 -3.477 1.00 95.56 412 LEU A CA 1
ATOM 3313 C C . LEU A 1 412 ? -1.405 7.395 -2.191 1.00 95.56 412 LEU A C 1
ATOM 3315 O O . LEU A 1 412 ? -1.805 8.051 -1.230 1.00 95.56 412 LEU A O 1
ATOM 3319 N N . PHE A 1 413 ? -1.254 6.070 -2.149 1.00 96.25 413 PHE A N 1
ATOM 3320 C CA . PHE A 1 413 ? -1.595 5.272 -0.980 1.00 96.25 413 PHE A CA 1
ATOM 3321 C C . PHE A 1 413 ? -0.778 5.698 0.249 1.00 96.25 413 PHE A C 1
ATOM 3323 O O . PHE A 1 413 ? -1.343 5.915 1.320 1.00 96.25 413 PHE A O 1
ATOM 3330 N N . VAL A 1 414 ? 0.532 5.904 0.100 1.00 95.44 414 VAL A N 1
ATOM 3331 C CA . VAL A 1 414 ? 1.408 6.367 1.186 1.00 95.44 414 VAL A CA 1
ATOM 3332 C C . VAL A 1 414 ? 1.003 7.751 1.699 1.00 95.44 414 VAL A C 1
ATOM 3334 O O . VAL A 1 414 ? 0.964 7.953 2.913 1.00 95.44 414 VAL A O 1
ATOM 3337 N N . VAL A 1 415 ? 0.674 8.701 0.818 1.00 94.88 415 VAL A N 1
ATOM 3338 C CA . VAL A 1 415 ? 0.208 10.035 1.233 1.00 94.88 415 VAL A CA 1
ATOM 3339 C C . VAL A 1 415 ? -1.104 9.933 2.007 1.00 94.88 415 VAL A C 1
ATOM 3341 O O . VAL A 1 415 ? -1.211 10.499 3.093 1.00 94.88 415 VAL A O 1
ATOM 3344 N N . THR A 1 416 ? -2.075 9.167 1.506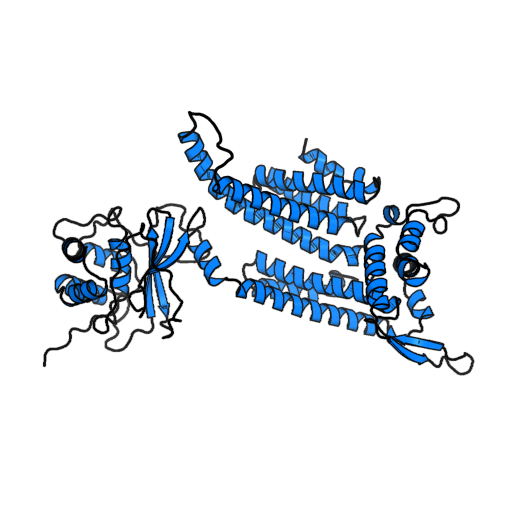 1.00 93.12 416 THR A N 1
ATOM 3345 C CA . THR A 1 416 ? -3.343 8.931 2.212 1.00 93.12 416 THR A CA 1
ATOM 3346 C C . THR A 1 416 ? -3.126 8.261 3.568 1.00 93.12 416 THR A C 1
ATOM 3348 O O . THR A 1 416 ? -3.728 8.675 4.559 1.00 93.12 416 THR A O 1
ATOM 3351 N N . TYR A 1 417 ? -2.243 7.264 3.634 1.00 88.69 417 TYR A N 1
ATOM 3352 C CA . TYR A 1 417 ? -1.878 6.591 4.877 1.00 88.69 417 TYR A CA 1
ATOM 3353 C C . TYR A 1 417 ? -1.291 7.578 5.895 1.00 88.69 417 TYR A C 1
ATOM 3355 O O . TYR A 1 417 ? -1.732 7.617 7.042 1.00 88.69 417 TYR A O 1
ATOM 3363 N N . VAL A 1 418 ? -0.347 8.430 5.480 1.00 87.50 418 VAL A N 1
ATOM 3364 C CA . VAL A 1 418 ? 0.260 9.439 6.364 1.00 87.50 418 VAL A CA 1
ATOM 3365 C C . VAL A 1 418 ? -0.766 10.458 6.858 1.00 87.50 418 VAL A C 1
ATOM 3367 O O . VAL A 1 418 ? -0.764 10.768 8.049 1.00 87.50 418 VAL A O 1
ATOM 3370 N N . LEU A 1 419 ? -1.657 10.937 5.986 1.00 86.06 419 LEU A N 1
ATOM 3371 C CA . LEU A 1 419 ? -2.723 11.870 6.366 1.00 86.06 419 LEU A CA 1
ATOM 3372 C C . LEU A 1 419 ? -3.629 11.286 7.459 1.00 86.06 419 LEU A C 1
ATOM 3374 O O . LEU A 1 419 ? -3.889 11.942 8.467 1.00 86.06 419 LEU A O 1
ATOM 3378 N N . GLN A 1 420 ? -4.058 10.031 7.303 1.00 80.12 420 GLN A N 1
ATOM 3379 C CA . GLN A 1 420 ? -4.924 9.376 8.287 1.00 80.12 420 GLN A CA 1
ATOM 3380 C C . GLN A 1 420 ? -4.203 9.094 9.612 1.00 80.12 420 GLN A C 1
ATOM 3382 O O . GLN A 1 420 ? -4.753 9.369 10.675 1.00 80.12 420 GLN A O 1
ATOM 3387 N N . GLN A 1 421 ? -2.953 8.620 9.574 1.00 70.44 421 GLN A N 1
ATOM 3388 C CA . GLN A 1 421 ? -2.170 8.357 10.791 1.00 70.44 421 GLN A CA 1
ATOM 3389 C C . GLN A 1 421 ? -1.897 9.634 11.597 1.00 70.44 421 GLN A C 1
ATOM 3391 O O . GLN A 1 421 ? -1.883 9.622 12.830 1.00 70.44 421 GLN A O 1
ATOM 3396 N N . GLN A 1 422 ? -1.685 10.764 10.919 1.00 62.66 422 GLN A N 1
ATOM 3397 C CA . GLN A 1 422 ? -1.455 12.027 11.608 1.00 62.66 422 GLN A CA 1
ATOM 3398 C C . GLN A 1 422 ? -2.722 12.597 12.242 1.00 62.66 422 GLN A C 1
ATOM 3400 O O . GLN A 1 422 ? -2.616 13.152 13.334 1.00 62.66 422 GLN A O 1
ATOM 3405 N N . GLN A 1 423 ? -3.909 12.427 11.647 1.00 57.88 423 GLN A N 1
ATOM 3406 C CA . GLN A 1 423 ? -5.170 12.812 12.300 1.00 57.88 423 GLN A CA 1
ATOM 3407 C C . GLN A 1 423 ? -5.330 12.130 13.665 1.00 57.88 423 GLN A C 1
ATOM 3409 O O . GLN A 1 423 ? -5.614 12.814 14.649 1.00 57.88 423 GLN A O 1
ATOM 3414 N N . THR A 1 424 ? -5.018 10.833 13.759 1.00 48.41 424 THR A N 1
ATOM 3415 C CA . THR A 1 424 ? -5.021 10.091 15.029 1.00 48.41 424 THR A CA 1
ATOM 3416 C C . THR A 1 424 ? -4.071 10.721 16.052 1.00 48.41 424 THR A C 1
ATOM 3418 O O . THR A 1 424 ? -4.473 10.980 17.181 1.00 48.41 424 THR A O 1
ATOM 3421 N N . LEU A 1 425 ? -2.844 11.074 15.646 1.00 47.28 425 LEU A N 1
ATOM 3422 C CA . LEU A 1 425 ? -1.842 11.703 16.521 1.00 47.28 425 LEU A CA 1
ATOM 3423 C C . LEU A 1 425 ? -2.193 13.146 16.933 1.00 47.28 425 LEU A C 1
ATOM 3425 O O . LEU A 1 425 ? -1.793 13.591 18.011 1.00 47.28 425 LEU A O 1
ATOM 3429 N N . THR A 1 426 ? -2.896 13.901 16.081 1.00 44.59 426 THR A N 1
ATOM 3430 C CA . THR A 1 426 ? -3.254 15.306 16.357 1.00 44.59 426 THR A CA 1
ATOM 3431 C C . THR A 1 426 ? -4.430 15.392 17.332 1.00 44.59 426 THR A C 1
ATOM 3433 O O . THR A 1 426 ? -4.381 16.203 18.257 1.00 44.59 426 THR A O 1
ATOM 3436 N N . ASN A 1 427 ? -5.422 14.499 17.213 1.00 40.66 427 ASN A N 1
ATOM 3437 C CA . ASN A 1 427 ? -6.515 14.380 18.188 1.00 40.66 427 ASN A CA 1
ATOM 3438 C C . ASN A 1 427 ? -5.995 14.015 19.587 1.00 40.66 427 ASN A C 1
ATOM 3440 O O . ASN A 1 427 ? -6.457 14.565 20.583 1.00 40.66 427 ASN A O 1
ATOM 3444 N N . THR A 1 428 ? -4.942 13.198 19.674 1.00 41.97 428 THR A N 1
ATOM 3445 C CA . THR A 1 428 ? -4.253 12.930 20.945 1.00 41.97 428 THR A CA 1
ATOM 3446 C C . THR A 1 428 ? -3.560 14.170 21.532 1.00 41.97 428 THR A C 1
ATOM 3448 O O . THR A 1 428 ? -3.461 14.332 22.751 1.00 41.97 428 THR A O 1
ATOM 3451 N N . ASN A 1 429 ? -3.054 15.063 20.676 1.00 42.44 429 ASN A N 1
ATOM 3452 C CA . ASN A 1 429 ? -2.291 16.243 21.089 1.00 42.44 429 ASN A CA 1
ATOM 3453 C C . ASN A 1 429 ? -3.161 17.475 21.380 1.00 42.44 429 ASN A C 1
ATOM 3455 O O . ASN A 1 429 ? -2.686 18.376 22.069 1.00 42.44 429 ASN A O 1
ATOM 3459 N N . ALA A 1 430 ? -4.428 17.504 20.955 1.00 40.16 430 ALA A N 1
ATOM 3460 C CA . ALA A 1 430 ? -5.374 18.556 21.337 1.00 40.16 430 ALA A CA 1
ATOM 3461 C C . ALA A 1 430 ? -5.613 18.573 22.861 1.00 40.16 430 ALA A C 1
ATOM 3463 O O . ALA A 1 430 ? -5.593 19.633 23.490 1.00 40.16 430 ALA A O 1
ATOM 3464 N N . ILE A 1 431 ? -5.685 17.393 23.487 1.00 42.59 431 ILE A N 1
ATOM 3465 C CA . ILE A 1 431 ? -5.805 17.248 24.945 1.00 42.59 431 ILE A CA 1
ATOM 3466 C C . ILE A 1 431 ? -4.480 17.597 25.642 1.00 42.59 431 ILE A C 1
ATOM 3468 O O . ILE A 1 431 ? -4.481 18.260 26.678 1.00 42.59 431 ILE A O 1
ATOM 3472 N N . LYS A 1 432 ? -3.322 17.257 25.051 1.00 41.44 432 LYS A N 1
ATOM 3473 C CA . LYS A 1 432 ? -2.005 17.681 25.572 1.00 41.44 432 LYS A CA 1
ATOM 3474 C C . LYS A 1 432 ? -1.737 19.177 25.408 1.00 41.44 432 LYS A C 1
ATOM 3476 O O . LYS A 1 432 ? -0.967 19.716 26.192 1.00 41.44 432 LYS A O 1
ATOM 3481 N N . SER A 1 433 ? -2.358 19.850 24.441 1.00 45.38 433 SER A N 1
ATOM 3482 C CA . SER A 1 433 ? -2.299 21.308 24.283 1.00 45.38 433 SER A CA 1
ATOM 3483 C C . SER A 1 433 ? -3.183 22.010 25.315 1.00 45.38 433 SER A C 1
ATOM 3485 O O . SER A 1 433 ? -2.722 22.945 25.963 1.00 45.38 433 SER A O 1
ATOM 3487 N N . PHE A 1 434 ? -4.389 21.497 25.575 1.00 43.94 434 PHE A N 1
ATOM 3488 C CA . PHE A 1 434 ? -5.266 22.021 26.627 1.00 43.94 434 PHE A CA 1
ATOM 3489 C C . PHE A 1 434 ? -4.685 21.783 28.033 1.00 43.94 434 PHE A C 1
ATOM 3491 O O . PHE A 1 434 ? -4.612 22.699 28.849 1.00 43.94 434 PHE A O 1
ATOM 3498 N N . ILE A 1 435 ? -4.146 20.587 28.292 1.00 42.88 435 ILE A N 1
ATOM 3499 C CA . ILE A 1 435 ? -3.439 20.267 29.542 1.00 42.88 435 ILE A CA 1
ATOM 3500 C C . ILE A 1 435 ? -2.074 20.970 29.599 1.00 42.88 435 ILE A C 1
ATOM 3502 O O . ILE A 1 435 ? -1.663 21.402 30.667 1.00 42.88 435 ILE A O 1
ATOM 3506 N N . GLY A 1 436 ? -1.374 21.152 28.478 1.00 45.81 436 GLY A N 1
ATOM 3507 C CA . GLY A 1 436 ? -0.100 21.878 28.394 1.00 45.81 436 GLY A CA 1
ATOM 3508 C C . GLY A 1 436 ? -0.243 23.383 28.632 1.00 45.81 436 GLY A C 1
ATOM 3509 O O . GLY A 1 436 ? 0.621 23.979 29.270 1.00 45.81 436 GLY A O 1
ATOM 3510 N N . TYR A 1 437 ? -1.365 23.973 28.212 1.00 48.06 437 TYR A N 1
ATOM 3511 C CA . TYR A 1 437 ? -1.768 25.339 28.553 1.00 48.06 437 TYR A CA 1
ATOM 3512 C C . TYR A 1 437 ? -2.080 25.476 30.053 1.00 48.06 437 TYR A C 1
ATOM 3514 O O . TYR A 1 437 ? -1.724 26.477 30.669 1.00 48.06 437 TYR A O 1
ATOM 3522 N N . ILE A 1 438 ? -2.658 24.434 30.667 1.00 47.00 438 ILE A N 1
ATOM 3523 C CA . ILE A 1 438 ? -2.930 24.376 32.114 1.00 47.00 438 ILE A CA 1
ATOM 3524 C C . ILE A 1 438 ? -1.662 24.053 32.940 1.00 47.00 438 ILE A C 1
ATOM 3526 O O . ILE A 1 438 ? -1.605 24.390 34.121 1.00 47.00 438 ILE A O 1
ATOM 3530 N N . LYS A 1 439 ? -0.624 23.438 32.347 1.00 47.78 439 LYS A N 1
ATOM 3531 C CA . LYS A 1 439 ? 0.498 22.817 33.086 1.00 47.78 439 LYS A CA 1
ATOM 3532 C C . LYS A 1 439 ? 1.903 23.369 32.783 1.00 47.78 439 LYS A C 1
ATOM 3534 O O . LYS A 1 439 ? 2.868 22.772 33.245 1.00 47.78 439 LYS A O 1
ATOM 3539 N N . LYS A 1 440 ? 2.064 24.450 32.008 1.00 44.53 440 LYS A N 1
ATOM 3540 C CA . LYS A 1 440 ? 3.401 24.972 31.643 1.00 44.53 440 LYS A CA 1
ATOM 3541 C C . LYS A 1 440 ? 3.494 26.508 31.636 1.00 44.53 440 LYS A C 1
ATOM 3543 O O . LYS A 1 440 ? 3.952 27.115 30.675 1.00 44.53 440 LYS A O 1
ATOM 3548 N N . HIS A 1 441 ? 3.006 27.197 32.666 1.00 47.03 441 HIS A N 1
ATOM 3549 C CA . HIS A 1 441 ? 3.883 27.573 33.782 1.00 47.03 441 HIS A CA 1
ATOM 3550 C C . HIS A 1 441 ? 4.796 26.428 34.254 1.00 47.03 441 HIS A C 1
ATOM 3552 O O . HIS A 1 441 ? 4.325 25.448 34.814 1.00 47.03 441 HIS A O 1
ATOM 3558 N N . ASP A 1 442 ? 6.099 26.627 34.050 1.00 38.66 442 ASP A N 1
ATOM 3559 C CA . ASP A 1 442 ? 7.245 25.860 34.566 1.00 38.66 442 ASP A CA 1
ATOM 3560 C C . ASP A 1 442 ? 7.956 24.875 33.602 1.00 38.66 442 ASP A C 1
ATOM 3562 O O . ASP A 1 442 ? 7.398 24.339 32.649 1.00 38.66 442 ASP A O 1
ATOM 3566 N N . GLN A 1 443 ? 9.271 24.792 33.774 1.00 42.56 443 GLN A N 1
ATOM 3567 C CA . GLN A 1 443 ? 10.311 24.618 32.752 1.00 42.56 443 GLN A CA 1
ATOM 3568 C C . GLN A 1 443 ? 10.506 23.199 32.159 1.00 42.56 443 GLN A C 1
ATOM 3570 O O . GLN A 1 443 ? 9.918 22.222 32.596 1.00 42.56 443 GLN A O 1
ATOM 3575 N N . SER A 1 444 ? 11.361 23.163 31.119 1.00 38.91 444 SER A N 1
ATOM 3576 C CA . SER A 1 444 ? 12.014 22.036 30.413 1.00 38.91 444 SER A CA 1
ATOM 3577 C C . SER A 1 444 ? 11.128 20.987 29.715 1.00 38.91 444 SER A C 1
ATOM 3579 O O . SER A 1 444 ? 10.139 20.465 30.216 1.00 38.91 444 SER A O 1
ATOM 3581 N N . ILE A 1 445 ? 11.431 20.724 28.442 1.00 45.22 445 ILE A N 1
ATOM 3582 C CA . ILE A 1 445 ? 10.943 19.551 27.708 1.00 45.22 445 ILE A CA 1
ATOM 3583 C C . ILE A 1 445 ? 12.006 18.485 27.941 1.00 45.22 445 ILE A C 1
ATOM 3585 O O . ILE A 1 445 ? 13.132 18.650 27.479 1.00 45.22 445 ILE A O 1
ATOM 3589 N N . ASP A 1 446 ? 11.663 17.445 28.691 1.00 39.25 446 ASP A N 1
ATOM 3590 C CA . ASP A 1 446 ? 12.559 16.319 28.924 1.00 39.25 446 ASP A CA 1
ATOM 3591 C C . ASP A 1 446 ? 12.590 15.436 27.664 1.00 39.25 446 ASP A C 1
ATOM 3593 O O . ASP A 1 446 ? 11.568 14.882 27.234 1.00 39.25 446 ASP A O 1
ATOM 3597 N N . ILE A 1 447 ? 13.749 15.397 27.006 1.00 44.66 447 ILE A N 1
ATOM 3598 C CA . ILE A 1 447 ? 13.959 14.741 25.705 1.00 44.66 447 ILE A CA 1
ATOM 3599 C C . ILE A 1 447 ? 14.012 13.206 25.864 1.00 44.66 447 ILE A C 1
ATOM 3601 O O . ILE A 1 447 ? 13.787 12.487 24.890 1.00 44.66 447 ILE A O 1
ATOM 3605 N N . ASP A 1 448 ? 14.168 12.697 27.091 1.00 40.53 448 ASP A N 1
ATOM 3606 C CA . ASP A 1 448 ? 14.456 11.283 27.368 1.00 40.53 448 ASP A CA 1
ATOM 3607 C C . ASP A 1 448 ? 13.249 10.432 27.810 1.00 40.53 448 ASP A C 1
ATOM 3609 O O . ASP A 1 448 ? 13.412 9.279 28.216 1.00 40.53 448 ASP A O 1
ATOM 3613 N N . SER A 1 449 ? 12.008 10.926 27.693 1.00 44.72 449 SER A N 1
ATOM 3614 C CA . SER A 1 449 ? 10.847 10.073 27.995 1.00 44.72 449 SER A CA 1
ATOM 3615 C C . SER A 1 449 ? 10.637 8.993 26.907 1.00 44.72 449 SER A C 1
ATOM 3617 O O . SER A 1 449 ? 10.587 9.306 25.709 1.00 44.72 449 SER A O 1
ATOM 3619 N N . PRO A 1 450 ? 10.464 7.705 27.272 1.00 41.56 450 PRO A N 1
ATOM 3620 C CA . PRO A 1 450 ? 10.352 6.606 26.306 1.00 41.56 450 PRO A CA 1
ATOM 3621 C C . PRO A 1 450 ? 9.151 6.750 25.353 1.00 41.56 450 PRO A C 1
ATOM 3623 O O . PRO A 1 450 ? 9.220 6.319 24.202 1.00 41.56 450 PRO A O 1
ATOM 3626 N N . GLN A 1 451 ? 8.077 7.421 25.783 1.00 43.09 451 GLN A N 1
ATOM 3627 C CA . GLN A 1 451 ? 6.904 7.706 24.948 1.00 43.09 451 GLN A CA 1
ATOM 3628 C C . GLN A 1 451 ? 7.199 8.725 23.832 1.00 43.09 451 GLN A C 1
ATOM 3630 O O . GLN A 1 451 ? 6.746 8.547 22.698 1.00 43.09 451 GLN A O 1
ATOM 3635 N N . ASN A 1 452 ? 8.004 9.759 24.110 1.00 45.59 452 ASN A N 1
ATOM 3636 C CA . ASN A 1 452 ? 8.414 10.731 23.092 1.00 45.59 452 ASN A CA 1
ATOM 3637 C C . ASN A 1 452 ? 9.294 10.058 22.029 1.00 45.59 452 ASN A C 1
ATOM 3639 O O . ASN A 1 452 ? 9.089 10.267 20.832 1.00 45.59 452 ASN A O 1
ATOM 3643 N N . LEU A 1 453 ? 10.211 9.180 22.445 1.00 45.56 453 LEU A N 1
ATOM 3644 C CA . LEU A 1 453 ? 11.110 8.458 21.540 1.00 45.56 453 LEU A CA 1
ATOM 3645 C C . LEU A 1 453 ? 10.357 7.546 20.550 1.00 45.56 453 LEU A C 1
ATOM 3647 O O . LEU A 1 453 ? 10.719 7.476 19.372 1.00 45.56 453 LEU A O 1
ATOM 3651 N N . ILE A 1 454 ? 9.295 6.868 21.000 1.00 49.09 454 ILE A N 1
ATOM 3652 C CA . ILE A 1 454 ? 8.445 6.019 20.146 1.00 49.09 454 ILE A CA 1
ATOM 3653 C C . ILE A 1 454 ? 7.710 6.867 19.099 1.00 49.09 454 ILE A C 1
ATOM 3655 O O . ILE A 1 454 ? 7.716 6.521 17.914 1.00 49.09 454 ILE A O 1
ATOM 3659 N N . SER A 1 455 ? 7.154 8.011 19.509 1.00 56.47 455 SER A N 1
ATOM 3660 C CA . SER A 1 455 ? 6.479 8.957 18.611 1.00 56.47 455 SER A CA 1
ATOM 3661 C C . SER A 1 455 ? 7.425 9.514 17.536 1.00 56.47 455 SER A C 1
ATOM 3663 O O . SER A 1 455 ? 7.097 9.501 16.346 1.00 56.47 455 SER A O 1
ATOM 3665 N N . TYR A 1 456 ? 8.651 9.904 17.912 1.00 61.75 456 TYR A N 1
ATOM 3666 C CA . TYR A 1 456 ? 9.669 10.351 16.953 1.00 61.75 456 TYR A CA 1
ATOM 3667 C C . TYR A 1 456 ? 10.063 9.253 15.963 1.00 61.75 456 TYR A C 1
ATOM 3669 O O . TYR A 1 456 ? 10.100 9.496 14.756 1.00 61.75 456 TYR A O 1
ATOM 3677 N N . ARG A 1 457 ? 10.308 8.026 16.439 1.00 63.97 457 ARG A N 1
ATOM 3678 C CA . ARG A 1 457 ? 10.621 6.885 15.562 1.00 63.97 457 ARG A CA 1
ATOM 3679 C C . ARG A 1 457 ? 9.502 6.612 14.561 1.00 63.97 457 ARG A C 1
ATOM 3681 O O . ARG A 1 457 ? 9.792 6.309 13.405 1.00 63.97 457 ARG A O 1
ATOM 3688 N N . HIS A 1 458 ? 8.245 6.731 14.981 1.00 71.56 458 HIS A N 1
ATOM 3689 C CA . HIS A 1 458 ? 7.102 6.570 14.089 1.00 71.56 458 HIS A CA 1
ATOM 3690 C C . HIS A 1 458 ? 7.067 7.668 13.014 1.00 71.56 458 HIS A C 1
ATOM 3692 O O . HIS A 1 458 ? 7.024 7.352 11.826 1.00 71.56 458 HIS A O 1
ATOM 3698 N N . LYS A 1 459 ? 7.205 8.946 13.398 1.00 74.81 459 LYS A N 1
ATOM 3699 C CA . LYS A 1 459 ? 7.263 10.069 12.442 1.00 74.81 459 LYS A CA 1
ATOM 3700 C C . LYS A 1 459 ? 8.412 9.933 11.436 1.00 74.81 459 LYS A C 1
ATOM 3702 O O . LYS A 1 459 ? 8.210 10.194 10.254 1.00 74.81 459 LYS A O 1
ATOM 3707 N N . ILE A 1 460 ? 9.589 9.468 11.866 1.00 79.81 460 ILE A N 1
ATOM 3708 C CA . ILE A 1 460 ? 10.727 9.211 10.964 1.00 79.81 460 ILE A CA 1
ATOM 3709 C C . ILE A 1 460 ? 10.394 8.105 9.955 1.00 79.81 460 ILE A C 1
ATOM 3711 O O . ILE A 1 460 ? 10.694 8.255 8.774 1.00 79.81 460 ILE A O 1
ATOM 3715 N N . LYS A 1 461 ? 9.743 7.014 10.381 1.00 82.75 461 LYS A N 1
ATOM 3716 C CA . LYS A 1 461 ? 9.317 5.945 9.461 1.00 82.75 461 LYS A CA 1
ATOM 3717 C C . LYS A 1 461 ? 8.343 6.461 8.400 1.00 82.75 461 LYS A C 1
ATOM 3719 O O . LYS A 1 461 ? 8.534 6.162 7.225 1.00 82.75 461 LYS A O 1
ATOM 3724 N N . LEU A 1 462 ? 7.346 7.257 8.799 1.00 84.69 462 LEU A N 1
ATOM 3725 C CA . LEU A 1 462 ? 6.397 7.874 7.864 1.00 84.69 462 LEU A CA 1
ATOM 3726 C C . LEU A 1 462 ? 7.107 8.803 6.872 1.00 84.69 462 LEU A C 1
ATOM 3728 O O . LEU A 1 462 ? 6.825 8.758 5.677 1.00 84.69 462 LEU A O 1
ATOM 3732 N N . LEU A 1 463 ? 8.066 9.598 7.354 1.00 88.56 463 LEU A N 1
ATOM 3733 C CA . LEU A 1 463 ? 8.853 10.503 6.520 1.00 88.56 463 LEU A CA 1
ATOM 3734 C C . LEU A 1 463 ? 9.667 9.732 5.471 1.00 88.56 463 LEU A C 1
ATOM 3736 O O . LEU A 1 463 ? 9.616 10.056 4.287 1.00 88.56 463 LEU A O 1
ATOM 3740 N N . LEU A 1 464 ? 10.382 8.685 5.894 1.00 90.62 464 LEU A N 1
ATOM 3741 C CA . LEU A 1 464 ? 11.171 7.836 4.998 1.00 90.62 464 LEU A CA 1
ATOM 3742 C C . LEU A 1 464 ? 10.296 7.127 3.958 1.00 90.62 464 LEU A C 1
ATOM 3744 O O . LEU A 1 464 ? 10.700 7.019 2.802 1.00 90.62 464 LEU A O 1
ATOM 3748 N N . LEU A 1 465 ? 9.097 6.682 4.343 1.00 92.69 465 LEU A N 1
ATOM 3749 C CA . LEU A 1 465 ? 8.139 6.057 3.431 1.00 92.69 465 LEU A CA 1
ATOM 3750 C C . LEU A 1 465 ? 7.656 7.043 2.355 1.00 92.69 465 LEU A C 1
ATOM 3752 O O . LEU A 1 465 ? 7.615 6.699 1.169 1.00 92.69 465 LEU A O 1
ATOM 3756 N N . LEU A 1 466 ? 7.334 8.279 2.748 1.00 95.00 466 LEU A N 1
ATOM 3757 C CA . LEU A 1 466 ? 6.889 9.325 1.824 1.00 95.00 466 LEU A CA 1
ATOM 3758 C C . LEU A 1 466 ? 8.009 9.735 0.858 1.00 95.00 466 LEU A C 1
ATOM 3760 O O . LEU A 1 466 ? 7.775 9.875 -0.342 1.00 95.00 466 LEU A O 1
ATOM 3764 N N . ILE A 1 467 ? 9.239 9.858 1.368 1.00 96.12 467 ILE A N 1
ATOM 3765 C CA . ILE A 1 467 ? 10.412 10.182 0.552 1.00 96.12 467 ILE A CA 1
ATOM 3766 C C . ILE A 1 467 ? 10.719 9.056 -0.434 1.00 96.12 467 ILE A C 1
ATOM 3768 O O . ILE A 1 467 ? 10.852 9.295 -1.634 1.00 96.12 467 ILE A O 1
ATOM 3772 N N . GLY A 1 468 ? 10.788 7.817 0.055 1.00 96.44 468 GLY A N 1
ATOM 3773 C CA . GLY A 1 468 ? 11.094 6.650 -0.768 1.00 96.44 468 GLY A CA 1
ATOM 3774 C C . GLY A 1 468 ? 10.077 6.446 -1.890 1.00 96.44 468 GLY A C 1
ATOM 3775 O O . GLY A 1 468 ? 10.468 6.294 -3.045 1.00 96.44 468 GLY A O 1
ATOM 3776 N N . SER A 1 469 ? 8.778 6.507 -1.576 1.00 96.81 469 SER A N 1
ATOM 3777 C CA . SER A 1 469 ? 7.712 6.365 -2.581 1.00 96.81 469 SER A CA 1
ATOM 3778 C C . SER A 1 469 ? 7.726 7.488 -3.623 1.00 96.81 469 SER A C 1
ATOM 3780 O O . SER A 1 469 ? 7.562 7.218 -4.811 1.00 96.81 469 SER A O 1
ATOM 3782 N N . THR A 1 470 ? 8.003 8.731 -3.216 1.00 96.75 470 THR A N 1
ATOM 3783 C CA . THR A 1 470 ? 8.097 9.871 -4.143 1.00 96.75 470 THR A CA 1
ATOM 3784 C C . THR A 1 470 ? 9.298 9.743 -5.085 1.00 96.75 470 THR A C 1
ATOM 3786 O O . THR A 1 470 ? 9.156 9.960 -6.288 1.00 96.75 470 THR A O 1
ATOM 3789 N N . ILE A 1 471 ? 10.471 9.345 -4.579 1.00 96.31 471 ILE A N 1
ATOM 3790 C CA . ILE A 1 471 ? 11.666 9.122 -5.413 1.00 96.31 471 ILE A CA 1
ATOM 3791 C C . ILE A 1 471 ? 11.422 7.976 -6.404 1.00 96.31 471 ILE A C 1
ATOM 3793 O O . ILE A 1 471 ? 11.710 8.122 -7.592 1.00 96.31 471 ILE A O 1
ATOM 3797 N N . LEU A 1 472 ? 10.856 6.856 -5.938 1.00 95.31 472 LEU A N 1
ATOM 3798 C CA . LEU A 1 472 ? 10.513 5.715 -6.794 1.00 95.31 472 LEU A CA 1
ATOM 3799 C C . LEU A 1 472 ? 9.527 6.095 -7.905 1.00 95.31 472 LEU A C 1
ATOM 3801 O O . LEU A 1 472 ? 9.631 5.568 -9.008 1.00 95.31 472 LEU A O 1
ATOM 3805 N N . TYR A 1 473 ? 8.606 7.023 -7.638 1.00 96.62 473 TYR A N 1
ATOM 3806 C CA . TYR A 1 473 ? 7.692 7.543 -8.650 1.00 96.62 473 TYR A CA 1
ATOM 3807 C C . TYR A 1 473 ? 8.385 8.476 -9.661 1.00 96.62 473 TYR A C 1
ATOM 3809 O O . TYR A 1 473 ? 8.147 8.356 -10.865 1.00 96.62 473 TYR A O 1
ATOM 3817 N N . MET A 1 474 ? 9.267 9.370 -9.197 1.00 93.44 474 MET A N 1
ATOM 3818 C CA . MET A 1 474 ? 9.915 10.375 -10.050 1.00 93.44 474 MET A CA 1
ATOM 3819 C C . MET A 1 474 ? 11.008 9.822 -10.968 1.00 93.44 474 MET A C 1
ATOM 3821 O O . MET A 1 474 ? 11.103 10.250 -12.117 1.00 93.44 474 MET A O 1
ATOM 3825 N N . LEU A 1 475 ? 11.850 8.897 -10.495 1.00 94.06 475 LEU A N 1
ATOM 3826 C CA . LEU A 1 475 ? 13.010 8.442 -11.277 1.00 94.06 475 LEU A CA 1
ATOM 3827 C C . LEU A 1 475 ? 12.637 7.819 -12.635 1.00 94.06 475 LEU A C 1
ATOM 3829 O O . LEU A 1 475 ? 13.291 8.164 -13.621 1.00 94.06 475 LEU A O 1
ATOM 3833 N N . PRO A 1 476 ? 11.607 6.955 -12.747 1.00 94.25 476 PRO A N 1
ATOM 3834 C CA . PRO A 1 476 ? 11.262 6.311 -14.013 1.00 94.25 476 PRO A CA 1
ATOM 3835 C C . PRO A 1 476 ? 10.613 7.233 -15.050 1.00 94.25 476 PRO A C 1
ATOM 3837 O O . PRO A 1 476 ? 10.575 6.863 -16.221 1.00 94.25 476 PRO A O 1
ATOM 3840 N N . TRP A 1 477 ? 10.066 8.393 -14.658 1.00 93.81 477 TRP A N 1
ATOM 3841 C CA . TRP A 1 477 ? 9.218 9.192 -15.548 1.00 93.81 477 TRP A CA 1
ATOM 3842 C C . TRP A 1 477 ? 9.393 10.699 -15.385 1.00 93.81 477 TRP A C 1
ATOM 3844 O O . TRP A 1 477 ? 9.000 11.296 -14.387 1.00 93.81 477 TRP A O 1
ATOM 3854 N N . GLN A 1 478 ? 9.878 11.335 -16.452 1.00 89.19 478 GLN A N 1
ATOM 3855 C CA . GLN A 1 478 ? 10.097 12.784 -16.536 1.00 89.19 478 GLN A CA 1
ATOM 3856 C C . GLN A 1 478 ? 8.845 13.638 -16.261 1.00 89.19 478 GLN A C 1
ATOM 3858 O O . GLN A 1 478 ? 8.955 14.788 -15.842 1.00 89.19 478 GLN A O 1
ATOM 3863 N N . PHE A 1 479 ? 7.643 13.100 -16.488 1.00 90.62 479 PHE A N 1
ATOM 3864 C CA . PHE A 1 479 ? 6.386 13.833 -16.309 1.00 90.62 479 PHE A CA 1
ATOM 3865 C C . PHE A 1 479 ? 5.739 13.630 -14.935 1.00 90.62 479 PHE A C 1
ATOM 3867 O O . PHE A 1 479 ? 4.746 14.297 -14.645 1.00 90.62 479 PHE A O 1
ATOM 3874 N N . ALA A 1 480 ? 6.333 12.813 -14.055 1.00 93.31 480 ALA A N 1
ATOM 3875 C CA . ALA A 1 480 ? 5.839 12.584 -12.694 1.00 93.31 480 ALA A CA 1
ATOM 3876 C C . ALA A 1 480 ? 5.631 13.892 -11.904 1.00 93.31 480 ALA A C 1
ATOM 3878 O O . ALA A 1 480 ? 4.692 14.014 -11.115 1.00 93.31 480 ALA A O 1
ATOM 3879 N N . GLN A 1 481 ? 6.462 14.901 -12.183 1.00 93.12 481 GLN A N 1
ATOM 3880 C CA . GLN A 1 481 ? 6.361 16.251 -11.629 1.00 93.12 481 GLN A CA 1
ATOM 3881 C C . GLN A 1 481 ? 4.998 16.921 -11.867 1.00 93.12 481 GLN A C 1
ATOM 3883 O O . GLN A 1 481 ? 4.527 17.655 -11.006 1.00 93.12 481 GLN A O 1
ATOM 3888 N N . PHE A 1 482 ? 4.317 16.672 -12.990 1.00 93.31 482 PHE A N 1
ATOM 3889 C CA . PHE A 1 482 ? 3.004 17.277 -13.233 1.00 93.31 482 PHE A CA 1
ATOM 3890 C C . PHE A 1 482 ? 1.957 16.711 -12.278 1.00 93.31 482 PHE A C 1
ATOM 3892 O O . PHE A 1 482 ? 1.213 17.465 -11.653 1.00 93.31 482 PHE A O 1
ATOM 3899 N N . THR A 1 483 ? 1.957 15.394 -12.087 1.00 93.75 483 THR A N 1
ATOM 3900 C CA . THR A 1 483 ? 1.042 14.732 -11.158 1.00 93.75 483 THR A CA 1
ATOM 3901 C C . THR A 1 483 ? 1.327 15.126 -9.709 1.00 93.75 483 THR A C 1
ATOM 3903 O O . THR A 1 483 ? 0.398 15.429 -8.961 1.00 93.75 483 THR A O 1
ATOM 3906 N N . LEU A 1 484 ? 2.601 15.209 -9.311 1.00 95.38 484 LEU A N 1
ATOM 3907 C CA . LEU A 1 484 ? 2.971 15.681 -7.970 1.00 95.38 484 LEU A CA 1
ATOM 3908 C C . LEU A 1 484 ? 2.574 17.146 -7.744 1.00 95.38 484 LEU A C 1
ATOM 3910 O O . LEU A 1 484 ? 2.083 17.479 -6.667 1.00 95.38 484 LEU A O 1
ATOM 3914 N N . ALA A 1 485 ? 2.696 18.009 -8.758 1.00 95.19 485 ALA A N 1
ATOM 3915 C CA . ALA A 1 485 ? 2.197 19.381 -8.681 1.00 95.19 485 ALA A CA 1
ATOM 3916 C C . ALA A 1 485 ? 0.674 19.415 -8.476 1.00 95.19 485 ALA A C 1
ATOM 3918 O O . ALA A 1 485 ? 0.191 20.146 -7.616 1.00 95.19 485 ALA A O 1
ATOM 3919 N N . THR A 1 486 ? -0.094 18.591 -9.202 1.00 94.81 486 THR A N 1
ATOM 3920 C CA . THR A 1 486 ? -1.556 18.518 -9.010 1.00 94.81 486 THR A CA 1
ATOM 3921 C C . THR A 1 486 ? -1.948 17.991 -7.630 1.00 94.81 486 THR A C 1
ATOM 3923 O O . THR A 1 486 ? -2.874 18.521 -7.013 1.00 94.81 486 THR A O 1
ATOM 3926 N N . GLN A 1 487 ? -1.220 17.001 -7.102 1.00 95.25 487 GLN A N 1
ATOM 3927 C CA . GLN A 1 487 ? -1.424 16.498 -5.744 1.00 95.25 487 GLN A CA 1
ATOM 3928 C C . GLN A 1 487 ? -1.139 17.596 -4.715 1.00 95.25 487 GLN A C 1
ATOM 3930 O O . GLN A 1 487 ? -1.958 17.826 -3.828 1.00 95.25 487 GLN A O 1
ATOM 3935 N N . LEU A 1 488 ? -0.021 18.313 -4.856 1.00 95.25 488 LEU A N 1
ATOM 3936 C CA . LEU A 1 488 ? 0.348 19.392 -3.945 1.00 95.25 488 LEU A CA 1
ATOM 3937 C C . LEU A 1 488 ? -0.654 20.549 -3.983 1.00 95.25 488 LEU A C 1
ATOM 3939 O O . LEU A 1 488 ? -1.036 21.045 -2.930 1.00 95.25 488 LEU A O 1
ATOM 3943 N N . LEU A 1 489 ? -1.124 20.946 -5.168 1.00 95.44 489 LEU A N 1
ATOM 3944 C CA . LEU A 1 489 ? -2.176 21.956 -5.309 1.00 95.44 489 LEU A CA 1
ATOM 3945 C C . LEU A 1 489 ? -3.481 21.510 -4.643 1.00 95.44 489 LEU A C 1
ATOM 3947 O O . LEU A 1 489 ? -4.133 22.315 -3.984 1.00 95.44 489 LEU A O 1
ATOM 3951 N N . SER A 1 490 ? -3.837 20.229 -4.762 1.00 95.00 490 SER A N 1
ATOM 3952 C CA . SER A 1 490 ? -5.022 19.668 -4.104 1.00 95.00 490 SER A CA 1
ATOM 3953 C C . SER A 1 490 ? -4.881 19.692 -2.578 1.00 95.00 490 SER A C 1
ATOM 3955 O O . SER A 1 490 ? -5.793 20.131 -1.884 1.00 95.00 490 SER A O 1
ATOM 3957 N N . LEU A 1 491 ? -3.721 19.295 -2.045 1.00 94.31 491 LEU A N 1
ATOM 3958 C CA . LEU A 1 491 ? -3.427 19.373 -0.608 1.00 94.31 491 LEU A CA 1
ATOM 3959 C C . LEU A 1 491 ? -3.382 20.822 -0.107 1.00 94.31 491 LEU A C 1
ATOM 3961 O O . LEU A 1 491 ? -3.898 21.117 0.968 1.00 94.31 491 LEU A O 1
ATOM 3965 N N . GLY A 1 492 ? -2.817 21.732 -0.900 1.00 93.69 492 GLY A N 1
ATOM 3966 C CA . GLY A 1 492 ? -2.789 23.162 -0.612 1.00 93.69 492 GLY A CA 1
ATOM 3967 C C . GLY A 1 492 ? -4.190 23.772 -0.586 1.00 93.69 492 GLY A C 1
ATOM 3968 O O . GLY A 1 492 ? -4.491 24.565 0.300 1.00 93.69 492 GLY A O 1
ATOM 3969 N N . LEU A 1 493 ? -5.083 23.354 -1.489 1.00 95.19 493 LEU A N 1
ATOM 3970 C CA . LEU A 1 493 ? -6.489 23.758 -1.460 1.00 95.19 493 LEU A CA 1
ATOM 3971 C C . LEU A 1 493 ? -7.185 23.264 -0.185 1.00 95.19 493 LEU A C 1
ATOM 3973 O O . LEU A 1 493 ? -7.883 24.042 0.459 1.00 95.19 493 LEU A O 1
ATOM 3977 N N . LEU A 1 494 ? -6.966 22.007 0.216 1.00 93.25 494 LEU A N 1
ATOM 3978 C CA . LEU A 1 494 ? -7.505 21.475 1.475 1.00 93.25 494 LEU A CA 1
ATOM 3979 C C . LEU A 1 494 ? -6.983 22.242 2.697 1.00 93.25 494 LEU A C 1
ATOM 3981 O O . LEU A 1 494 ? -7.745 22.496 3.629 1.00 93.25 494 LEU A O 1
ATOM 3985 N N . TYR A 1 495 ? -5.712 22.645 2.679 1.00 91.75 495 TYR A N 1
ATOM 3986 C CA . TYR A 1 495 ? -5.122 23.493 3.712 1.00 91.75 495 TYR A CA 1
ATOM 3987 C C . TYR A 1 495 ? -5.776 24.885 3.752 1.00 91.75 495 TYR A C 1
ATOM 3989 O O . TYR A 1 495 ? -6.223 25.315 4.811 1.00 91.75 495 TYR A O 1
ATOM 3997 N N . ILE A 1 496 ? -5.922 25.555 2.603 1.00 92.75 496 ILE A N 1
ATOM 3998 C CA . ILE A 1 496 ? -6.565 26.880 2.498 1.00 92.75 496 ILE A CA 1
ATOM 3999 C C . ILE A 1 496 ? -8.027 26.839 2.970 1.00 92.75 496 ILE A C 1
ATOM 4001 O O . ILE A 1 496 ? -8.504 27.783 3.598 1.00 92.75 496 ILE A O 1
ATOM 4005 N N . LEU A 1 497 ? -8.739 25.741 2.699 1.00 93.94 497 LEU A N 1
ATOM 4006 C CA . LEU A 1 497 ? -10.118 25.521 3.148 1.00 93.94 497 LEU A CA 1
ATOM 4007 C C . LEU A 1 497 ? -10.229 25.110 4.629 1.00 93.94 497 LEU A C 1
ATOM 4009 O O . LEU A 1 497 ? -11.333 24.831 5.091 1.00 93.94 497 LEU A O 1
ATOM 4013 N N . ASN A 1 498 ? -9.121 25.074 5.380 1.00 87.88 498 ASN A N 1
ATOM 4014 C CA . ASN A 1 498 ? -9.046 24.613 6.773 1.00 87.88 498 ASN A CA 1
ATOM 4015 C C . ASN A 1 498 ? -9.523 23.163 6.990 1.00 87.88 498 ASN A C 1
ATOM 4017 O O . ASN A 1 498 ? -9.914 22.794 8.096 1.00 87.88 498 ASN A O 1
ATOM 4021 N N . LEU A 1 499 ? -9.474 22.325 5.951 1.00 84.75 499 LEU A N 1
ATOM 4022 C CA . LEU A 1 499 ? -9.783 20.892 6.037 1.00 84.75 499 LEU A CA 1
ATOM 4023 C C . LEU A 1 499 ? -8.544 20.050 6.376 1.00 84.75 499 LEU A C 1
ATOM 4025 O O . LEU A 1 499 ? -8.673 18.898 6.788 1.00 84.75 499 LEU A O 1
ATOM 4029 N N . LEU A 1 500 ? -7.346 20.617 6.205 1.00 85.94 500 LEU A N 1
ATOM 4030 C CA . LEU A 1 500 ? -6.070 19.973 6.500 1.00 85.94 500 LEU A CA 1
ATOM 4031 C C . LEU A 1 500 ? -5.265 20.811 7.511 1.00 85.94 500 LEU A C 1
ATOM 4033 O O . LEU A 1 500 ? -4.966 21.970 7.219 1.00 85.94 500 LEU A O 1
ATOM 4037 N N . PRO A 1 501 ? -4.872 20.260 8.677 1.00 83.88 501 PRO A N 1
ATOM 4038 C CA . PRO A 1 501 ? -4.068 20.988 9.656 1.00 83.88 501 PRO A CA 1
ATOM 4039 C C . PRO A 1 501 ? -2.682 21.377 9.125 1.00 83.88 501 PRO A C 1
ATOM 4041 O O . PRO A 1 501 ? -2.049 20.613 8.391 1.00 83.88 501 PRO A O 1
ATOM 4044 N N . PHE A 1 502 ? -2.164 22.522 9.588 1.00 83.38 502 PHE A N 1
ATOM 4045 C CA . PHE A 1 502 ? -0.838 23.026 9.207 1.00 83.38 502 PHE A CA 1
ATOM 4046 C C . PHE A 1 502 ? 0.279 22.001 9.442 1.00 83.38 502 PHE A C 1
ATOM 4048 O O . PHE A 1 502 ? 1.105 21.794 8.561 1.00 83.38 502 PHE A O 1
ATOM 4055 N N . GLU A 1 503 ? 0.292 21.319 10.594 1.00 81.00 503 GLU A N 1
ATOM 4056 C CA . GLU A 1 503 ? 1.342 20.340 10.914 1.00 81.00 503 GLU A CA 1
ATOM 4057 C C . GLU A 1 503 ? 1.415 19.198 9.892 1.00 81.00 503 GLU A C 1
ATOM 4059 O O . GLU A 1 503 ? 2.507 18.757 9.531 1.00 81.00 503 GLU A O 1
ATOM 4064 N N . GLN A 1 504 ? 0.258 18.737 9.405 1.00 84.25 504 GLN A N 1
ATOM 4065 C CA . GLN A 1 504 ? 0.174 17.630 8.453 1.00 84.25 504 GLN A CA 1
ATOM 4066 C C . GLN A 1 504 ? 0.611 18.069 7.060 1.00 84.25 504 GLN A C 1
ATOM 4068 O O . GLN A 1 504 ? 1.423 17.408 6.409 1.00 84.25 504 GLN A O 1
ATOM 4073 N N . PHE A 1 505 ? 0.119 19.233 6.631 1.00 89.88 505 PHE A N 1
ATOM 4074 C CA . PHE A 1 505 ? 0.511 19.830 5.363 1.00 89.88 505 PHE A CA 1
ATOM 4075 C C . PHE A 1 505 ? 2.017 20.121 5.323 1.00 89.88 505 PHE A C 1
ATOM 4077 O O . PHE A 1 505 ? 2.699 19.708 4.386 1.00 89.88 505 PHE A O 1
ATOM 4084 N N . PHE A 1 506 ? 2.559 20.742 6.374 1.00 88.69 506 PHE A N 1
ATOM 4085 C CA . PHE A 1 506 ? 3.982 21.058 6.486 1.00 88.69 506 PHE A CA 1
ATOM 4086 C C . PHE A 1 506 ? 4.857 19.797 6.513 1.00 88.69 506 PHE A C 1
ATOM 4088 O O . PHE A 1 506 ? 5.901 19.756 5.865 1.00 88.69 506 PHE A O 1
ATOM 4095 N N . PHE A 1 507 ? 4.421 18.733 7.196 1.00 88.38 507 PHE A N 1
ATOM 4096 C CA . PHE A 1 507 ? 5.138 17.456 7.200 1.00 88.38 507 PHE A CA 1
ATOM 4097 C C . PHE A 1 507 ? 5.266 16.858 5.792 1.00 88.38 507 PHE A C 1
ATOM 4099 O O . PHE A 1 507 ? 6.360 16.453 5.388 1.00 88.38 507 PHE A O 1
ATOM 4106 N N . ILE A 1 508 ? 4.166 16.832 5.032 1.00 91.69 508 ILE A N 1
ATOM 4107 C CA . ILE A 1 508 ? 4.169 16.363 3.640 1.00 91.69 508 ILE A CA 1
ATOM 4108 C C . ILE A 1 508 ? 5.042 17.275 2.779 1.00 91.69 508 ILE A C 1
ATOM 4110 O O . ILE A 1 508 ? 5.849 16.778 1.993 1.00 91.69 508 ILE A O 1
ATOM 4114 N N . LEU A 1 509 ? 4.939 18.593 2.960 1.00 92.69 509 LEU A N 1
ATOM 4115 C CA . LEU A 1 509 ? 5.731 19.570 2.224 1.00 92.69 509 LEU A CA 1
ATOM 4116 C C . LEU A 1 509 ? 7.233 19.324 2.415 1.00 92.69 509 LEU A C 1
ATOM 4118 O O . LEU A 1 509 ? 7.939 19.133 1.429 1.00 92.69 509 LEU A O 1
ATOM 4122 N N . CYS A 1 510 ? 7.715 19.221 3.660 1.00 91.19 510 CYS A N 1
ATOM 4123 C CA . CYS A 1 510 ? 9.119 18.923 3.965 1.00 91.19 510 CYS A CA 1
ATOM 4124 C C . CYS A 1 510 ? 9.596 17.608 3.336 1.00 91.19 510 CYS A C 1
ATOM 4126 O O . CYS A 1 510 ? 10.700 17.549 2.787 1.00 91.19 510 CYS A O 1
ATOM 4128 N N . ALA A 1 511 ? 8.770 16.560 3.389 1.00 92.88 511 ALA A N 1
ATOM 4129 C CA . ALA A 1 511 ? 9.081 15.279 2.765 1.00 92.88 511 ALA A CA 1
ATOM 4130 C C . ALA A 1 511 ? 9.246 15.415 1.244 1.00 92.88 511 ALA A C 1
ATOM 4132 O O . ALA A 1 511 ? 10.190 14.873 0.665 1.00 92.88 511 ALA A O 1
ATOM 4133 N N . GLN A 1 512 ? 8.361 16.174 0.596 1.00 94.56 512 GLN A N 1
ATOM 4134 C CA . GLN A 1 512 ? 8.407 16.442 -0.839 1.00 94.56 512 GLN A CA 1
ATOM 4135 C C . GLN A 1 512 ? 9.615 17.326 -1.223 1.00 94.56 512 GLN A C 1
ATOM 4137 O O . GLN A 1 512 ? 10.263 17.037 -2.228 1.00 94.56 512 GLN A O 1
ATOM 4142 N N . ILE A 1 513 ? 10.012 18.310 -0.397 1.00 94.00 513 ILE A N 1
ATOM 4143 C CA . ILE A 1 513 ? 11.249 19.107 -0.601 1.00 94.00 513 ILE A CA 1
ATOM 4144 C C . ILE A 1 513 ? 12.478 18.211 -0.562 1.00 94.00 513 ILE A C 1
ATOM 4146 O O . ILE A 1 513 ? 13.316 18.254 -1.465 1.00 94.00 513 ILE A O 1
ATOM 4150 N N . LEU A 1 514 ? 12.581 17.363 0.459 1.00 94.50 514 LEU A N 1
ATOM 4151 C CA . LEU A 1 514 ? 13.715 16.460 0.582 1.00 94.50 514 LEU A CA 1
ATOM 4152 C C . LEU A 1 514 ? 13.748 15.448 -0.575 1.00 94.50 514 LEU A C 1
ATOM 4154 O O . LEU A 1 514 ? 14.813 15.182 -1.131 1.00 94.50 514 LEU A O 1
ATOM 4158 N N . SER A 1 515 ? 12.582 14.956 -1.001 1.00 95.94 515 SER A N 1
ATOM 4159 C CA . SER A 1 515 ? 12.450 14.082 -2.175 1.00 95.94 515 SER A CA 1
ATOM 4160 C C . SER A 1 515 ? 12.907 14.764 -3.461 1.00 95.94 515 SER A C 1
ATOM 4162 O O . SER A 1 515 ? 13.613 14.141 -4.254 1.00 95.94 515 SER A O 1
ATOM 4164 N N . LEU A 1 516 ? 12.546 16.036 -3.664 1.00 95.00 516 LEU A N 1
ATOM 4165 C CA . LEU A 1 516 ? 12.976 16.840 -4.807 1.00 95.00 516 LEU A CA 1
ATOM 4166 C C . LEU A 1 516 ? 14.499 17.003 -4.827 1.00 95.00 516 LEU A C 1
ATOM 4168 O O . LEU A 1 516 ? 15.115 16.766 -5.862 1.00 95.00 516 LEU A O 1
ATOM 4172 N N . ILE A 1 517 ? 15.110 17.350 -3.690 1.00 94.19 517 ILE A N 1
ATOM 4173 C CA . ILE A 1 517 ? 16.566 17.524 -3.574 1.00 94.19 517 ILE A CA 1
ATOM 4174 C C . ILE A 1 517 ? 17.291 16.213 -3.888 1.00 94.19 517 ILE A C 1
ATOM 4176 O O . ILE A 1 517 ? 18.204 16.196 -4.714 1.00 94.19 517 ILE A O 1
ATOM 4180 N N . ILE A 1 518 ? 16.872 15.104 -3.269 1.00 95.69 518 ILE A N 1
ATOM 4181 C CA . ILE A 1 518 ? 17.489 13.791 -3.503 1.00 95.69 518 ILE A CA 1
ATOM 4182 C C . ILE A 1 518 ? 17.328 13.385 -4.971 1.00 95.69 518 ILE A C 1
ATOM 4184 O O . ILE A 1 518 ? 18.291 12.957 -5.603 1.00 95.69 518 ILE A O 1
ATOM 4188 N N . SER A 1 519 ? 16.137 13.568 -5.540 1.00 94.69 519 SER A N 1
ATOM 4189 C CA . SER A 1 519 ? 15.863 13.222 -6.937 1.00 94.69 519 SER A CA 1
ATOM 4190 C C . SER A 1 519 ? 16.662 14.086 -7.910 1.00 94.69 519 SER A C 1
ATOM 4192 O O . SER A 1 519 ? 17.181 13.562 -8.890 1.00 94.69 519 SER A O 1
ATOM 4194 N N . ALA A 1 520 ? 16.836 15.379 -7.625 1.00 93.69 520 ALA A N 1
ATOM 4195 C CA . ALA A 1 520 ? 17.680 16.264 -8.421 1.00 93.69 520 ALA A CA 1
ATOM 4196 C C . ALA A 1 520 ? 19.146 15.809 -8.415 1.00 93.69 520 ALA A C 1
ATOM 4198 O O . ALA A 1 520 ? 19.779 15.817 -9.466 1.00 93.69 520 ALA A O 1
ATOM 4199 N N . VAL A 1 521 ? 19.675 15.355 -7.272 1.00 94.62 521 VAL A N 1
ATOM 4200 C CA . VAL A 1 521 ? 21.032 14.783 -7.193 1.00 94.62 521 VAL A CA 1
ATOM 4201 C C . VAL A 1 521 ? 21.126 13.481 -7.989 1.00 94.62 521 VAL A C 1
ATOM 4203 O O . VAL A 1 521 ? 22.046 13.321 -8.789 1.00 94.62 521 VAL A O 1
ATOM 4206 N N . LEU A 1 522 ? 20.164 12.568 -7.814 1.00 93.38 522 LEU A N 1
ATOM 4207 C CA . LEU A 1 522 ? 20.132 11.290 -8.534 1.00 93.38 522 LEU A CA 1
ATOM 4208 C C . LEU A 1 522 ? 19.999 11.474 -10.051 1.00 93.38 522 LEU A C 1
ATOM 4210 O O . LEU A 1 522 ? 20.534 10.658 -10.800 1.00 93.38 522 LEU A O 1
ATOM 4214 N N . MET A 1 523 ? 19.328 12.542 -10.490 1.00 93.00 523 MET A N 1
ATOM 4215 C CA . MET A 1 523 ? 19.147 12.944 -11.889 1.00 93.00 523 MET A CA 1
ATOM 4216 C C . MET A 1 523 ? 20.150 14.012 -12.352 1.00 93.00 523 MET A C 1
ATOM 4218 O O . MET A 1 523 ? 19.851 14.762 -13.272 1.00 93.00 523 MET A O 1
ATOM 4222 N N . PHE A 1 524 ? 21.333 14.105 -11.738 1.00 93.12 524 PHE A N 1
ATOM 4223 C CA . PHE A 1 524 ? 22.446 14.949 -12.212 1.00 93.12 524 PHE A CA 1
ATOM 4224 C C . PHE A 1 524 ? 22.121 16.447 -12.374 1.00 93.12 524 PHE A C 1
ATOM 4226 O O . PHE A 1 524 ? 22.715 17.144 -13.192 1.00 93.12 524 PHE A O 1
ATOM 4233 N N . GLY A 1 525 ? 21.201 16.975 -11.568 1.00 88.62 525 GLY A N 1
ATOM 4234 C CA . GLY A 1 525 ? 20.774 18.371 -11.651 1.00 88.62 525 GLY A CA 1
ATOM 4235 C C . GLY A 1 525 ? 19.849 18.652 -12.836 1.00 88.62 525 GLY A C 1
ATOM 4236 O O . GLY A 1 525 ? 19.849 19.776 -13.343 1.00 88.62 525 GLY A O 1
ATOM 4237 N N . ASN A 1 526 ? 19.068 17.649 -13.260 1.00 88.69 526 ASN A N 1
ATOM 4238 C CA . ASN A 1 526 ? 18.120 17.744 -14.366 1.00 88.69 526 ASN A CA 1
ATOM 4239 C C . ASN A 1 526 ? 17.325 19.061 -14.312 1.00 88.69 526 ASN A C 1
ATOM 4241 O O . ASN A 1 526 ? 16.530 19.320 -13.399 1.00 88.69 526 ASN A O 1
ATOM 4245 N N . ARG A 1 527 ? 17.557 19.906 -15.322 1.00 87.56 527 ARG A N 1
ATOM 4246 C CA . ARG A 1 527 ? 17.000 21.263 -15.371 1.00 87.56 527 ARG A CA 1
ATOM 4247 C C . ARG A 1 527 ? 15.479 21.253 -15.428 1.00 87.56 527 ARG A C 1
ATOM 4249 O O . ARG A 1 527 ? 14.861 22.097 -14.792 1.00 87.56 527 ARG A O 1
ATOM 4256 N N . MET A 1 528 ? 14.890 20.293 -16.144 1.00 87.38 528 MET A N 1
ATOM 4257 C CA . MET A 1 528 ? 13.440 20.188 -16.306 1.00 87.38 528 MET A CA 1
ATOM 4258 C C . MET A 1 528 ? 12.744 19.959 -14.964 1.00 87.38 528 MET A C 1
ATOM 4260 O O . MET A 1 528 ? 11.700 20.564 -14.738 1.00 87.38 528 MET A O 1
ATOM 4264 N N . LEU A 1 529 ? 13.344 19.169 -14.066 1.00 89.81 529 LEU A N 1
ATOM 4265 C CA . LEU A 1 529 ? 12.833 18.968 -12.711 1.00 89.81 529 LEU A CA 1
ATOM 4266 C C . LEU A 1 529 ? 12.949 20.240 -11.863 1.00 89.81 529 LEU A C 1
ATOM 4268 O O . LEU A 1 529 ? 11.981 20.659 -11.226 1.00 89.81 529 LEU A O 1
ATOM 4272 N N . LEU A 1 530 ? 14.121 20.880 -11.857 1.00 90.00 530 LEU A N 1
ATOM 4273 C CA . LEU A 1 530 ? 14.379 22.057 -11.018 1.00 90.00 530 LEU A CA 1
ATOM 4274 C C . LEU A 1 530 ? 13.538 23.274 -11.424 1.00 90.00 530 LEU A C 1
ATOM 4276 O O . LEU A 1 530 ? 13.099 24.026 -10.559 1.00 90.00 530 LEU A O 1
ATOM 4280 N N . THR A 1 531 ? 13.262 23.444 -12.719 1.00 91.50 531 THR A N 1
ATOM 4281 C CA . THR A 1 531 ? 12.406 24.523 -13.242 1.00 91.50 531 THR A CA 1
ATOM 4282 C C . THR A 1 531 ? 10.943 24.105 -13.409 1.00 91.50 531 THR A C 1
ATOM 4284 O O . THR A 1 531 ? 10.185 24.781 -14.104 1.00 91.50 531 THR A O 1
ATOM 4287 N N . SER A 1 532 ? 10.543 22.966 -12.843 1.00 93.50 532 SER A N 1
ATOM 4288 C CA . SER A 1 532 ? 9.193 22.432 -13.005 1.00 93.50 532 SER A CA 1
ATOM 4289 C C . SER A 1 532 ? 8.148 23.203 -12.207 1.00 93.50 532 SER A C 1
ATOM 4291 O O . SER A 1 532 ? 8.444 23.839 -11.192 1.00 93.50 532 SER A O 1
ATOM 4293 N N . LEU A 1 533 ? 6.885 23.068 -12.625 1.00 91.50 533 LEU A N 1
ATOM 4294 C CA . LEU A 1 533 ? 5.747 23.568 -11.856 1.00 91.50 533 LEU A CA 1
ATOM 4295 C C . LEU A 1 533 ? 5.729 22.978 -10.439 1.00 91.50 533 LEU A C 1
ATOM 4297 O O . LEU A 1 533 ? 5.421 23.693 -9.493 1.00 91.50 533 LEU A O 1
ATOM 4301 N N . PHE A 1 534 ? 6.117 21.710 -10.282 1.00 94.31 534 PHE A N 1
ATOM 4302 C CA . PHE A 1 534 ? 6.219 21.060 -8.979 1.00 94.31 534 PHE A CA 1
ATOM 4303 C C . PHE A 1 534 ? 7.198 21.788 -8.062 1.00 94.31 534 PHE A C 1
ATOM 4305 O O . PHE A 1 534 ? 6.794 22.243 -6.998 1.00 94.31 534 PHE A O 1
ATOM 4312 N N . SER A 1 535 ? 8.440 21.992 -8.506 1.00 93.25 535 SER A N 1
ATOM 4313 C CA . SER A 1 535 ? 9.458 22.713 -7.734 1.00 93.25 535 SER A CA 1
ATOM 4314 C C . SER A 1 535 ? 8.983 24.107 -7.332 1.00 93.25 535 SER A C 1
ATOM 4316 O O . SER A 1 535 ? 9.080 24.478 -6.166 1.00 93.25 535 SER A O 1
ATOM 4318 N N . ILE A 1 536 ? 8.401 24.858 -8.273 1.00 93.44 536 ILE A N 1
ATOM 4319 C CA . ILE A 1 536 ? 7.890 26.209 -8.010 1.00 93.44 536 ILE A CA 1
ATOM 4320 C C . ILE A 1 536 ? 6.768 26.173 -6.964 1.00 93.44 536 ILE A C 1
ATOM 4322 O O . ILE A 1 536 ? 6.866 26.866 -5.957 1.00 93.44 536 ILE A O 1
ATOM 4326 N N . THR A 1 537 ? 5.739 25.341 -7.162 1.00 92.38 537 THR A N 1
ATOM 4327 C CA . THR A 1 537 ? 4.606 25.229 -6.219 1.00 92.38 537 THR A CA 1
ATOM 4328 C C . THR A 1 537 ? 5.050 24.818 -4.817 1.00 92.38 537 THR A C 1
ATOM 4330 O O . THR A 1 537 ? 4.544 25.344 -3.831 1.00 92.38 537 THR A O 1
ATOM 4333 N N . LEU A 1 538 ? 6.041 23.936 -4.723 1.00 93.00 538 LEU A N 1
ATOM 4334 C CA . LEU A 1 538 ? 6.612 23.473 -3.468 1.00 93.00 538 LEU A CA 1
ATOM 4335 C C . LEU A 1 538 ? 7.293 24.599 -2.684 1.00 93.00 538 LEU A C 1
ATOM 4337 O O . LEU A 1 538 ? 7.022 24.774 -1.499 1.00 93.00 538 LEU A O 1
ATOM 4341 N N . PHE A 1 539 ? 8.136 25.393 -3.349 1.00 90.56 539 PHE A N 1
ATOM 4342 C CA . PHE A 1 539 ? 8.764 26.550 -2.713 1.00 90.56 539 PHE A CA 1
ATOM 4343 C C . PHE A 1 539 ? 7.745 27.643 -2.384 1.00 90.56 539 PHE A C 1
ATOM 4345 O O . PHE A 1 539 ? 7.872 28.277 -1.343 1.00 90.56 539 PHE A O 1
ATOM 4352 N N . SER A 1 540 ? 6.715 27.834 -3.215 1.00 91.25 540 SER A N 1
ATOM 4353 C CA . SER A 1 540 ? 5.647 28.805 -2.948 1.00 91.25 540 SER A CA 1
ATOM 4354 C C . SER A 1 540 ? 4.804 28.475 -1.717 1.00 91.25 540 SER A C 1
ATOM 4356 O O . SER A 1 540 ? 4.361 29.400 -1.057 1.00 91.25 540 SER A O 1
ATOM 4358 N N . PHE A 1 541 ? 4.565 27.197 -1.409 1.00 89.94 541 PHE A N 1
ATOM 4359 C CA . PHE A 1 541 ? 3.870 26.805 -0.174 1.00 89.94 541 PHE A CA 1
ATOM 4360 C C . PHE A 1 541 ? 4.784 26.785 1.060 1.00 89.94 541 PHE A C 1
ATOM 4362 O O . PHE A 1 541 ? 4.283 26.729 2.180 1.00 89.94 541 PHE A O 1
ATOM 4369 N N . TYR A 1 542 ? 6.106 26.761 0.865 1.00 85.88 542 TYR A N 1
ATOM 4370 C CA . TYR A 1 542 ? 7.085 26.721 1.954 1.00 85.88 542 TYR A CA 1
ATOM 4371 C C . TYR A 1 542 ? 7.475 28.113 2.464 1.00 85.88 542 TYR A C 1
ATOM 4373 O O . TYR A 1 542 ? 7.721 28.270 3.660 1.00 85.88 542 TYR A O 1
ATOM 4381 N N . LEU A 1 543 ? 7.585 29.082 1.549 1.00 81.31 543 LEU A N 1
ATOM 4382 C CA . LEU A 1 543 ? 7.797 30.504 1.841 1.00 81.31 543 LEU A CA 1
ATOM 4383 C C . LEU A 1 543 ? 6.518 31.138 2.389 1.00 81.31 543 LEU A C 1
ATOM 4385 O O . LEU A 1 543 ? 6.656 31.969 3.315 1.00 81.31 543 LEU A O 1
#

pLDDT: mean 83.94, std 16.28, range [28.09, 98.25]

Secondary structure (DSSP, 8-state):
-----PPPPPPS-HHHHHHHHHHTTB-TTT--------SSS-GGGSS---EEEEEEE--S------PPPPPTT---------GGGTT-HHHHHHHHHHHT-TTTSPBPTT-HHHHHHHHHTTS-HHHHHHHHHT-HHHHHHHHHHHTTSSSPP-SSS--SEEEEEEEE-TTSEEEEE-TT-SS-SEEEEEE-SS--HHHHHHHHHT-THHHHHHHHHHHHHHHHHHHHHHHHHHHHH-GGGS-HHHHHHHS-HHHHHHHHHHHIIIIISSSHHHHHHHHHTB-STTTTS-B-HHHHHT-HHHHHHHHHHHHHHHTT----EEEEE---TTS--EEEEESTTSHHHHHHHHHHHHHHHHHHHHHHHHHHHHTSHHHHHHHHHHHHHTHHHH--TTTSTT-HHHHHHHHHHHHHHHHHHHHHHHHHHHHHHHHHHHHHHHH-SS----TT-HHHHHHHHHHHHHHHHHHHHHHHHHTT-TTHHHHHHHHHHHHHHHHHTTSS-HHHHHHHHHHHHHHHHHHHHHTTT-HHHHTSHHHHHHHHHH-

Sequence (543 aa):
MSSSSSWHALESDPDLWQVYVEKLGVNVNSLDFIEIYSLDEDYSSNEAIFSYIFLYPDSGSSPISNVSQPSIDDKLWTIKQIDELDSCCCLIALLHAIGNNLDKVVLEHNSPLAKFFEKTKTMTADERAIVLLNDTKIHQAHEETAEQGQTEMVDSGRVGYHYIAYILSNSNKLYELNGSTKGPQAKFIGELNNESFFSRMTQELFSLGYPLILLIIALVISYLHFSYIYELFENDKRFSHLSTLERELSFRTEMGLYYSYFKQIAIDSTSFIQGFLSIISDNRTEAPTTINVLERFNLYPEVLISLIYRLMNSQGMLTEVCYQIDRGETMTPVLSCEGHKEPTYFYVTSVFILNGLLLGILFLFGTYLSKSILGGIITTFAYVFNHGEATRVMWTPPLRESFSFPFHVLQLFVVTYVLQQQQTLTNTNAIKSFIGYIKKHDQSIDIDSPQNLISYRHKIKLLLLLIGSTILYMLPWQFAQFTLATQLLSLGLLYILNLLPFEQFFFILCAQILSLIISAVLMFGNRMLLTSLFSITLFSFYL

Radius of gyration: 33.45 Å; chains: 1; bounding box: 72×63×105 Å

Foldseek 3Di:
DDPLPQFFAADPDQVLVLLLVVLQFWDSVLDGDDDDPDLPDFPVPPDDDFKDKDKDFCPVDDDPDPFDDPDPPQPQDAAAQDPSNLRVLVVRQVCSACLQVVVRIDGDPPGNVVVLSVVCVPPDRDVSNVVVSPSPSSRVSSRVSRVVDPDDTDPDDRDRMGMWMWGQHPQQWIWIAGNHDPDPRIHTQGHPPQDGPSRSVVCVVCPPVNVVVLLVVLLVQLVVQLVVLVVLLCVVPVLQLDALVRLLVLQPDVRNVLLVLLCQQQPVDPHNVRSQVCQCFPCDPDPPDTHNNCLVQLSPVSSVLSVVNNVCVVVVVWDKDWDFADPDDPDHTDIGIDTCNSSSCVQLSVLSSLVSSLLSLQLVLLCVVVVHNVSSVVSSVVCVVCVVVNDPCSSNPPDLCSQQVSLVSQLVSLLVVLQVVVVSVVVSCVVVVVVVVVPPPDDDDDCPDPVNVVVVVVLVVSLCSNLVSLLSNCSSDLCSLVVLLVVLVVLVVCVVVVVGDPVSNVSSLVSVVVSLVVNCVVSVNNVCSCPDSNVVSSVVVVD